Protein 6XKB (pdb70)

GO terms:
  GO:0005634 nucleus (C, IDA)
  GO:0003723 RNA binding (F, IDA)
  GO:2000805 negative regulation of termination of RNA polymerase II transcription, poly(A)-coupled (P, IDA)
  GO:1990269 RNA polymerase II C-terminal domain phosphoserine binding (F, IDA)
  GO:0005654 nucleoplasm (C, IDA)
  GO:0003723 RNA binding (F, HDA)

InterPro domains:
  IPR000504 RNA recognition motif domain [PF00076] (510-573)
  IPR000504 RNA recognition motif domain [PS50102] (508-582)
  IPR000504 RNA recognition motif domain [SM00360] (509-578)
  IPR006569 CID domain [PF04818] (6-131)
  IPR006569 CID domain [PS51391] (1-139)
  IPR006569 CID domain [SM00582] (6-136)
  IPR008942 ENTH/VHS [G3DSA:1.25.40.90] (1-141)
  IPR008942 ENTH/VHS [SSF48464] (1-136)
  IPR012677 Nucleotide-binding alpha-beta plait domain superfamily [G3DSA:3.30.70.330] (406-591)
  IPR034369 SCAF4, RNA recognition motif [cd12461] (504-584)
  IPR035979 RNA-binding domain superfamily [SSF54928] (454-580)
  IPR051485 SR-related and CTD-associated factor [PTHR23140] (9-1147)

B-factor: mean 26.49, std 9.12, range [11.71, 69.54]

Solvent-accessible surface area: 35844 Å² total

Sequence (740 aa):
GMDAVNAFNQELFSLMDMKPPISRAKMMILITKAAIKAIKLYKHVVQIVEKKFIKKCKKPEEYKVPGLYVIDSIVRQSRHQFGTDKDV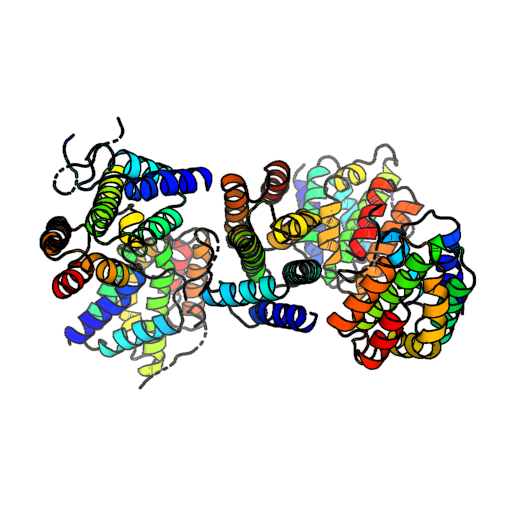FGPRFSSKNITATFQYLYLCPSEDKSKIVRVLNLWQKNGVFKIEIIQPLLDMAGMDAVNAFNQELFSLMDMKPPISRAKMILITKAAIKAIKLYKHVVQIVEKFIKKCKPEYKVPGLYVIDSIVRQSRHQFGTDKDVFGPRFSKKNITATFQYLYLCPSEDKSKIVRVLNLWQKNGVFKIEIIQPLLDMAAGGMDAVNAFNQELFSLMDMKPPISRAKMILITKAAIKAIKLYKHVVQIVEKFIKKCKPEYKVPGLYVIDSIVRQSRHQFGTDKDVFGPRFSKNITATFQYLYLCPSEDKSKIVRVLNLWQKNGVFKIEIIQPLLDMAAGTMDAVNAFNQELFSLMDMKPPISRAKMILITKAAIIKAIKLYKHVVQIVEKFIKKCKPEYKVPGLYVIDSIVRQSRHQQFGTDKDVFGPRFSKNITATFQYLYLCPSEDKKSKIVRVLNLWQKNGVFKIEIIQPLLDMAGMDAVNAFNQELFSLMDMKPPISRAKMILITKAAIKAIKLYKHVVQIVEKFIKKCKPEYKVPGLYVIDSIVRQSRHQFGTDKDVFGPRFSKNITATFQYLYLCPSEDKSKIVRVLNLWQKNGVFKIEIIQPLLDMAASPSYPTPSYPTSPSYPTPSYPTSPSYPTPSYPTSPSYPTPSYPTSPSYPTPSSYPT

Secondary structure (DSSP, 8-state):
-HHHHHHHHHHHHGGGGSPSSPBHHHHHHHHHHHHHTGGGHHHHHHHHHHHHHHS-GGGHHHHHHHHHHHHHHHHHHH-TTT-SHHHHHHTTHHHHHHHHTTS-GGGHHHHHHHHHHHHHHTSS-HHHHHHHHHH-/-HHHHHHHHHHHHGGGGSPSSPBHHHHHHHHHHHHHTGGGHHHHHHHHHHHHHHS-GGGHHHHHHHHHHHHHHHHHHH-TTT-SHHHHHHTTHHHHHHHHTTS-GGGHHHHHHHHHHHHHHTSS-HHHHHHHHHTTT-/-HHHHHHHHHHHHGGGGSPSSPBHHHHHHHHHHHHHTGGGHHHHHHHHHHHHHHS-GGGHHHHHHHHHHHHHHHHHHH-TTT-SHHHHHHTTHHHHHHHHTTS-GGGHHHHHHHHHHHHHTTSS-HHHHHHHHHTTTT-/-HHHHHHHHHHHGGGGSPSSPBHHHHHHHHHHHHHTGGGHHHHHHHHHHHHHHS-GGGHHHHHHHHHHHHHHHHHHH-TTT-SHHHHHHTTHHHHHHHHTTS-GGGHHHHHHHHHHHHHTTSS-HHHHHHHHHH-/-HHHHHHHHHHHHGGGGSPSSPBHHHHHHHHHHHHHTGGGHHHHHHHHHHHHHHS-GGGHHHHHHHHHHHHHHHHHHH-TTT-SHHHHHHTTHHHHHHHHTTS-GGGHHHHHHHHHHHHHTTSS-HHHHHHHHHHH-/--B--------/--B--------/--B--------/--B--------/--B--------

Structure (mmCIF, N/CA/C/O backbone):
data_6XKB
#
_entry.id   6XKB
#
_cell.length_a   70.718
_cell.length_b   46.923
_cell.length_c   139.250
_cell.angle_alpha   90.000
_cell.angle_beta   92.300
_cell.angle_gamma   90.000
#
_symmetry.space_group_name_H-M   'P 1 21 1'
#
loop_
_entity.id
_entity.type
_entity.pdbx_description
1 polymer 'SR-related and CTD-associated factor 4'
2 polymer 'S2,S5p-CTD peptide'
3 non-polymer 'UNKNOWN ATOM OR ION'
4 water water
#
loop_
_atom_site.group_PDB
_atom_site.id
_atom_site.type_symbol
_atom_site.label_atom_id
_atom_site.label_alt_id
_atom_site.label_comp_id
_atom_site.label_asym_id
_atom_site.label_entity_id
_atom_site.label_seq_id
_atom_site.pdbx_PDB_ins_code
_atom_site.Cartn_x
_atom_site.Cartn_y
_atom_site.Cartn_z
_atom_site.occupancy
_atom_site.B_iso_or_equiv
_atom_site.auth_seq_id
_atom_site.auth_comp_id
_atom_site.auth_asym_id
_atom_site.auth_atom_id
_atom_site.pdbx_PDB_model_num
ATOM 1 N N . GLY A 1 1 ? 20.109 29.826 81.223 1.00 30.23 0 GLY A N 1
ATOM 2 C CA . GLY A 1 1 ? 21.050 30.213 82.315 1.00 28.67 0 GLY A CA 1
ATOM 3 C C . GLY A 1 1 ? 22.206 31.034 81.778 1.00 27.64 0 GLY A C 1
ATOM 4 O O . GLY A 1 1 ? 22.117 31.625 80.647 1.00 21.57 0 GLY A O 1
ATOM 5 N N . MET A 1 2 ? 23.294 31.076 82.535 1.00 26.28 1 MET A N 1
ATOM 6 C CA . MET A 1 2 ? 24.423 31.942 82.146 1.00 25.10 1 MET A CA 1
ATOM 7 C C . MET A 1 2 ? 25.190 31.281 80.993 1.00 21.47 1 MET A C 1
ATOM 8 O O . MET A 1 2 ? 25.793 32.027 80.221 1.00 19.63 1 MET A O 1
ATOM 13 N N . ASP A 1 3 ? 25.053 29.980 80.751 1.00 20.96 2 ASP A N 1
ATOM 14 C CA . ASP A 1 3 ? 25.615 29.381 79.507 1.00 22.94 2 ASP A CA 1
ATOM 15 C C . ASP A 1 3 ? 24.962 30.041 78.279 1.00 18.68 2 ASP A C 1
ATOM 16 O O . ASP A 1 3 ? 25.724 30.383 77.311 1.00 17.53 2 ASP A O 1
ATOM 21 N N . ALA A 1 4 ? 23.639 30.239 78.269 1.00 17.15 3 ALA A N 1
ATOM 22 C CA . ALA A 1 4 ? 22.944 30.898 77.127 1.00 16.36 3 ALA A CA 1
ATOM 23 C C . ALA A 1 4 ? 23.422 32.359 77.002 1.00 15.68 3 ALA A C 1
ATOM 24 O O . ALA A 1 4 ? 23.562 32.872 75.852 1.00 15.02 3 ALA A O 1
ATOM 26 N N . VAL A 1 5 ? 23.666 33.037 78.123 1.00 15.01 4 VAL A N 1
ATOM 27 C CA . VAL A 1 5 ? 24.200 34.431 78.077 1.00 15.06 4 VAL A CA 1
ATOM 28 C C . VAL A 1 5 ? 25.598 34.404 77.454 1.00 14.81 4 VAL A C 1
ATOM 29 O O . VAL A 1 5 ? 25.910 35.249 76.581 1.00 13.74 4 VAL A O 1
ATOM 33 N N . ASN A 1 6 ? 26.449 33.483 77.886 1.00 14.97 5 ASN A N 1
ATOM 34 C CA . ASN A 1 6 ? 27.820 33.394 77.330 1.00 15.50 5 ASN A CA 1
ATOM 35 C C . ASN A 1 6 ? 27.738 33.135 75.829 1.00 13.80 5 ASN A C 1
ATOM 36 O O . ASN A 1 6 ? 28.566 33.695 75.070 1.00 14.48 5 ASN A O 1
ATOM 41 N N . ALA A 1 7 ? 26.831 32.261 75.398 1.00 13.32 6 ALA A N 1
ATOM 42 C CA . ALA A 1 7 ? 26.700 31.901 73.962 1.00 13.49 6 ALA A CA 1
ATOM 43 C C . ALA A 1 7 ? 26.252 33.137 73.169 1.00 13.42 6 ALA A C 1
ATOM 44 O O . ALA A 1 7 ? 26.733 33.364 72.040 1.00 14.69 6 ALA A O 1
ATOM 46 N N . PHE A 1 8 ? 25.389 33.953 73.741 1.00 13.81 7 PHE A N 1
ATOM 47 C CA . PHE A 1 8 ? 24.980 35.219 73.085 1.00 12.78 7 PHE A CA 1
ATOM 48 C C . PHE A 1 8 ? 26.197 36.142 72.966 1.00 12.83 7 PHE A C 1
ATOM 49 O O . PHE A 1 8 ? 26.416 36.739 71.887 1.00 13.36 7 PHE A O 1
ATOM 57 N N . ASN A 1 9 ? 26.955 36.299 74.040 1.00 13.42 8 ASN A N 1
ATOM 58 C CA . ASN A 1 9 ? 28.165 37.154 74.034 1.00 14.18 8 ASN A CA 1
ATOM 59 C C . ASN A 1 9 ? 29.065 36.705 72.874 1.00 14.29 8 ASN A C 1
ATOM 60 O O . ASN A 1 9 ? 29.577 37.564 72.107 1.00 14.44 8 ASN A O 1
ATOM 65 N N . GLN A 1 10 ? 29.293 35.402 72.782 1.00 14.30 9 GLN A N 1
ATOM 66 C CA . GLN A 1 10 ? 30.190 34.823 71.744 1.00 14.75 9 GLN A CA 1
ATOM 67 C C . GLN A 1 10 ? 29.641 35.134 70.360 1.00 14.50 9 GLN A C 1
ATOM 68 O O . GLN A 1 10 ? 30.432 35.596 69.471 1.00 14.75 9 GLN A O 1
ATOM 74 N N . GLU A 1 11 ? 28.336 34.978 70.159 1.00 13.76 10 GLU A N 1
ATOM 75 C CA . GLU A 1 11 ? 27.725 35.159 68.815 1.00 14.66 10 GLU A CA 1
ATOM 76 C C . GLU A 1 11 ? 27.852 36.634 68.404 1.00 13.92 10 GLU A C 1
ATOM 77 O O . GLU A 1 11 ? 28.240 36.948 67.256 1.00 15.46 10 GLU A O 1
ATOM 83 N N . LEU A 1 12 ? 27.557 37.542 69.317 1.00 13.15 11 LEU A N 1
ATOM 84 C CA . LEU A 1 12 ? 27.608 38.982 69.002 1.00 13.29 11 LEU A CA 1
ATOM 85 C C . LEU A 1 12 ? 29.049 39.449 68.824 1.00 12.56 11 LEU A C 1
ATOM 86 O O . LEU A 1 12 ? 29.338 40.125 67.802 1.00 13.61 11 LEU A O 1
ATOM 91 N N . PHE A 1 13 ? 29.959 39.158 69.758 1.00 12.81 12 PHE A N 1
ATOM 92 C CA . PHE A 1 13 ? 31.334 39.716 69.694 1.00 13.16 12 PHE A CA 1
ATOM 93 C C . PHE A 1 13 ? 32.127 39.128 68.512 1.00 13.63 12 PHE A C 1
ATOM 94 O O . PHE A 1 13 ? 33.125 39.747 68.092 1.00 14.98 12 PHE A O 1
ATOM 102 N N . SER A 1 14 ? 31.690 38.005 67.962 1.00 13.24 13 SER A N 1
ATOM 103 C CA . SER A 1 14 ? 32.316 37.403 66.759 1.00 14.36 13 SER A CA 1
ATOM 104 C C . SER A 1 14 ? 32.186 38.375 65.585 1.00 16.10 13 SER A C 1
ATOM 105 O O . SER A 1 14 ? 32.978 38.249 64.628 1.00 16.88 13 SER A O 1
ATOM 108 N N . LEU A 1 15 ? 31.222 39.299 65.624 1.00 14.61 14 LEU A N 1
ATOM 109 C CA . LEU A 1 15 ? 31.088 40.322 64.549 1.00 14.95 14 LEU A CA 1
ATOM 110 C C . LEU A 1 15 ? 32.359 41.151 64.406 1.00 16.78 14 LEU A C 1
ATOM 111 O O . LEU A 1 15 ? 32.593 41.647 63.281 1.00 17.50 14 LEU A O 1
ATOM 116 N N . MET A 1 16 ? 33.128 41.353 65.458 1.00 16.97 15 MET A N 1
ATOM 117 C CA . MET A 1 16 ? 34.276 42.290 65.416 1.00 18.81 15 MET A CA 1
ATOM 118 C C . MET A 1 16 ? 35.353 41.776 64.460 1.00 20.24 15 MET A C 1
ATOM 119 O O . MET A 1 16 ? 36.224 42.577 64.093 1.00 22.27 15 MET A O 1
ATOM 124 N N . ASP A 1 17 ? 35.284 40.510 64.054 1.00 19.78 16 ASP A N 1
ATOM 125 C CA . ASP A 1 17 ? 36.282 39.918 63.127 1.00 20.68 16 ASP A CA 1
ATOM 126 C C . ASP A 1 17 ? 35.657 39.699 61.755 1.00 21.53 16 ASP A C 1
ATOM 127 O O . ASP A 1 17 ? 36.275 38.991 60.915 1.00 22.60 16 ASP A O 1
ATOM 132 N N . MET A 1 18 ? 34.454 40.221 61.522 1.00 20.41 17 MET A N 1
ATOM 133 C CA . MET A 1 18 ? 33.741 40.088 60.246 1.00 21.70 17 MET A CA 1
ATOM 134 C C . MET A 1 18 ? 33.649 41.477 59.602 1.00 23.56 17 MET A C 1
ATOM 135 O O . MET A 1 18 ? 33.620 42.491 60.328 1.00 24.14 17 MET A O 1
ATOM 140 N N . LYS A 1 19 ? 33.726 41.533 58.278 1.00 22.40 18 LYS A N 1
ATOM 141 C CA . LYS A 1 19 ? 33.666 42.824 57.546 1.00 22.17 18 LYS A CA 1
ATOM 142 C C . LYS A 1 19 ? 32.205 43.208 57.379 1.00 22.09 18 LYS A C 1
ATOM 143 O O . LYS A 1 19 ? 31.418 42.437 56.854 1.00 23.05 18 LYS A O 1
ATOM 146 N N . PRO A 1 20 ? 31.776 44.416 57.807 1.00 20.78 19 PRO A N 1
ATOM 147 C CA . PRO A 1 20 ? 30.406 44.848 57.527 1.00 21.86 19 PRO A CA 1
ATOM 148 C C . PRO A 1 20 ? 30.251 45.083 56.026 1.00 23.48 19 PRO A C 1
ATOM 149 O O . PRO A 1 20 ? 31.244 45.302 55.344 1.00 24.11 19 PRO A O 1
ATOM 153 N N . PRO A 1 21 ? 29.030 45.119 55.456 1.00 23.27 20 PRO A N 1
ATOM 154 C CA . PRO A 1 21 ? 27.793 44.940 56.198 1.00 25.22 20 PRO A CA 1
ATOM 155 C C . PRO A 1 21 ? 27.604 43.480 56.620 1.00 24.55 20 PRO A C 1
ATOM 156 O O . PRO A 1 21 ? 28.058 42.568 55.919 1.00 26.79 20 PRO A O 1
ATOM 160 N N . ILE A 1 22 ? 26.920 43.311 57.732 1.00 23.62 21 ILE A N 1
ATOM 161 C CA . ILE A 1 22 ? 26.693 41.968 58.309 1.00 23.92 21 ILE A CA 1
ATOM 162 C C . ILE A 1 22 ? 25.467 41.322 57.657 1.00 20.41 21 ILE A C 1
ATOM 163 O O . ILE A 1 22 ? 24.483 42.014 57.332 1.00 20.44 21 ILE A O 1
ATOM 168 N N . SER A 1 23 ? 25.601 40.023 57.464 1.00 20.83 22 SER A N 1
ATOM 169 C CA . SER A 1 23 ? 24.655 39.213 56.672 1.00 19.72 22 SER A CA 1
ATOM 170 C C . SER A 1 23 ? 23.339 39.061 57.425 1.00 19.60 22 SER A C 1
ATOM 171 O O . SER A 1 23 ? 23.313 39.081 58.670 1.00 17.58 22 SER A O 1
ATOM 174 N N . ARG A 1 24 ? 22.262 38.867 56.683 1.00 18.58 23 ARG A N 1
ATOM 175 C CA . ARG A 1 24 ? 20.965 38.397 57.227 1.00 20.21 23 ARG A CA 1
ATOM 176 C C . ARG A 1 24 ? 21.199 37.115 58.045 1.00 17.93 23 ARG A C 1
ATOM 177 O O . ARG A 1 24 ? 20.656 36.977 59.165 1.00 18.38 23 ARG A O 1
ATOM 185 N N . ALA A 1 25 ? 21.966 36.165 57.521 1.00 17.69 24 ALA A N 1
ATOM 186 C CA . ALA A 1 25 ? 22.160 34.852 58.192 1.00 17.72 24 ALA A CA 1
ATOM 187 C C . ALA A 1 25 ? 22.838 35.030 59.548 1.00 17.16 24 ALA A C 1
ATOM 188 O O . ALA A 1 25 ? 22.422 34.355 60.534 1.00 17.15 24 ALA A O 1
ATOM 190 N N . LYS A 1 26 ? 23.852 35.884 59.610 1.00 15.93 25 LYS A N 1
ATOM 191 C CA . LYS A 1 26 ? 24.572 36.109 60.880 1.00 15.59 25 LYS A CA 1
ATOM 192 C C . LYS A 1 26 ? 23.608 36.769 61.868 1.00 14.88 25 LYS A C 1
ATOM 193 O O . LYS A 1 26 ? 23.600 36.393 63.062 1.00 14.16 25 LYS A O 1
ATOM 199 N N A MET A 1 27 ? 22.824 37.746 61.407 0.50 14.69 26 MET A N 1
ATOM 200 N N B MET A 1 27 ? 22.811 37.735 61.412 0.50 14.55 26 MET A N 1
ATOM 201 C CA A MET A 1 27 ? 21.869 38.464 62.292 0.50 15.20 26 MET A CA 1
ATOM 202 C CA B MET A 1 27 ? 21.889 38.472 62.317 0.50 14.98 26 MET A CA 1
ATOM 203 C C A MET A 1 27 ? 20.885 37.452 62.888 0.50 15.80 26 MET A C 1
ATOM 204 C C B MET A 1 27 ? 20.825 37.507 62.861 0.50 15.71 26 MET A C 1
ATOM 205 O O A MET A 1 27 ? 20.573 37.539 64.095 0.50 14.96 26 MET A O 1
ATOM 206 O O B MET A 1 27 ? 20.431 37.659 64.037 0.50 15.11 26 MET A O 1
ATOM 215 N N . ILE A 1 28 ? 20.436 36.496 62.077 1.00 16.59 27 ILE A N 1
ATOM 216 C CA . ILE A 1 28 ? 19.475 35.454 62.564 1.00 17.09 27 ILE A CA 1
ATOM 217 C C . ILE A 1 28 ? 20.153 34.641 63.670 1.00 16.38 27 ILE A C 1
ATOM 218 O O . ILE A 1 28 ? 19.521 34.358 64.684 1.00 16.23 27 ILE A O 1
ATOM 223 N N . LEU A 1 29 ? 21.406 34.260 63.494 1.00 15.51 28 LEU A N 1
ATOM 224 C CA . LEU A 1 29 ? 22.158 33.506 64.537 1.00 16.81 28 LEU A CA 1
ATOM 225 C C . LEU A 1 29 ? 22.182 34.336 65.829 1.00 15.45 28 LEU A C 1
ATOM 226 O O . LEU A 1 29 ? 21.928 33.804 66.920 1.00 15.20 28 LEU A O 1
ATOM 231 N N . ILE A 1 30 ? 22.549 35.615 65.748 1.00 14.54 29 ILE A N 1
ATOM 232 C CA . ILE A 1 30 ? 22.609 36.499 66.949 1.00 13.71 29 ILE A CA 1
ATOM 233 C C . ILE A 1 30 ? 21.228 36.605 67.603 1.00 13.04 29 ILE A C 1
ATOM 234 O O . ILE A 1 30 ? 21.136 36.540 68.840 1.00 13.79 29 ILE A O 1
ATOM 239 N N . THR A 1 31 ? 20.188 36.795 66.808 1.00 13.66 30 THR A N 1
ATOM 240 C CA . THR A 1 31 ? 18.804 36.980 67.295 1.00 14.10 30 THR A CA 1
ATOM 241 C C . THR A 1 31 ? 18.305 35.679 67.943 1.00 14.61 30 THR A C 1
ATOM 242 O O . THR A 1 31 ? 17.740 35.754 69.041 1.00 14.91 30 THR A O 1
ATOM 246 N N . LYS A 1 32 ? 18.575 34.528 67.325 1.00 15.05 31 LYS A N 1
ATOM 247 C CA . LYS A 1 32 ? 18.158 33.234 67.932 1.00 16.46 31 LYS A CA 1
ATOM 248 C C . LYS A 1 32 ? 18.847 33.084 69.296 1.00 15.14 31 LYS A C 1
ATOM 249 O O . LYS A 1 32 ? 18.203 32.623 70.253 1.00 16.98 31 LYS A O 1
ATOM 255 N N . ALA A 1 33 ? 20.106 33.464 69.397 1.00 14.50 32 ALA A N 1
ATOM 256 C CA . ALA A 1 33 ? 20.869 33.340 70.651 1.00 14.28 32 ALA A CA 1
ATOM 257 C C . ALA A 1 33 ? 20.287 34.297 71.704 1.00 14.35 32 ALA A C 1
ATOM 258 O O . ALA A 1 33 ? 20.241 33.935 72.903 1.00 14.95 32 ALA A O 1
ATOM 260 N N . ALA A 1 34 ? 19.864 35.495 71.312 1.00 13.83 33 ALA A N 1
ATOM 261 C CA . ALA A 1 34 ? 19.231 36.459 72.232 1.00 14.50 33 ALA A CA 1
ATOM 262 C C . ALA A 1 34 ? 17.962 35.811 72.798 1.00 14.12 33 ALA A C 1
ATOM 263 O O . ALA A 1 34 ? 17.712 35.880 74.007 1.00 15.00 33 ALA A O 1
ATOM 265 N N . ILE A 1 35 ? 17.120 35.266 71.920 1.00 14.68 34 ILE A N 1
ATOM 266 C CA . ILE A 1 35 ? 15.807 34.697 72.324 1.00 16.61 34 ILE A CA 1
ATOM 267 C C . ILE A 1 35 ? 16.040 33.454 73.186 1.00 16.09 34 ILE A C 1
ATOM 268 O O . ILE A 1 35 ? 15.305 33.301 74.193 1.00 16.58 34 ILE A O 1
ATOM 273 N N . LYS A 1 36 ? 17.040 32.627 72.884 1.00 16.39 35 LYS A N 1
ATOM 274 C CA . LYS A 1 36 ? 17.422 31.486 73.754 1.00 17.52 35 LYS A CA 1
ATOM 275 C C . LYS A 1 36 ? 17.735 31.974 75.186 1.00 18.53 35 LYS A C 1
ATOM 276 O O . LYS A 1 36 ? 17.467 31.231 76.160 1.00 20.51 35 LYS A O 1
ATOM 280 N N . ALA A 1 37 ? 18.305 33.162 75.349 1.00 15.62 36 ALA A N 1
ATOM 281 C CA . ALA A 1 37 ? 18.706 33.747 76.638 1.00 15.96 36 ALA A CA 1
ATOM 282 C C . ALA A 1 37 ? 17.625 34.689 77.196 1.00 15.53 36 ALA A C 1
ATOM 283 O O . ALA A 1 37 ? 17.943 35.460 78.095 1.00 15.82 36 ALA A O 1
ATOM 285 N N . ILE A 1 38 ? 16.386 34.612 76.736 1.00 16.93 37 ILE A N 1
ATOM 286 C CA . ILE A 1 38 ? 15.357 35.648 77.065 1.00 17.52 37 ILE A CA 1
ATOM 287 C C . ILE A 1 38 ? 15.032 35.675 78.574 1.00 17.17 37 ILE A C 1
ATOM 288 O O . ILE A 1 38 ? 14.627 36.752 79.063 1.00 18.25 37 ILE A O 1
ATOM 293 N N . LYS A 1 39 ? 15.200 34.581 79.312 1.00 18.99 38 LYS A N 1
ATOM 294 C CA . LYS A 1 39 ? 14.937 34.609 80.776 1.00 19.21 38 LYS A CA 1
ATOM 295 C C . LYS A 1 39 ? 16.034 35.414 81.460 1.00 18.34 38 LYS A C 1
ATOM 296 O O . LYS A 1 39 ? 15.843 35.771 82.618 1.00 19.53 38 LYS A O 1
ATOM 300 N N . LEU A 1 40 ? 17.114 35.726 80.736 1.00 16.55 39 LEU A N 1
ATOM 301 C CA . LEU A 1 40 ? 18.203 36.607 81.210 1.00 15.58 39 LEU A CA 1
ATOM 302 C C . LEU A 1 40 ? 18.314 37.785 80.239 1.00 14.35 39 LEU A C 1
ATOM 303 O O . LEU A 1 40 ? 19.446 38.275 79.994 1.00 14.96 39 LEU A O 1
ATOM 308 N N . TYR A 1 41 ? 17.175 38.323 79.813 1.00 13.76 40 TYR A N 1
ATOM 309 C CA . TYR A 1 41 ? 17.137 39.453 78.845 1.00 13.60 40 TYR A CA 1
ATOM 310 C C . TYR A 1 41 ? 17.958 40.642 79.350 1.00 13.94 40 TYR A C 1
ATOM 311 O O . TYR A 1 41 ? 18.492 41.416 78.508 1.00 13.31 40 TYR A O 1
ATOM 320 N N . LYS A 1 42 ? 18.020 40.900 80.661 1.00 13.25 41 LYS A N 1
ATOM 321 C CA . LYS A 1 42 ? 18.778 42.075 81.174 1.00 13.28 41 LYS A CA 1
ATOM 322 C C . LYS A 1 42 ? 20.258 41.921 80.803 1.00 13.64 41 LYS A C 1
ATOM 323 O O . LYS A 1 42 ? 20.927 42.914 80.472 1.00 14.18 41 LYS A O 1
ATOM 329 N N . HIS A 1 43 ? 20.755 40.699 80.867 1.00 13.59 42 HIS A N 1
ATOM 330 C CA . HIS A 1 43 ? 22.162 40.405 80.510 1.00 13.11 42 HIS A CA 1
ATOM 331 C C . HIS A 1 43 ? 22.340 40.611 79.008 1.00 13.00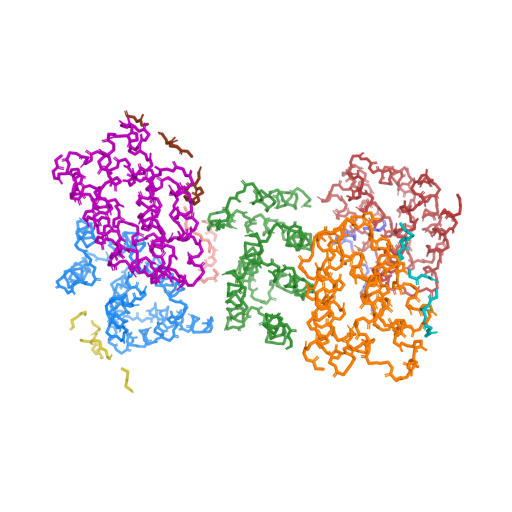 42 HIS A C 1
ATOM 332 O O . HIS A 1 43 ? 23.389 41.177 78.589 1.00 14.82 42 HIS A O 1
ATOM 339 N N . VAL A 1 44 ? 21.373 40.137 78.222 1.00 12.64 43 VAL A N 1
ATOM 340 C CA . VAL A 1 44 ? 21.442 40.315 76.737 1.00 13.02 43 VAL A CA 1
ATOM 341 C C . VAL A 1 44 ? 21.528 41.803 76.427 1.00 13.71 43 VAL A C 1
ATOM 342 O O . VAL A 1 44 ? 22.357 42.225 75.588 1.00 12.92 43 VAL A O 1
ATOM 346 N N . VAL A 1 45 ? 20.647 42.600 77.026 1.00 11.92 44 VAL A N 1
ATOM 347 C CA . VAL A 1 45 ? 20.642 44.058 76.727 1.00 12.22 44 VAL A CA 1
ATOM 348 C C . VAL A 1 45 ? 21.998 44.657 77.131 1.00 12.00 44 VAL A C 1
ATOM 349 O O . VAL A 1 45 ? 22.546 45.494 76.376 1.00 12.79 44 VAL A O 1
ATOM 353 N N . GLN A 1 46 ? 22.516 44.302 78.297 1.00 12.80 45 GLN A N 1
ATOM 354 C CA . GLN A 1 46 ? 23.807 44.840 78.784 1.00 14.45 45 GLN A CA 1
ATOM 355 C C . GLN A 1 46 ? 24.897 44.508 77.748 1.00 13.53 45 GLN A C 1
ATOM 356 O O . GLN A 1 46 ? 25.722 45.396 77.436 1.00 14.41 45 GLN A O 1
ATOM 362 N N . ILE A 1 47 ? 24.900 43.296 77.224 1.00 12.57 46 ILE A N 1
ATOM 363 C CA . ILE A 1 47 ? 25.947 42.839 76.268 1.00 13.28 46 ILE A CA 1
ATOM 364 C C . ILE A 1 47 ? 25.843 43.651 74.982 1.00 12.66 46 ILE A C 1
ATOM 365 O O . ILE A 1 47 ? 26.876 44.109 74.477 1.00 12.79 46 ILE A O 1
ATOM 370 N N . VAL A 1 48 ? 24.637 43.861 74.475 1.00 12.06 47 VAL A N 1
ATOM 371 C CA . VAL A 1 48 ? 24.472 44.654 73.237 1.00 11.71 47 VAL A CA 1
ATOM 372 C C . VAL A 1 48 ? 24.956 46.097 73.482 1.00 12.27 47 VAL A C 1
ATOM 373 O O . VAL A 1 48 ? 25.668 46.670 72.633 1.00 12.73 47 VAL A O 1
ATOM 377 N N . GLU A 1 49 ? 24.593 46.688 74.617 1.00 13.42 48 GLU A N 1
ATOM 378 C CA . GLU A 1 49 ? 25.023 48.067 74.945 1.00 13.72 48 GLU A CA 1
ATOM 379 C C . GLU A 1 49 ? 26.553 48.121 75.060 1.00 13.67 48 GLU A C 1
ATOM 380 O O . GLU A 1 49 ? 27.144 49.109 74.603 1.00 14.04 48 GLU A O 1
ATOM 386 N N A LYS A 1 50 ? 27.179 47.108 75.665 0.50 14.02 49 LYS A N 1
ATOM 387 N N B LYS A 1 50 ? 27.170 47.101 75.651 0.50 13.69 49 LYS A N 1
ATOM 388 C CA A LYS A 1 50 ? 28.664 47.024 75.789 0.50 14.25 49 LYS A CA 1
ATOM 389 C CA B LYS A 1 50 ? 28.648 47.021 75.789 0.50 13.72 49 LYS A CA 1
ATOM 390 C C A LYS A 1 50 ? 29.277 46.961 74.387 0.50 13.89 49 LYS A C 1
ATOM 391 C C B LYS A 1 50 ? 29.279 46.951 74.395 0.50 13.60 49 LYS A C 1
ATOM 392 O O A LYS A 1 50 ? 30.279 47.664 74.126 0.50 14.51 49 LYS A O 1
ATOM 393 O O B LYS A 1 50 ? 30.294 47.643 74.147 0.50 14.29 49 LYS A O 1
ATOM 400 N N . PHE A 1 51 ? 28.706 46.136 73.514 1.00 13.34 50 PHE A N 1
ATOM 401 C CA . PHE A 1 51 ? 29.169 46.016 72.114 1.00 12.80 50 PHE A CA 1
ATOM 402 C C . PHE A 1 51 ? 29.194 47.402 71.459 1.00 12.82 50 PHE A C 1
ATOM 403 O O . PHE A 1 51 ? 30.176 47.814 70.860 1.00 12.81 50 PHE A O 1
ATOM 411 N N . ILE A 1 52 ? 28.099 48.133 71.588 1.00 11.75 51 ILE A N 1
ATOM 412 C CA . ILE A 1 52 ? 27.931 49.454 70.932 1.00 12.90 51 ILE A CA 1
ATOM 413 C C . ILE A 1 52 ? 28.908 50.451 71.566 1.00 13.73 51 ILE A C 1
ATOM 414 O O . ILE A 1 52 ? 29.476 51.262 70.801 1.00 16.13 51 ILE A O 1
ATOM 419 N N . LYS A 1 53 ? 29.141 50.391 72.865 1.00 14.67 52 LYS A N 1
ATOM 420 C CA . LYS A 1 53 ? 30.106 51.301 73.525 1.00 17.29 52 LYS A CA 1
ATOM 421 C C . LYS A 1 53 ? 31.517 50.995 73.016 1.00 17.03 52 LYS A C 1
ATOM 422 O O . LYS A 1 53 ? 32.300 51.965 72.785 1.00 18.15 52 LYS A O 1
ATOM 428 N N . LYS A 1 54 ? 31.867 49.719 72.878 1.00 16.29 53 LYS A N 1
ATOM 429 C CA . LYS A 1 54 ? 33.287 49.298 72.720 1.00 18.58 53 LYS A CA 1
ATOM 430 C C . LYS A 1 54 ? 33.689 49.194 71.241 1.00 16.84 53 LYS A C 1
ATOM 431 O O . LYS A 1 54 ? 34.922 49.218 70.943 1.00 18.31 53 LYS A O 1
ATOM 436 N N . CYS A 1 55 ? 32.749 49.002 70.321 1.00 14.66 54 CYS A N 1
ATOM 437 C CA . CYS A 1 55 ? 33.093 48.560 68.956 1.00 15.01 54 CYS A CA 1
ATOM 438 C C . CYS A 1 55 ? 33.714 49.713 68.160 1.00 15.18 54 CYS A C 1
ATOM 439 O O . CYS A 1 55 ? 33.467 50.918 68.443 1.00 16.34 54 CYS A O 1
ATOM 442 N N A LYS A 1 56 ? 34.456 49.335 67.125 0.50 16.83 55 LYS A N 1
ATOM 443 N N B LYS A 1 56 ? 34.462 49.338 67.130 0.50 16.06 55 LYS A N 1
ATOM 444 C CA A LYS A 1 56 ? 34.973 50.286 66.109 0.50 17.33 55 LYS A CA 1
ATOM 445 C CA B LYS A 1 56 ? 34.964 50.305 66.125 0.50 16.03 55 LYS A CA 1
ATOM 446 C C A LYS A 1 56 ? 33.798 50.961 65.416 0.50 16.38 55 LYS A C 1
ATOM 447 C C B LYS A 1 56 ? 33.784 50.979 65.443 0.50 15.62 55 LYS A C 1
ATOM 448 O O A LYS A 1 56 ? 32.697 50.414 65.352 0.50 15.10 55 LYS A O 1
ATOM 449 O O B LYS A 1 56 ? 32.672 50.452 65.406 0.50 14.28 55 LYS A O 1
ATOM 460 N N . PRO A 1 57 ? 33.973 52.201 64.907 1.00 14.92 56 PRO A N 1
ATOM 461 C CA . PRO A 1 57 ? 32.855 52.950 64.356 1.00 15.26 56 PRO A CA 1
ATOM 462 C C . PRO A 1 57 ? 32.090 52.242 63.219 1.00 14.77 56 PRO A C 1
ATOM 463 O O . PRO A 1 57 ? 30.926 52.466 63.071 1.00 15.00 56 PRO A O 1
ATOM 467 N N A GLU A 1 58 ? 32.779 51.406 62.437 0.50 14.62 57 GLU A N 1
ATOM 468 N N B GLU A 1 58 ? 32.763 51.395 62.420 0.50 14.81 57 GLU A N 1
ATOM 469 C CA A GLU A 1 58 ? 32.168 50.659 61.318 0.50 14.37 57 GLU A CA 1
ATOM 470 C CA B GLU A 1 58 ? 32.122 50.662 61.298 0.50 14.79 57 GLU A CA 1
ATOM 471 C C A GLU A 1 58 ? 31.099 49.695 61.858 0.50 13.78 57 GLU A C 1
ATOM 472 C C B GLU A 1 58 ? 31.166 49.584 61.835 0.50 14.10 57 GLU A C 1
ATOM 473 O O A GLU A 1 58 ? 30.204 49.348 61.082 0.50 14.15 57 GLU A O 1
ATOM 474 O O B GLU A 1 58 ? 30.469 48.965 61.022 0.50 14.71 57 GLU A O 1
ATOM 485 N N . TYR A 1 59 ? 31.169 49.330 63.140 1.00 14.36 58 TYR A N 1
ATOM 486 C CA . TYR A 1 59 ? 30.243 48.322 63.737 1.00 13.86 58 TYR A CA 1
ATOM 487 C C . TYR A 1 59 ? 29.078 48.999 64.465 1.00 13.86 58 TYR A C 1
ATOM 488 O O . TYR A 1 59 ? 28.174 48.260 64.935 1.00 13.51 58 TYR A O 1
ATOM 497 N N . LYS A 1 60 ? 28.972 50.322 64.461 1.00 14.54 59 LYS A N 1
ATOM 498 C CA . LYS A 1 60 ? 27.833 50.982 65.160 1.00 14.83 59 LYS A CA 1
ATOM 499 C C . LYS A 1 60 ? 26.519 50.599 64.462 1.00 15.50 59 LYS A C 1
ATOM 500 O O . LYS A 1 60 ? 25.541 50.196 65.142 1.00 15.36 59 LYS A O 1
ATOM 506 N N . VAL A 1 61 ? 26.456 50.683 63.130 1.00 15.61 60 VAL A N 1
ATOM 507 C CA . VAL A 1 61 ? 25.196 50.346 62.399 1.00 16.93 60 VAL A CA 1
ATOM 508 C C . VAL A 1 61 ? 24.866 48.863 62.618 1.00 16.75 60 VAL A C 1
ATOM 509 O O . VAL A 1 61 ? 23.720 48.552 62.947 1.00 15.81 60 VAL A O 1
ATOM 513 N N . PRO A 1 62 ? 25.807 47.908 62.458 1.00 16.71 61 PRO A N 1
ATOM 514 C CA . PRO A 1 62 ? 25.544 46.519 62.822 1.00 15.15 61 PRO A CA 1
ATOM 515 C C . PRO A 1 62 ? 24.950 46.384 64.240 1.00 15.31 61 PRO A C 1
ATOM 516 O O . PRO A 1 62 ? 24.003 45.629 64.429 1.00 16.06 61 PRO A O 1
ATOM 520 N N . GLY A 1 63 ? 25.474 47.144 65.199 1.00 15.03 62 GLY A N 1
ATOM 521 C CA . GLY A 1 63 ? 24.961 47.126 66.587 1.00 14.13 62 GLY A CA 1
ATOM 522 C C . GLY A 1 63 ? 23.521 47.574 66.650 1.00 14.59 62 GLY A C 1
ATOM 523 O O . GLY A 1 63 ? 22.697 46.933 67.383 1.00 13.35 62 GLY A O 1
ATOM 524 N N . LEU A 1 64 ? 23.187 48.651 65.953 1.00 14.16 63 LEU A N 1
ATOM 525 C CA . LEU A 1 64 ? 21.787 49.125 65.910 1.00 14.64 63 LEU A CA 1
ATOM 526 C C . LEU A 1 64 ? 20.906 48.052 65.252 1.00 13.97 63 LEU A C 1
ATOM 527 O O . LEU A 1 64 ? 19.778 47.825 65.706 1.00 13.91 63 LEU A O 1
ATOM 532 N N . TYR A 1 65 ? 21.397 47.410 64.191 1.00 14.41 64 TYR A N 1
ATOM 533 C CA . TYR A 1 65 ? 20.620 46.355 63.505 1.00 14.37 64 TYR A CA 1
ATOM 534 C C . TYR A 1 65 ? 20.354 45.179 64.449 1.00 12.99 64 TYR A C 1
ATOM 535 O O . TYR A 1 65 ? 19.273 44.562 64.365 1.00 14.47 64 TYR A O 1
ATOM 544 N N . VAL A 1 66 ? 21.276 44.886 65.362 1.00 12.49 65 VAL A N 1
ATOM 545 C CA . VAL A 1 66 ? 21.068 43.829 66.394 1.00 12.73 65 VAL A CA 1
ATOM 546 C C . VAL A 1 66 ? 19.892 44.254 67.280 1.00 13.25 65 VAL A C 1
ATOM 547 O O . VAL A 1 66 ? 19.020 43.421 67.558 1.00 12.58 65 VAL A O 1
ATOM 551 N N . ILE A 1 67 ? 19.854 45.506 67.740 1.00 12.52 66 ILE A N 1
ATOM 552 C CA . ILE A 1 67 ? 18.711 45.969 68.563 1.00 13.28 66 ILE A CA 1
ATOM 553 C C . ILE A 1 67 ? 17.431 45.785 67.748 1.00 13.09 66 ILE A C 1
ATOM 554 O O . ILE A 1 67 ? 16.435 45.209 68.248 1.00 13.57 66 ILE A O 1
ATOM 559 N N . ASP A 1 68 ? 17.410 46.308 66.523 1.00 13.36 67 ASP A N 1
ATOM 560 C CA . ASP A 1 68 ? 16.215 46.232 65.651 1.00 13.40 67 ASP A CA 1
ATOM 561 C C . ASP A 1 68 ? 15.762 44.770 65.521 1.00 13.22 67 ASP A C 1
ATOM 562 O O . ASP A 1 68 ? 14.565 44.444 65.702 1.00 13.12 67 ASP A O 1
ATOM 567 N N . SER A 1 69 ? 16.684 43.893 65.185 1.00 12.99 68 SER A N 1
ATOM 568 C CA . SER A 1 69 ? 16.325 42.489 64.893 1.00 13.61 68 SER A CA 1
ATOM 569 C C . SER A 1 69 ? 15.750 41.853 66.166 1.00 13.83 68 SER A C 1
ATOM 570 O O . SER A 1 69 ? 14.707 41.158 66.096 1.00 14.93 68 SER A O 1
ATOM 573 N N . ILE A 1 70 ? 16.422 42.037 67.299 1.00 13.03 69 ILE A N 1
ATOM 574 C CA . ILE A 1 70 ? 15.991 41.382 68.569 1.00 12.51 69 ILE A CA 1
ATOM 575 C C . ILE A 1 70 ? 14.605 41.907 68.959 1.00 13.42 69 ILE A C 1
ATOM 576 O O . ILE A 1 70 ? 13.711 41.095 69.348 1.00 14.45 69 ILE A O 1
ATOM 581 N N . VAL A 1 71 ? 14.457 43.218 69.004 1.00 13.72 70 VAL A N 1
ATOM 582 C CA . VAL A 1 71 ? 13.193 43.832 69.481 1.00 13.75 70 VAL A CA 1
ATOM 583 C C . VAL A 1 71 ? 12.066 43.384 68.541 1.00 15.42 70 VAL A C 1
ATOM 584 O O . VAL A 1 71 ? 11.013 42.934 69.053 1.00 15.40 70 VAL A O 1
ATOM 588 N N . ARG A 1 72 ? 12.261 43.472 67.226 1.00 15.12 71 ARG A N 1
ATOM 589 C CA . ARG A 1 72 ? 11.174 43.053 66.296 1.00 14.92 71 ARG A CA 1
ATOM 590 C C . ARG A 1 72 ? 10.877 41.552 66.451 1.00 15.65 71 ARG A C 1
ATOM 591 O O . ARG A 1 72 ? 9.667 41.179 66.433 1.00 15.48 71 ARG A O 1
ATOM 599 N N . GLN A 1 73 ? 11.895 40.699 66.580 1.00 15.38 72 GLN A N 1
ATOM 600 C CA . GLN A 1 73 ? 11.693 39.235 66.651 1.00 16.57 72 GLN A CA 1
ATOM 601 C C . GLN A 1 73 ? 10.888 38.939 67.918 1.00 16.40 72 GLN A C 1
ATOM 602 O O . GLN A 1 73 ? 9.963 38.100 67.888 1.00 17.93 72 GLN A O 1
ATOM 608 N N . SER A 1 74 ? 11.257 39.581 69.020 1.00 16.03 73 SER A N 1
ATOM 609 C CA . SER A 1 74 ? 10.593 39.364 70.328 1.00 16.91 73 SER A CA 1
ATOM 610 C C . SER A 1 74 ? 9.141 39.835 70.266 1.00 18.51 73 SER A C 1
ATOM 611 O O . SER A 1 74 ? 8.232 39.090 70.711 1.00 18.61 73 SER A O 1
ATOM 614 N N . ARG A 1 75 ? 8.901 41.036 69.769 1.00 16.95 74 ARG A N 1
ATOM 615 C CA . ARG A 1 75 ? 7.517 41.535 69.549 1.00 19.11 74 ARG A CA 1
ATOM 616 C C . ARG A 1 75 ? 6.742 40.546 68.666 1.00 19.87 74 ARG A C 1
ATOM 617 O O . ARG A 1 75 ? 5.512 40.264 68.940 1.00 19.99 74 ARG A O 1
ATOM 625 N N . HIS A 1 76 ? 7.369 39.987 67.630 1.00 18.97 75 HIS A N 1
ATOM 626 C CA . HIS A 1 76 ? 6.689 39.045 66.709 1.00 20.99 75 HIS A CA 1
ATOM 627 C C . HIS A 1 76 ? 6.316 37.759 67.456 1.00 22.59 75 HIS A C 1
ATOM 628 O O . HIS A 1 76 ? 5.163 37.256 67.302 1.00 22.93 75 HIS A O 1
ATOM 635 N N . GLN A 1 77 ? 7.262 37.218 68.216 1.00 21.89 76 GLN A N 1
ATOM 636 C CA . GLN A 1 77 ? 7.172 35.866 68.800 1.00 23.71 76 GLN A CA 1
ATOM 637 C C . GLN A 1 77 ? 6.261 35.903 70.031 1.00 24.38 76 GLN A C 1
ATOM 638 O O . GLN A 1 77 ? 5.491 34.937 70.221 1.00 24.00 76 GLN A O 1
ATOM 644 N N . PHE A 1 78 ? 6.334 36.964 70.830 1.00 21.44 77 PHE A N 1
ATOM 645 C CA . PHE A 1 78 ? 5.714 37.016 72.179 1.00 22.28 77 PHE A CA 1
ATOM 646 C C . PHE A 1 78 ? 4.555 38.005 72.203 1.00 22.58 77 PHE A C 1
ATOM 647 O O . PHE A 1 78 ? 3.789 37.947 73.177 1.00 25.27 77 PHE A O 1
ATOM 655 N N . GLY A 1 79 ? 4.460 38.906 71.229 1.00 24.16 78 GLY A N 1
ATOM 656 C CA . GLY A 1 79 ? 3.465 39.987 71.219 1.00 24.83 78 GLY A CA 1
ATOM 657 C C . GLY A 1 79 ? 4.024 41.327 71.634 1.00 24.17 78 GLY A C 1
ATOM 658 O O . GLY A 1 79 ? 4.960 41.379 72.456 1.00 23.85 78 GLY A O 1
ATOM 659 N N . THR A 1 80 ? 3.423 42.408 71.147 1.00 25.78 79 THR A N 1
ATOM 660 C CA . THR A 1 80 ? 3.944 43.783 71.340 1.00 27.33 79 THR A CA 1
ATOM 661 C C . THR A 1 80 ? 3.865 44.153 72.813 1.00 31.07 79 THR A C 1
ATOM 662 O O . THR A 1 80 ? 4.806 44.812 73.273 1.00 35.03 79 THR A O 1
ATOM 666 N N . ASP A 1 81 ? 2.826 43.677 73.502 1.00 31.04 80 ASP A N 1
ATOM 667 C CA . ASP A 1 81 ? 2.528 43.957 74.931 1.00 35.96 80 ASP A CA 1
ATOM 668 C C . ASP A 1 81 ? 3.451 43.160 75.860 1.00 32.06 80 ASP A C 1
ATOM 669 O O . ASP A 1 81 ? 3.705 43.652 76.953 1.00 35.12 80 ASP A O 1
ATOM 674 N N . LYS A 1 82 ? 3.904 41.966 75.461 1.00 27.86 81 LYS A N 1
ATOM 675 C CA . LYS A 1 82 ? 4.649 41.042 76.361 1.00 26.27 81 LYS A CA 1
ATOM 676 C C . LYS A 1 82 ? 6.159 41.140 76.115 1.00 22.46 81 LYS A C 1
ATOM 677 O O . LYS A 1 82 ? 6.930 40.679 76.980 1.00 23.34 81 LYS A O 1
ATOM 681 N N . ASP A 1 83 ? 6.585 41.745 75.008 1.00 20.51 82 ASP A N 1
ATOM 682 C CA . ASP A 1 83 ? 8.047 41.894 74.700 1.00 18.84 82 ASP A CA 1
ATOM 683 C C . ASP A 1 83 ? 8.786 42.546 75.879 1.00 17.71 82 ASP A C 1
ATOM 684 O O . ASP A 1 83 ? 8.384 43.656 76.317 1.00 21.17 82 ASP A O 1
ATOM 689 N N . VAL A 1 84 ? 9.855 41.906 76.341 1.00 16.58 83 VAL A N 1
ATOM 690 C CA . VAL A 1 84 ? 10.755 42.407 77.423 1.00 16.02 83 VAL A CA 1
ATOM 691 C C . VAL A 1 84 ? 11.901 43.259 76.849 1.00 15.60 83 VAL A C 1
ATOM 692 O O . VAL A 1 84 ? 12.456 44.079 77.598 1.00 16.24 83 VAL A O 1
ATOM 696 N N . PHE A 1 85 ? 12.233 43.100 75.568 1.00 15.25 84 PHE A N 1
ATOM 697 C CA . PHE A 1 85 ? 13.480 43.701 75.035 1.00 15.12 84 PHE A CA 1
ATOM 698 C C . PHE A 1 85 ? 13.321 45.199 74.753 1.00 14.44 84 PHE A C 1
ATOM 699 O O . PHE A 1 85 ? 14.171 46.003 75.172 1.00 14.63 84 PHE A O 1
ATOM 707 N N . GLY A 1 86 ? 12.278 45.601 74.029 1.00 14.99 85 GLY A N 1
ATOM 708 C CA . GLY A 1 86 ? 12.066 47.033 73.752 1.00 15.61 85 GLY A CA 1
ATOM 709 C C . GLY A 1 86 ? 12.088 47.880 75.024 1.00 15.50 85 GLY A C 1
ATOM 710 O O . GLY A 1 86 ? 12.829 48.852 75.132 1.00 15.59 85 GLY A O 1
ATOM 711 N N . PRO A 1 87 ? 11.251 47.534 76.035 1.00 15.13 86 PRO A N 1
ATOM 712 C CA . PRO A 1 87 ? 11.224 48.311 77.267 1.00 15.86 86 PRO A CA 1
ATOM 713 C C . PRO A 1 87 ? 12.594 48.358 77.942 1.00 14.90 86 PRO A C 1
ATOM 714 O O . PRO A 1 87 ? 12.950 49.394 78.465 1.00 16.05 86 PRO A O 1
ATOM 718 N N . ARG A 1 88 ? 13.349 47.259 77.891 1.00 13.63 87 ARG A N 1
ATOM 719 C CA . ARG A 1 88 ? 14.650 47.202 78.580 1.00 14.16 87 ARG A CA 1
ATOM 720 C C . ARG A 1 88 ? 15.670 48.058 77.814 1.00 13.17 87 ARG A C 1
ATOM 721 O O . ARG A 1 88 ? 16.379 48.833 78.433 1.00 14.84 87 ARG A O 1
ATOM 729 N N . PHE A 1 89 ? 15.716 47.948 76.496 1.00 13.00 88 PHE A N 1
ATOM 730 C CA . PHE A 1 89 ? 16.623 48.780 75.675 1.00 13.79 88 PHE A CA 1
ATOM 731 C C . PHE A 1 89 ? 16.274 50.264 75.826 1.00 16.16 88 PHE A C 1
ATOM 732 O O . PHE A 1 89 ? 17.159 51.106 75.720 1.00 15.88 88 PHE A O 1
ATOM 740 N N A SER A 1 90 ? 15.011 50.587 76.120 0.50 16.60 89 SER A N 1
ATOM 741 N N B SER A 1 90 ? 15.007 50.588 76.117 0.50 16.85 89 SER A N 1
ATOM 742 C CA A SER A 1 90 ? 14.561 52.000 76.223 0.50 17.03 89 SER A CA 1
ATOM 743 C CA B SER A 1 90 ? 14.547 51.998 76.252 0.50 17.46 89 SER A CA 1
ATOM 744 C C A SER A 1 90 ? 15.216 52.711 77.418 0.50 17.43 89 SER A C 1
ATOM 745 C C B SER A 1 90 ? 15.256 52.710 77.408 0.50 17.75 89 SER A C 1
ATOM 746 O O A SER A 1 90 ? 15.354 53.950 77.360 0.50 18.17 89 SER A O 1
ATOM 747 O O B SER A 1 90 ? 15.452 53.942 77.315 0.50 18.74 89 SER A O 1
ATOM 752 N N . LYS A 1 91 ? 15.618 51.982 78.468 1.00 17.76 90 LYS A N 1
ATOM 753 C CA . LYS A 1 91 ? 16.157 52.606 79.704 1.00 18.04 90 LYS A CA 1
ATOM 754 C C . LYS A 1 91 ? 17.406 53.423 79.391 1.00 17.78 90 LYS A C 1
ATOM 755 O O . LYS A 1 91 ? 17.507 54.551 79.885 1.00 19.62 90 LYS A O 1
ATOM 761 N N . ASN A 1 92 ? 18.350 52.882 78.617 1.00 17.26 91 ASN A N 1
ATOM 762 C CA . ASN A 1 92 ? 19.636 53.580 78.368 1.00 17.17 91 ASN A CA 1
ATOM 763 C C . ASN A 1 92 ? 19.713 54.081 76.922 1.00 16.45 91 ASN A C 1
ATOM 764 O O . ASN A 1 92 ? 20.838 54.355 76.446 1.00 15.25 91 ASN A O 1
ATOM 769 N N . ILE A 1 93 ? 18.570 54.233 76.254 1.00 15.24 92 ILE A N 1
ATOM 770 C CA . ILE A 1 93 ? 18.544 54.466 74.788 1.00 15.81 92 ILE A CA 1
ATOM 771 C C . ILE A 1 93 ? 19.257 55.786 74.431 1.00 15.62 92 ILE A C 1
ATOM 772 O O . ILE A 1 93 ? 19.880 55.848 73.329 1.00 16.38 92 ILE A O 1
ATOM 777 N N . THR A 1 94 ? 19.164 56.841 75.246 1.00 16.65 93 THR A N 1
ATOM 778 C CA . THR A 1 94 ? 19.882 58.112 74.927 1.00 17.63 93 THR A CA 1
ATOM 779 C C . THR A 1 94 ? 21.380 57.824 74.823 1.00 16.67 93 THR A C 1
ATOM 780 O O . THR A 1 94 ? 22.043 58.217 73.827 1.00 17.33 93 THR A O 1
ATOM 784 N N . ALA A 1 95 ? 21.943 57.184 75.835 1.00 16.39 94 ALA A N 1
ATOM 785 C CA . ALA A 1 95 ? 23.387 56.883 75.865 1.00 15.86 94 ALA A CA 1
ATOM 786 C C . ALA A 1 95 ? 23.738 55.980 74.673 1.00 15.62 94 ALA A C 1
ATOM 787 O O . ALA A 1 95 ? 24.770 56.208 74.011 1.00 15.58 94 ALA A O 1
ATOM 789 N N . THR A 1 96 ? 22.894 54.997 74.387 1.00 14.05 95 THR A N 1
ATOM 790 C CA . THR A 1 96 ? 23.138 54.079 73.253 1.00 13.29 95 THR A CA 1
ATOM 791 C C . THR A 1 96 ? 23.293 54.883 71.964 1.00 13.46 95 THR A C 1
ATOM 792 O O . THR A 1 96 ? 24.272 54.658 71.215 1.00 13.72 95 THR A O 1
ATOM 796 N N . PHE A 1 97 ? 22.357 55.776 71.682 1.00 14.35 96 PHE A N 1
ATOM 797 C CA . PHE A 1 97 ? 22.353 56.552 70.411 1.00 14.54 96 PHE A CA 1
ATOM 798 C C . PHE A 1 97 ? 23.497 57.570 70.391 1.00 14.50 96 PHE A C 1
ATOM 799 O O . PHE A 1 97 ? 24.015 57.826 69.312 1.00 15.96 96 PHE A O 1
ATOM 807 N N . GLN A 1 98 ? 23.901 58.107 71.534 1.00 14.87 97 GLN A N 1
ATOM 808 C CA . GLN A 1 98 ? 25.087 59.012 71.556 1.00 15.88 97 GLN A CA 1
ATOM 809 C C . GLN A 1 98 ? 26.301 58.236 71.006 1.00 16.64 97 GLN A C 1
ATOM 810 O O . GLN A 1 98 ? 27.093 58.829 70.239 1.00 17.58 97 GLN A O 1
ATOM 816 N N . TYR A 1 99 ? 26.422 56.947 71.340 1.00 15.57 98 TYR A N 1
ATOM 817 C CA . TYR A 1 99 ? 27.505 56.075 70.823 1.00 14.90 98 TYR A CA 1
ATOM 818 C C . TYR A 1 99 ? 27.271 55.779 69.334 1.00 14.57 98 TYR A C 1
ATOM 819 O O . TYR A 1 99 ? 28.252 55.851 68.536 1.00 13.77 98 TYR A O 1
ATOM 828 N N . LEU A 1 100 ? 26.035 55.461 68.940 1.00 13.41 99 LEU A N 1
ATOM 829 C CA . LEU A 1 100 ? 25.744 55.067 67.535 1.00 13.82 99 LEU A CA 1
ATOM 830 C C . LEU A 1 100 ? 26.113 56.213 66.588 1.00 14.09 99 LEU A C 1
ATOM 831 O O . LEU A 1 100 ? 26.664 55.938 65.527 1.00 14.85 99 LEU A O 1
ATOM 836 N N . TYR A 1 101 ? 25.879 57.454 66.991 1.00 15.39 100 TYR A N 1
ATOM 837 C CA . TYR A 1 101 ? 26.123 58.610 66.097 1.00 16.23 100 TYR A CA 1
ATOM 838 C C . TYR A 1 101 ? 27.615 58.936 66.056 1.00 16.80 100 TYR A C 1
ATOM 839 O O . TYR A 1 101 ? 27.963 59.907 65.359 1.00 19.57 100 TYR A O 1
ATOM 848 N N . LEU A 1 102 ? 28.492 58.152 66.682 1.00 15.33 101 LEU A N 1
ATOM 849 C CA . LEU A 1 102 ? 29.963 58.256 66.447 1.00 16.05 101 LEU A CA 1
ATOM 850 C C . LEU A 1 102 ? 30.387 57.484 65.181 1.00 16.49 101 LEU A C 1
ATOM 851 O O . LEU A 1 102 ? 31.589 57.468 64.872 1.00 19.05 101 LEU A O 1
ATOM 856 N N . CYS A 1 103 ? 29.434 56.860 64.496 1.00 17.20 102 CYS A N 1
ATOM 857 C CA . CYS A 1 103 ? 29.642 56.115 63.240 1.00 17.37 102 CYS A CA 1
ATOM 858 C C . CYS A 1 103 ? 30.217 57.052 62.183 1.00 19.09 102 CYS A C 1
ATOM 859 O O . CYS A 1 103 ? 30.123 58.272 62.300 1.00 20.86 102 CYS A O 1
ATOM 862 N N . PRO A 1 104 ? 30.799 56.503 61.112 1.00 18.86 103 PRO A N 1
ATOM 863 C CA . PRO A 1 104 ? 31.263 57.344 60.010 1.00 20.02 103 PRO A CA 1
ATOM 864 C C . PRO A 1 104 ? 30.078 58.064 59.361 1.00 22.85 103 PRO A C 1
ATOM 865 O O . PRO A 1 104 ? 28.968 57.555 59.378 1.00 19.89 103 PRO A O 1
ATOM 869 N N . SER A 1 105 ? 30.336 59.239 58.774 1.00 23.14 104 SER A N 1
ATOM 870 C CA . SER A 1 105 ? 29.310 60.130 58.165 1.00 25.52 104 SER A CA 1
ATOM 871 C C . SER A 1 105 ? 28.340 59.360 57.275 1.00 21.93 104 SER A C 1
ATOM 872 O O . SER A 1 105 ? 27.139 59.633 57.367 1.00 24.84 104 SER A O 1
ATOM 875 N N . GLU A 1 106 ? 28.824 58.447 56.439 1.00 21.87 105 GLU A N 1
ATOM 876 C CA . GLU A 1 106 ? 27.980 57.753 55.434 1.00 23.88 105 GLU A CA 1
ATOM 877 C C . GLU A 1 106 ? 27.022 56.770 56.113 1.00 21.26 105 GLU A C 1
ATOM 878 O O . GLU A 1 106 ? 26.096 56.281 55.434 1.00 21.80 105 GLU A O 1
ATOM 884 N N . ASP A 1 107 ? 27.244 56.476 57.389 1.00 18.70 106 ASP A N 1
ATOM 885 C CA . ASP A 1 107 ? 26.351 55.548 58.136 1.00 19.40 106 ASP A CA 1
ATOM 886 C C . ASP A 1 107 ? 25.246 56.302 58.890 1.00 19.09 106 ASP A C 1
ATOM 887 O O . ASP A 1 107 ? 24.275 55.614 59.337 1.00 17.34 106 ASP A O 1
ATOM 892 N N . LYS A 1 108 ? 25.326 57.619 59.075 1.00 19.93 107 LYS A N 1
ATOM 893 C CA . LYS A 1 108 ? 24.288 58.345 59.860 1.00 21.18 107 LYS A CA 1
ATOM 894 C C . LYS A 1 108 ? 22.898 58.128 59.249 1.00 19.78 107 LYS A C 1
ATOM 895 O O . LYS A 1 108 ? 21.939 58.000 60.017 1.00 18.41 107 LYS A O 1
ATOM 901 N N . SER A 1 109 ? 22.769 58.148 57.919 1.00 18.40 108 SER A N 1
ATOM 902 C CA . SER A 1 109 ? 21.477 58.008 57.219 1.00 19.57 108 SER A CA 1
ATOM 903 C C . SER A 1 109 ? 20.863 56.653 57.582 1.00 18.07 108 SER A C 1
ATOM 904 O O . SER A 1 109 ? 19.643 56.578 57.596 1.00 19.26 108 SER A O 1
ATOM 907 N N . LYS A 1 110 ? 21.699 55.641 57.866 1.00 17.68 109 LYS A N 1
ATOM 908 C CA . LYS A 1 110 ? 21.221 54.263 58.128 1.00 18.13 109 LYS A CA 1
ATOM 909 C C . LYS A 1 110 ? 20.590 54.257 59.522 1.00 18.41 109 LYS A C 1
ATOM 910 O O . LYS A 1 110 ? 19.572 53.546 59.724 1.00 18.85 109 LYS A O 1
ATOM 916 N N . ILE A 1 111 ? 21.130 55.042 60.439 1.00 18.06 110 ILE A N 1
ATOM 917 C CA . ILE A 1 111 ? 20.573 55.164 61.815 1.00 18.61 110 ILE A CA 1
ATOM 918 C C . ILE A 1 111 ? 19.206 55.857 61.716 1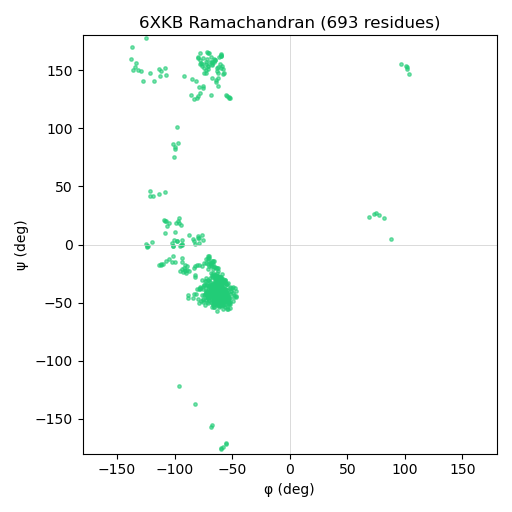.00 19.33 110 ILE A C 1
ATOM 919 O O . ILE A 1 111 ? 18.212 55.352 62.269 1.00 19.52 110 ILE A O 1
ATOM 924 N N . VAL A 1 112 ? 19.137 56.992 61.024 1.00 18.91 111 VAL A N 1
ATOM 925 C CA . VAL A 1 112 ? 17.885 57.772 60.845 1.00 19.86 111 VAL A CA 1
ATOM 926 C C . VAL A 1 112 ? 16.829 56.900 60.163 1.00 18.04 111 VAL A C 1
ATOM 927 O O . VAL A 1 112 ? 15.646 56.988 60.563 1.00 20.22 111 VAL A O 1
ATOM 931 N N . ARG A 1 113 ? 17.224 56.032 59.215 1.00 18.64 112 ARG A N 1
ATOM 932 C CA . ARG A 1 113 ? 16.259 55.174 58.503 1.00 19.48 112 ARG A CA 1
ATOM 933 C C . ARG A 1 113 ? 15.613 54.209 59.512 1.00 19.69 112 ARG A C 1
ATOM 934 O O . ARG A 1 113 ? 14.394 54.018 59.465 1.00 20.67 112 ARG A O 1
ATOM 942 N N . VAL A 1 114 ? 16.415 53.623 60.398 1.00 18.43 113 VAL A N 1
ATOM 943 C CA . VAL A 1 114 ? 15.872 52.675 61.405 1.00 18.14 113 VAL A CA 1
ATOM 944 C C . VAL A 1 114 ? 14.928 53.431 62.361 1.00 18.14 113 VAL A C 1
ATOM 945 O O . VAL A 1 114 ? 13.855 52.889 62.684 1.00 18.32 113 VAL A O 1
ATOM 949 N N . LEU A 1 115 ? 15.298 54.622 62.840 1.00 18.88 114 LEU A N 1
ATOM 950 C CA . LEU A 1 115 ? 14.444 55.412 63.760 1.00 18.38 114 LEU A CA 1
ATOM 951 C C . LEU A 1 115 ? 13.099 55.689 63.070 1.00 20.55 114 LEU A C 1
ATOM 952 O O . LEU A 1 115 ? 12.074 55.612 63.747 1.00 20.61 114 LEU A O 1
ATOM 957 N N . ASN A 1 116 ? 13.123 56.034 61.784 1.00 22.48 115 ASN A N 1
ATOM 958 C CA . ASN A 1 116 ? 11.872 56.365 61.045 1.00 23.44 115 ASN A CA 1
ATOM 959 C C . ASN A 1 116 ? 11.002 55.113 60.915 1.00 23.56 115 ASN A C 1
ATOM 960 O O . ASN A 1 116 ? 9.761 55.239 61.059 1.00 23.99 115 ASN A O 1
ATOM 965 N N . LEU A 1 117 ? 11.601 53.940 60.678 1.00 22.56 116 LEU A N 1
ATOM 966 C CA . LEU A 1 117 ? 10.853 52.652 60.659 1.00 20.88 116 LEU A CA 1
ATOM 967 C C . LEU A 1 117 ? 10.259 52.367 62.043 1.00 21.94 116 LEU A C 1
ATOM 968 O O . LEU A 1 117 ? 9.079 51.985 62.133 1.00 21.96 116 LEU A O 1
ATOM 973 N N . TRP A 1 118 ? 11.025 52.560 63.115 1.00 20.11 117 TRP A N 1
ATOM 974 C CA . TRP A 1 118 ? 10.527 52.353 64.496 1.00 20.91 117 TRP A CA 1
ATOM 975 C C . TRP A 1 118 ? 9.312 53.262 64.762 1.00 23.46 117 TRP A C 1
ATOM 976 O O . TRP A 1 118 ? 8.319 52.780 65.355 1.00 25.35 117 TRP A O 1
ATOM 987 N N . GLN A 1 119 ? 9.404 54.541 64.394 1.00 25.34 118 GLN A N 1
ATOM 988 C CA . GLN A 1 119 ? 8.291 55.517 64.570 1.00 26.24 118 GLN A CA 1
ATOM 989 C C . GLN A 1 119 ? 7.064 55.017 63.795 1.00 26.42 118 GLN A C 1
ATOM 990 O O . GLN A 1 119 ? 5.973 54.948 64.397 1.00 27.53 118 GLN A O 1
ATOM 996 N N . LYS A 1 120 ? 7.228 54.681 62.517 1.00 26.02 119 LYS A N 1
ATOM 997 C CA . LYS A 1 120 ? 6.099 54.365 61.604 1.00 30.19 119 LYS A CA 1
ATOM 998 C C . LYS A 1 120 ? 5.417 53.082 62.084 1.00 32.96 119 LYS A C 1
ATOM 999 O O . LYS A 1 120 ? 4.181 52.972 61.936 1.00 32.82 119 LYS A O 1
ATOM 1002 N N . ASN A 1 121 ? 6.180 52.143 62.644 1.00 31.01 120 ASN A N 1
ATOM 1003 C CA . ASN A 1 121 ? 5.653 50.818 63.068 1.00 30.24 120 ASN A CA 1
ATOM 1004 C C . ASN A 1 121 ? 5.333 50.780 64.565 1.00 26.48 120 ASN A C 1
ATOM 1005 O O . ASN A 1 121 ? 4.861 49.731 65.027 1.00 30.92 120 ASN A O 1
ATOM 1010 N N . GLY A 1 122 ? 5.490 51.877 65.297 1.00 28.93 121 GLY A N 1
ATOM 1011 C CA . GLY A 1 122 ? 5.139 51.958 66.728 1.00 29.06 121 GLY A CA 1
ATOM 1012 C C . GLY A 1 122 ? 6.054 51.110 67.609 1.00 30.43 121 GLY A C 1
ATOM 1013 O O . GLY A 1 122 ? 5.650 50.769 68.758 1.00 30.61 121 GLY A O 1
ATOM 1014 N N . VAL A 1 123 ? 7.274 50.816 67.153 1.00 28.37 122 VAL A N 1
ATOM 1015 C CA . VAL A 1 123 ? 8.211 49.970 67.953 1.00 26.93 122 VAL A CA 1
ATOM 1016 C C . VAL A 1 123 ? 8.528 50.702 69.261 1.00 28.44 122 VAL A C 1
ATOM 1017 O O . VAL A 1 123 ? 8.577 50.044 70.324 1.00 29.84 122 VAL A O 1
ATOM 1021 N N . PHE A 1 124 ? 8.694 52.025 69.205 1.00 24.82 123 PHE A N 1
ATOM 1022 C CA . PHE A 1 124 ? 8.778 52.943 70.358 1.00 26.86 123 PHE A CA 1
ATOM 1023 C C . PHE A 1 124 ? 7.869 54.140 70.092 1.00 28.74 123 PHE A C 1
ATOM 1024 O O . PHE A 1 124 ? 7.647 54.458 68.882 1.00 31.34 123 PHE A O 1
ATOM 1032 N N . LYS A 1 125 ? 7.429 54.797 71.166 1.00 30.25 124 LYS A N 1
ATOM 1033 C CA . LYS A 1 125 ? 6.590 56.025 71.117 1.00 31.41 124 LYS A CA 1
ATOM 1034 C C . LYS A 1 125 ? 7.417 57.179 70.542 1.00 32.89 124 LYS A C 1
ATOM 1035 O O . LYS A 1 125 ? 8.655 57.149 70.664 1.00 29.81 124 LYS A O 1
ATOM 1037 N N . ILE A 1 126 ? 6.750 58.184 69.964 1.00 31.43 125 ILE A N 1
ATOM 1038 C CA . ILE A 1 126 ? 7.399 59.401 69.396 1.00 32.14 125 ILE A CA 1
ATOM 1039 C C . ILE A 1 126 ? 8.167 60.162 70.488 1.00 30.74 125 ILE A C 1
ATOM 1040 O O . ILE A 1 126 ? 9.147 60.849 70.144 1.00 32.18 125 ILE A O 1
ATOM 1045 N N . GLU A 1 127 ? 7.744 60.070 71.752 1.00 31.28 126 GLU A N 1
ATOM 1046 C CA . GLU A 1 127 ? 8.417 60.717 72.912 1.00 32.55 126 GLU A CA 1
ATOM 1047 C C . GLU A 1 127 ? 9.859 60.192 73.039 1.00 28.68 126 GLU A C 1
ATOM 1048 O O . GLU A 1 127 ? 10.721 60.924 73.566 1.00 28.88 126 GLU A O 1
ATOM 1054 N N . ILE A 1 128 ? 10.071 58.938 72.646 1.00 28.12 127 ILE A N 1
ATOM 1055 C CA . ILE A 1 128 ? 11.398 58.255 72.683 1.00 25.60 127 ILE A CA 1
ATOM 1056 C C . ILE A 1 128 ? 12.139 58.539 71.367 1.00 24.56 127 ILE A C 1
ATOM 1057 O O . ILE A 1 128 ? 13.335 58.903 71.410 1.00 24.86 127 ILE A O 1
ATOM 1062 N N . ILE A 1 129 ? 11.459 58.408 70.236 1.00 23.73 128 ILE A N 1
ATOM 1063 C CA . ILE A 1 129 ? 12.105 58.475 68.891 1.00 24.14 128 ILE A CA 1
ATOM 1064 C C . ILE A 1 129 ? 12.524 59.913 68.583 1.00 24.72 128 ILE A C 1
ATOM 1065 O O . ILE A 1 129 ? 13.635 60.120 68.037 1.00 21.92 128 ILE A O 1
ATOM 1070 N N . GLN A 1 130 ? 11.671 60.905 68.859 1.00 26.16 129 GLN A N 1
ATOM 1071 C CA . GLN A 1 130 ? 11.940 62.275 68.342 1.00 27.96 129 GLN A CA 1
ATOM 1072 C C . GLN A 1 130 ? 13.288 62.787 68.840 1.00 27.50 129 GLN A C 1
ATOM 1073 O O . GLN A 1 130 ? 14.054 63.347 68.064 1.00 26.87 129 GLN A O 1
ATOM 1079 N N . PRO A 1 131 ? 13.623 62.692 70.145 1.00 26.99 130 PRO A N 1
ATOM 1080 C CA . PRO A 1 131 ? 14.904 63.201 70.623 1.00 27.27 130 PRO A CA 1
ATOM 1081 C C . PRO A 1 131 ? 16.092 62.473 69.974 1.00 25.69 130 PRO A C 1
ATOM 1082 O O . PRO A 1 131 ? 17.141 63.070 69.804 1.00 25.77 130 PRO A O 1
ATOM 1086 N N . LEU A 1 132 ? 15.900 61.210 69.599 1.00 24.17 131 LEU A N 1
ATOM 1087 C CA . LEU A 1 132 ? 16.979 60.425 68.930 1.00 22.74 131 LEU A CA 1
ATOM 1088 C C . LEU A 1 132 ? 17.150 60.936 67.497 1.00 23.50 131 LEU A C 1
ATOM 1089 O O . LEU A 1 132 ? 18.287 61.021 67.047 1.00 22.69 131 LEU A O 1
ATOM 1094 N N . LEU A 1 133 ? 16.050 61.274 66.809 1.00 22.89 132 LEU A N 1
ATOM 1095 C CA . LEU A 1 133 ? 16.127 61.937 65.478 1.00 24.32 132 LEU A CA 1
ATOM 1096 C C . LEU A 1 133 ? 16.771 63.327 65.615 1.00 25.40 132 LEU A C 1
ATOM 1097 O O . LEU A 1 133 ? 17.589 63.674 64.759 1.00 26.88 132 LEU A O 1
ATOM 1102 N N . ASP A 1 134 ? 16.399 64.101 66.632 1.00 28.42 133 ASP A N 1
ATOM 1103 C CA . ASP A 1 134 ? 16.945 65.459 66.899 1.00 31.97 133 ASP A CA 1
ATOM 1104 C C . ASP A 1 134 ? 18.466 65.376 67.077 1.00 33.70 133 ASP A C 1
ATOM 1105 O O . ASP A 1 134 ? 19.178 66.275 66.608 1.00 32.34 133 ASP A O 1
ATOM 1110 N N . MET A 1 135 ? 18.946 64.304 67.711 1.00 30.65 134 MET A N 1
ATOM 1111 C CA . MET A 1 135 ? 20.379 64.050 67.976 1.00 31.26 134 MET A CA 1
ATOM 1112 C C . MET A 1 135 ? 21.157 63.968 66.650 1.00 30.74 134 MET A C 1
ATOM 1113 O O . MET A 1 135 ? 22.328 64.366 66.633 1.00 31.17 134 MET A O 1
ATOM 1118 N N . ALA A 1 136 ? 20.548 63.508 65.552 1.00 30.16 135 ALA A N 1
ATOM 1119 C CA . ALA A 1 136 ? 21.215 63.417 64.230 1.00 34.60 135 ALA A CA 1
ATOM 1120 C C . ALA A 1 136 ? 21.470 64.834 63.687 1.00 35.95 135 ALA A C 1
ATOM 1121 O O . ALA A 1 136 ? 22.530 65.007 63.088 1.00 43.06 135 ALA A O 1
ATOM 1123 N N . GLY B 1 1 ? -8.597 9.694 115.918 1.00 49.85 0 GLY B N 1
ATOM 1124 C CA . GLY B 1 1 ? -8.801 10.432 114.634 1.00 46.22 0 GLY B CA 1
ATOM 1125 C C . GLY B 1 1 ? -8.432 11.900 114.774 1.00 46.18 0 GLY B C 1
ATOM 1126 O O . GLY B 1 1 ? -7.585 12.253 115.666 1.00 38.03 0 GLY B O 1
ATOM 1127 N N . MET B 1 2 ? -9.030 12.749 113.936 1.00 42.04 1 MET B N 1
ATOM 1128 C CA . MET B 1 2 ? -8.617 14.163 113.835 1.00 36.49 1 MET B CA 1
ATOM 1129 C C . MET B 1 2 ? -9.217 14.946 115.004 1.00 31.23 1 MET B C 1
ATOM 1130 O O . MET B 1 2 ? -8.594 15.935 115.362 1.00 26.67 1 MET B O 1
ATOM 1135 N N . ASP B 1 3 ? -10.246 14.437 115.694 1.00 27.50 2 ASP B N 1
ATOM 1136 C CA . ASP B 1 3 ? -10.727 15.076 116.952 1.00 28.36 2 ASP B CA 1
ATOM 1137 C C . ASP B 1 3 ? -9.586 15.109 117.985 1.00 25.65 2 ASP B C 1
ATOM 1138 O O . ASP B 1 3 ? -9.373 16.184 118.592 1.00 22.80 2 ASP B O 1
ATOM 1143 N N . ALA B 1 4 ? -8.872 13.998 118.174 1.00 23.58 3 ALA B N 1
ATOM 1144 C CA . ALA B 1 4 ? -7.751 13.917 119.142 1.00 23.61 3 ALA B CA 1
ATOM 1145 C C . ALA B 1 4 ? -6.619 14.859 118.710 1.00 21.02 3 ALA B C 1
ATOM 1146 O O . ALA B 1 4 ? -6.034 15.500 119.592 1.00 20.38 3 ALA B O 1
ATOM 1148 N N . VAL B 1 5 ? -6.306 14.951 117.417 1.00 20.86 4 VAL B N 1
ATOM 1149 C CA . VAL B 1 5 ? -5.283 15.912 116.902 1.00 19.45 4 VAL B CA 1
ATOM 1150 C C . VAL B 1 5 ? -5.752 17.345 117.211 1.00 20.40 4 VAL B C 1
ATOM 1151 O O . VAL B 1 5 ? -4.952 18.173 117.686 1.00 19.94 4 VAL B O 1
ATOM 1155 N N . ASN B 1 6 ? -7.018 17.665 116.932 1.00 19.45 5 ASN B N 1
ATOM 1156 C CA . ASN B 1 6 ? -7.554 19.028 117.154 1.00 19.79 5 ASN B CA 1
ATOM 1157 C C . ASN B 1 6 ? -7.478 19.370 118.651 1.00 19.07 5 ASN B C 1
ATOM 1158 O O . ASN B 1 6 ? -7.182 20.534 118.960 1.00 19.53 5 ASN B O 1
ATOM 1163 N N . ALA B 1 7 ? -7.745 18.406 119.538 1.00 19.57 6 ALA B N 1
ATOM 1164 C CA . ALA B 1 7 ? -7.699 18.601 121.011 1.00 18.65 6 ALA B CA 1
ATOM 1165 C C . ALA B 1 7 ? -6.247 18.892 121.417 1.00 18.54 6 ALA B C 1
ATOM 1166 O O . ALA B 1 7 ? -6.014 19.785 122.240 1.00 18.06 6 ALA B O 1
ATOM 1168 N N . PHE B 1 8 ? -5.293 18.184 120.822 1.00 19.02 7 PHE B N 1
ATOM 1169 C CA . PHE B 1 8 ? -3.868 18.473 121.102 1.00 17.41 7 PHE B CA 1
ATOM 1170 C C . PHE B 1 8 ? -3.536 19.897 120.650 1.00 18.79 7 PHE B C 1
ATOM 1171 O O . PHE B 1 8 ? -2.878 20.672 121.389 1.00 17.30 7 PHE B O 1
ATOM 1179 N N . ASN B 1 9 ? -3.942 20.249 119.427 1.00 19.14 8 ASN B N 1
ATOM 1180 C CA . ASN B 1 9 ? -3.683 21.592 118.859 1.00 20.82 8 ASN B CA 1
ATOM 1181 C C . ASN B 1 9 ? -4.213 22.656 119.832 1.00 19.88 8 ASN B C 1
ATOM 1182 O O . ASN B 1 9 ? -3.510 23.640 120.120 1.00 19.09 8 ASN B O 1
ATOM 1187 N N . GLN B 1 10 ? -5.425 22.467 120.337 1.00 18.38 9 GLN B N 1
ATOM 1188 C CA . GLN B 1 10 ? -6.070 23.428 121.257 1.00 18.81 9 GLN B CA 1
ATOM 1189 C C . GLN B 1 10 ? -5.248 23.520 122.544 1.00 19.25 9 GLN B C 1
ATOM 1190 O O . GLN B 1 10 ? -4.983 24.647 123.002 1.00 19.79 9 GLN B O 1
ATOM 1196 N N . GLU B 1 11 ? -4.874 22.387 123.113 1.00 18.32 10 GLU B N 1
ATOM 1197 C CA . GLU B 1 11 ? -4.174 22.390 124.420 1.00 19.07 10 GLU B CA 1
ATOM 1198 C C . GLU B 1 11 ? -2.823 23.108 124.279 1.00 20.09 10 GLU B C 1
ATOM 1199 O O . GLU B 1 11 ? -2.460 23.892 125.186 1.00 19.86 10 GLU B O 1
ATOM 1205 N N . LEU B 1 12 ? -2.080 22.848 123.203 1.00 18.23 11 LEU B N 1
ATOM 1206 C CA . LEU B 1 12 ? -0.737 23.458 123.034 1.00 18.94 11 LEU B CA 1
ATOM 1207 C C . LEU B 1 12 ? -0.871 24.942 122.717 1.00 18.29 11 LEU B C 1
ATOM 1208 O O . LEU B 1 12 ? -0.177 25.746 123.356 1.00 19.26 11 LEU B O 1
ATOM 1213 N N . PHE B 1 13 ? -1.708 25.323 121.744 1.00 18.38 12 PHE B N 1
ATOM 1214 C CA . PHE B 1 13 ? -1.727 26.720 121.250 1.00 19.34 12 PHE B CA 1
ATOM 1215 C C . PHE B 1 13 ? -2.420 27.641 122.262 1.00 19.06 12 PHE B C 1
ATOM 1216 O O . PHE B 1 13 ? -2.211 28.851 122.203 1.00 22.12 12 PHE B O 1
ATOM 1224 N N . SER B 1 14 ? -3.160 27.091 123.214 1.00 18.98 13 SER B N 1
ATOM 1225 C CA . SER B 1 14 ? -3.703 27.867 124.354 1.00 21.07 13 SER B CA 1
ATOM 1226 C C . SER B 1 14 ? -2.548 28.516 125.146 1.00 21.09 13 SER B C 1
ATOM 1227 O O . SER B 1 14 ? -2.792 29.544 125.774 1.00 23.09 13 SER B O 1
ATOM 1230 N N . LEU B 1 15 ? -1.340 27.959 125.107 1.00 21.49 14 LEU B N 1
ATOM 1231 C CA . LEU B 1 15 ? -0.148 28.566 125.775 1.00 22.68 14 LEU B CA 1
ATOM 1232 C C . LEU B 1 15 ? 0.096 30.002 125.292 1.00 25.43 14 LEU B C 1
ATOM 1233 O O . LEU B 1 15 ? 0.652 30.799 126.074 1.00 26.94 14 LEU B O 1
ATOM 1238 N N . MET B 1 16 ? -0.252 30.350 124.058 1.00 25.71 15 MET B N 1
ATOM 1239 C CA . MET B 1 16 ? 0.126 31.675 123.507 1.00 29.33 15 MET B CA 1
ATOM 1240 C C . MET B 1 16 ? -0.567 32.826 124.254 1.00 31.38 15 MET B C 1
ATOM 1241 O O . MET B 1 16 ? -0.027 33.941 124.203 1.00 33.92 15 MET B O 1
ATOM 1246 N N . ASP B 1 17 ? -1.658 32.567 124.977 1.00 31.71 16 ASP B N 1
ATOM 1247 C CA . ASP B 1 17 ? -2.393 33.610 125.744 1.00 32.03 16 ASP B CA 1
ATOM 1248 C C . ASP B 1 17 ? -2.111 33.423 127.238 1.00 33.22 16 ASP B C 1
ATOM 1249 O O . ASP B 1 17 ? -2.850 34.022 128.044 1.00 36.13 16 ASP B O 1
ATOM 1254 N N . MET B 1 18 ? -1.079 32.650 127.601 1.00 30.31 17 MET B N 1
ATOM 1255 C CA . MET B 1 18 ? -0.689 32.405 129.019 1.00 30.98 17 MET B CA 1
ATOM 1256 C C . MET B 1 18 ? 0.762 32.857 129.222 1.00 31.97 17 MET B C 1
ATOM 1257 O O . MET B 1 18 ? 1.554 32.769 128.260 1.00 34.65 17 MET B O 1
ATOM 1262 N N . LYS B 1 19 ? 1.101 33.342 130.418 1.00 32.87 18 LYS B N 1
ATOM 1263 C CA . LYS B 1 19 ? 2.485 33.786 130.748 1.00 33.49 18 LYS B CA 1
ATOM 1264 C C . LYS B 1 19 ? 3.340 32.550 131.010 1.00 31.89 18 LYS B C 1
ATOM 1265 O O . LYS B 1 19 ? 2.934 31.684 131.775 1.00 32.07 18 LYS B O 1
ATOM 1267 N N . PRO B 1 20 ? 4.541 32.413 130.401 1.00 32.88 19 PRO B N 1
ATOM 1268 C CA . PRO B 1 20 ? 5.442 31.317 130.756 1.00 34.23 19 PRO B CA 1
ATOM 1269 C C . PRO B 1 20 ? 6.028 31.580 132.141 1.00 36.09 19 PRO B C 1
ATOM 1270 O O . PRO B 1 20 ? 5.910 32.692 132.651 1.00 34.30 19 PRO B O 1
ATOM 1274 N N . PRO B 1 21 ? 6.650 30.590 132.821 1.00 35.26 20 PRO B N 1
ATOM 1275 C CA . PRO B 1 21 ? 6.845 29.237 132.289 1.00 35.74 20 PRO B CA 1
ATOM 1276 C C . PRO B 1 21 ? 5.595 28.341 132.353 1.00 33.04 20 PRO B C 1
ATOM 1277 O O . PRO B 1 21 ? 4.661 28.700 133.045 1.00 34.78 20 PRO B O 1
ATOM 1281 N N . ILE B 1 22 ? 5.603 27.223 131.615 1.00 31.12 21 ILE B N 1
ATOM 1282 C CA . ILE B 1 22 ? 4.501 26.214 131.605 1.00 30.43 21 ILE B CA 1
ATOM 1283 C C . ILE B 1 22 ? 4.486 25.536 132.980 1.00 27.96 21 ILE B C 1
ATOM 1284 O O . ILE B 1 22 ? 5.548 25.038 133.418 1.00 25.98 21 ILE B O 1
ATOM 1289 N N . SER B 1 23 ? 3.316 25.487 133.625 1.00 25.68 22 SER B N 1
ATOM 1290 C CA . SER B 1 23 ? 3.104 24.738 134.883 1.00 25.94 22 SER B CA 1
ATOM 1291 C C . SER B 1 23 ? 3.213 23.229 134.635 1.00 26.70 22 SER B C 1
ATOM 1292 O O . SER B 1 23 ? 2.922 22.761 133.494 1.00 22.77 22 SER B O 1
ATOM 1295 N N . ARG B 1 24 ? 3.569 22.472 135.679 1.00 23.25 23 ARG B N 1
ATOM 1296 C CA . ARG B 1 24 ? 3.510 20.992 135.672 1.00 25.71 23 ARG B CA 1
ATOM 1297 C C . ARG B 1 24 ? 2.101 20.541 135.275 1.00 23.45 23 ARG B C 1
ATOM 1298 O O . ARG B 1 24 ? 2.006 19.620 134.460 1.00 22.03 23 ARG B O 1
ATOM 1306 N N . ALA B 1 25 ? 1.063 21.149 135.861 1.00 24.05 24 ALA B N 1
ATOM 1307 C CA . ALA B 1 25 ? -0.359 20.803 135.621 1.00 23.74 24 ALA B CA 1
ATOM 1308 C C . ALA B 1 25 ? -0.695 20.969 134.130 1.00 21.48 24 ALA B C 1
ATOM 1309 O O . ALA B 1 25 ? -1.266 20.045 133.545 1.00 21.82 24 ALA B O 1
ATOM 1311 N N . LYS B 1 26 ? -0.332 22.103 133.555 1.00 21.33 25 LYS B N 1
ATOM 1312 C CA . LYS B 1 26 ? -0.626 22.405 132.126 1.00 20.40 25 LYS B CA 1
ATOM 1313 C C . LYS B 1 26 ? 0.155 21.437 131.240 1.00 20.09 25 LYS B C 1
ATOM 1314 O O . LYS B 1 26 ? -0.419 20.928 130.249 1.00 19.73 25 LYS B O 1
ATOM 1320 N N . MET B 1 27 ? 1.420 21.164 131.562 1.00 20.55 26 MET B N 1
ATOM 1321 C CA . MET B 1 27 ? 2.232 20.214 130.759 1.00 20.42 26 MET B CA 1
ATOM 1322 C C . MET B 1 27 ? 1.600 18.817 130.802 1.00 19.79 26 MET B C 1
ATOM 1323 O O . MET B 1 27 ? 1.579 18.122 129.759 1.00 18.66 26 MET B O 1
ATOM 1328 N N . ILE B 1 28 ? 1.055 18.379 131.939 1.00 20.59 27 ILE B N 1
ATOM 1329 C CA . ILE B 1 28 ? 0.363 17.056 131.997 1.00 21.36 27 ILE B CA 1
ATOM 1330 C C . ILE B 1 28 ? -0.833 17.038 131.031 1.00 19.94 27 ILE B C 1
ATOM 1331 O O . ILE B 1 28 ? -1.021 16.025 130.354 1.00 19.77 27 ILE B O 1
ATOM 1336 N N . LEU B 1 29 ? -1.627 18.099 130.987 1.00 19.60 28 LEU B N 1
ATOM 1337 C CA . LEU B 1 29 ? -2.776 18.206 130.047 1.00 19.69 28 LEU B CA 1
ATOM 1338 C C . LEU B 1 29 ? -2.274 18.086 128.600 1.00 18.83 28 LEU B C 1
ATOM 1339 O O . LEU B 1 29 ? -2.861 17.334 127.808 1.00 18.85 28 LEU B O 1
ATOM 1344 N N . ILE B 1 30 ? -1.196 18.803 128.271 1.00 19.30 29 ILE B N 1
ATOM 1345 C CA . ILE B 1 30 ? -0.650 18.825 126.888 1.00 17.93 29 ILE B CA 1
ATOM 1346 C C . ILE B 1 30 ? -0.166 17.414 126.560 1.00 17.93 29 ILE B C 1
ATOM 1347 O O . ILE B 1 30 ? -0.467 16.900 125.488 1.00 17.30 29 ILE B O 1
ATOM 1352 N N . THR B 1 31 ? 0.533 16.769 127.495 1.00 16.76 30 THR B N 1
ATOM 1353 C CA . THR B 1 31 ? 1.154 15.447 127.276 1.00 17.18 30 THR B CA 1
ATOM 1354 C C . THR B 1 31 ? 0.045 14.388 127.175 1.00 18.06 30 THR B C 1
ATOM 1355 O O . THR B 1 31 ? 0.120 13.556 126.288 1.00 17.48 30 THR B O 1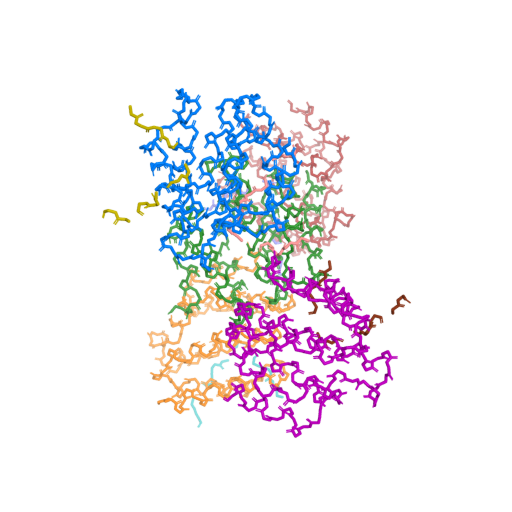
ATOM 1359 N N . LYS B 1 32 ? -0.957 14.432 128.050 1.00 19.79 31 LYS B N 1
ATOM 1360 C CA . LYS B 1 32 ? -2.090 13.481 127.964 1.00 21.51 31 LYS B CA 1
ATOM 1361 C C . LYS B 1 32 ? -2.789 13.613 126.607 1.00 19.68 31 LYS B C 1
ATOM 1362 O O . LYS B 1 32 ? -3.098 12.569 126.016 1.00 20.28 31 LYS B O 1
ATOM 1368 N N . ALA B 1 33 ? -2.934 14.828 126.091 1.00 19.11 32 ALA B N 1
ATOM 1369 C CA . ALA B 1 33 ? -3.559 15.056 124.772 1.00 17.86 32 ALA B CA 1
ATOM 1370 C C . ALA B 1 33 ? -2.676 14.476 123.664 1.00 17.93 32 ALA B C 1
ATOM 1371 O O . ALA B 1 33 ? -3.213 13.914 122.701 1.00 17.50 32 ALA B O 1
ATOM 1373 N N . ALA B 1 34 ? -1.349 14.597 123.763 1.00 17.28 33 ALA B N 1
ATOM 1374 C CA . ALA B 1 34 ? -0.438 14.008 122.756 1.00 16.91 33 ALA B CA 1
ATOM 1375 C C . ALA B 1 34 ? -0.605 12.493 122.710 1.00 17.85 33 ALA B C 1
ATOM 1376 O O . ALA B 1 34 ? -0.683 11.923 121.614 1.00 19.44 33 ALA B O 1
ATOM 1378 N N . ILE B 1 35 ? -0.654 11.842 123.873 1.00 18.61 34 ILE B N 1
ATOM 1379 C CA . ILE B 1 35 ? -0.714 10.363 123.976 1.00 20.61 34 ILE B CA 1
ATOM 1380 C C . ILE B 1 35 ? -2.091 9.900 123.479 1.00 19.36 34 ILE B C 1
ATOM 1381 O O . ILE B 1 35 ? -2.157 8.849 122.812 1.00 20.42 34 ILE B O 1
ATOM 1386 N N . LYS B 1 36 ? -3.143 10.669 123.747 1.00 20.89 35 LYS B N 1
ATOM 1387 C CA . LYS B 1 36 ? -4.503 10.356 123.235 1.00 22.76 35 LYS B CA 1
ATOM 1388 C C . LYS B 1 36 ? -4.479 10.354 121.706 1.00 22.77 35 LYS B C 1
ATOM 1389 O O . LYS B 1 36 ? -5.252 9.570 121.085 1.00 24.33 35 LYS B O 1
ATOM 1393 N N . ALA B 1 37 ? -3.661 11.211 121.094 1.00 19.44 36 ALA B N 1
ATOM 1394 C CA . ALA B 1 37 ? -3.572 11.329 119.620 1.00 19.69 36 ALA B CA 1
ATOM 1395 C C . ALA B 1 37 ? -2.414 10.489 119.055 1.00 19.36 36 ALA B C 1
ATOM 1396 O O . ALA B 1 37 ? -1.991 10.737 117.932 1.00 19.82 36 ALA B O 1
ATOM 1398 N N . ILE B 1 38 ? -1.946 9.454 119.755 1.00 19.89 37 ILE B N 1
ATOM 1399 C CA . ILE B 1 38 ? -0.693 8.717 119.414 1.00 21.10 37 ILE B CA 1
ATOM 1400 C C . ILE B 1 38 ? -0.831 7.937 118.099 1.00 21.73 37 ILE B C 1
ATOM 1401 O O . ILE B 1 38 ? 0.183 7.732 117.442 1.00 22.71 37 ILE B O 1
ATOM 1406 N N . LYS B 1 39 ? -2.036 7.536 117.683 1.00 23.43 38 LYS B N 1
ATOM 1407 C CA . LYS B 1 39 ? -2.215 6.884 116.355 1.00 24.51 38 LYS B CA 1
ATOM 1408 C C . LYS B 1 39 ? -1.993 7.907 115.232 1.00 24.36 38 LYS B C 1
ATOM 1409 O O . LYS B 1 39 ? -1.802 7.474 114.065 1.00 25.75 38 LYS B O 1
ATOM 1412 N N . LEU B 1 40 ? -2.013 9.204 115.549 1.00 20.43 39 LEU B N 1
ATOM 1413 C CA . LEU B 1 40 ? -1.663 10.279 114.598 1.00 19.69 39 LEU B CA 1
ATOM 1414 C C . LEU B 1 40 ? -0.449 11.040 115.132 1.00 18.65 39 LEU B C 1
ATOM 1415 O O . LEU B 1 40 ? -0.398 12.294 115.021 1.00 17.97 39 LEU B O 1
ATOM 1420 N N . TYR B 1 41 ? 0.533 10.305 115.674 1.00 18.70 40 TYR B N 1
ATOM 1421 C CA . TYR B 1 41 ? 1.762 10.915 116.252 1.00 17.77 40 TYR B CA 1
ATOM 1422 C C . TYR B 1 41 ? 2.437 11.837 115.225 1.00 16.43 40 TYR B C 1
ATOM 1423 O O . TYR B 1 41 ? 3.040 12.814 115.650 1.00 16.02 40 TYR B O 1
ATOM 1432 N N . LYS B 1 42 ? 2.372 11.548 113.924 1.00 17.58 41 LYS B N 1
ATOM 1433 C CA . LYS B 1 42 ? 3.056 12.425 112.946 1.00 17.28 41 LYS B CA 1
ATOM 1434 C C . LYS B 1 42 ? 2.392 13.806 112.961 1.00 16.45 41 LYS B C 1
ATOM 1435 O O . LYS B 1 42 ? 3.100 14.816 112.860 1.00 15.50 41 LYS B O 1
ATOM 1441 N N . HIS B 1 43 ? 1.082 13.867 113.156 1.00 17.08 42 HIS B N 1
ATOM 1442 C CA . HIS B 1 43 ? 0.351 15.153 113.255 1.00 17.31 42 HIS B CA 1
ATOM 1443 C C . HIS B 1 43 ? 0.749 15.880 114.538 1.00 16.93 42 HIS B C 1
ATOM 1444 O O . HIS B 1 43 ? 0.895 17.113 114.531 1.00 18.34 42 HIS B O 1
ATOM 1451 N N . VAL B 1 44 ? 0.887 15.153 115.636 1.00 16.30 43 VAL B N 1
ATOM 1452 C CA . VAL B 1 44 ? 1.289 15.773 116.923 1.00 16.60 43 VAL B CA 1
ATOM 1453 C C . VAL B 1 44 ? 2.674 16.411 116.785 1.00 15.96 43 VAL B C 1
ATOM 1454 O O . VAL B 1 44 ? 2.841 17.581 117.183 1.00 15.52 43 VAL B O 1
ATOM 1458 N N . VAL B 1 45 ? 3.615 15.668 116.220 1.00 15.59 44 VAL B N 1
ATOM 1459 C CA . VAL B 1 45 ? 4.996 16.173 116.008 1.00 15.31 44 VAL B CA 1
ATOM 1460 C C . VAL B 1 45 ? 4.943 17.414 115.114 1.00 16.11 44 VAL B C 1
ATOM 1461 O O . VAL B 1 45 ? 5.583 18.420 115.438 1.00 16.37 44 VAL B O 1
ATOM 1465 N N . GLN B 1 46 ? 4.171 17.381 114.039 1.00 16.84 45 GLN B N 1
ATOM 1466 C CA . GLN B 1 46 ? 4.101 18.561 113.146 1.00 16.79 45 GLN B CA 1
ATOM 1467 C C . GLN B 1 46 ? 3.553 19.775 113.913 1.00 15.86 45 GLN B C 1
ATOM 1468 O O . GLN B 1 46 ? 4.091 20.896 113.777 1.00 17.26 45 GLN B O 1
ATOM 1474 N N . ILE B 1 47 ? 2.568 19.575 114.773 1.00 15.66 46 ILE B N 1
ATOM 1475 C CA . ILE B 1 47 ? 1.975 20.705 115.547 1.00 16.14 46 ILE B CA 1
ATOM 1476 C C . ILE B 1 47 ? 3.016 21.267 116.529 1.00 16.44 46 ILE B C 1
ATOM 1477 O O . ILE B 1 47 ? 3.125 22.502 116.661 1.00 15.93 46 ILE B O 1
ATOM 1482 N N . VAL B 1 48 ? 3.745 20.403 117.231 1.00 15.63 47 VAL B N 1
ATOM 1483 C CA . VAL B 1 48 ? 4.799 20.877 118.161 1.00 15.45 47 VAL B CA 1
ATOM 1484 C C . VAL B 1 48 ? 5.846 21.674 117.375 1.00 16.17 47 VAL B C 1
ATOM 1485 O O . VAL B 1 48 ? 6.272 22.736 117.844 1.00 15.47 47 VAL B O 1
ATOM 1489 N N . GLU B 1 49 ? 6.288 21.160 116.232 1.00 15.02 48 GLU B N 1
ATOM 1490 C CA . GLU B 1 49 ? 7.321 21.867 115.428 1.00 16.71 48 GLU B CA 1
ATOM 1491 C C . GLU B 1 49 ? 6.771 23.219 114.961 1.00 17.25 48 GLU B C 1
ATOM 1492 O O . GLU B 1 49 ? 7.542 24.187 114.938 1.00 18.00 48 GLU B O 1
ATOM 1498 N N . LYS B 1 50 ? 5.502 23.277 114.565 1.00 18.36 49 LYS B N 1
ATOM 1499 C CA . LYS B 1 50 ? 4.833 24.530 114.119 1.00 19.27 49 LYS B CA 1
ATOM 1500 C C . LYS B 1 50 ? 4.814 25.517 115.287 1.00 18.86 49 LYS B C 1
ATOM 1501 O O . LYS B 1 50 ? 5.166 26.668 115.130 1.00 18.75 49 LYS B O 1
ATOM 1505 N N . PHE B 1 51 ? 4.416 25.069 116.468 1.00 18.05 50 PHE B N 1
ATOM 1506 C CA . PHE B 1 51 ? 4.453 25.933 117.668 1.00 17.87 50 PHE B CA 1
ATOM 1507 C C . PHE B 1 51 ? 5.852 26.538 117.851 1.00 17.35 50 PHE B C 1
ATOM 1508 O O . PHE B 1 51 ? 5.948 27.758 118.070 1.00 18.79 50 PHE B O 1
ATOM 1516 N N . ILE B 1 52 ? 6.903 25.718 117.793 1.00 15.98 51 ILE B N 1
ATOM 1517 C CA . ILE B 1 52 ? 8.293 26.154 118.082 1.00 17.73 51 ILE B CA 1
ATOM 1518 C C . ILE B 1 52 ? 8.726 27.161 117.009 1.00 18.78 51 ILE B C 1
ATOM 1519 O O . ILE B 1 52 ? 9.408 28.129 117.378 1.00 20.85 51 ILE B O 1
ATOM 1524 N N . LYS B 1 53 ? 8.291 26.983 115.769 1.00 19.39 52 LYS B N 1
ATOM 1525 C CA . LYS B 1 53 ? 8.660 27.959 114.698 1.00 21.29 52 LYS B CA 1
ATOM 1526 C C . LYS B 1 53 ? 7.924 29.300 114.889 1.00 22.83 52 LYS B C 1
ATOM 1527 O O . LYS B 1 53 ? 8.550 30.352 114.706 1.00 24.74 52 LYS B O 1
ATOM 1533 N N . LYS B 1 54 ? 6.655 29.268 115.269 1.00 22.25 53 LYS B N 1
ATOM 1534 C CA . LYS B 1 54 ? 5.736 30.436 115.235 1.00 23.81 53 LYS B CA 1
ATOM 1535 C C . LYS B 1 54 ? 5.768 31.212 116.557 1.00 25.76 53 LYS B C 1
ATOM 1536 O O . LYS B 1 54 ? 5.376 32.386 116.554 1.00 25.63 53 LYS B O 1
ATOM 1541 N N . CYS B 1 55 ? 6.179 30.612 117.670 1.00 23.60 54 CYS B N 1
ATOM 1542 C CA . CYS B 1 55 ? 5.966 31.246 118.995 1.00 24.06 54 CYS B CA 1
ATOM 1543 C C . CYS B 1 55 ? 6.989 32.364 119.241 1.00 25.83 54 CYS B C 1
ATOM 1544 O O . CYS B 1 55 ? 8.051 32.412 118.562 1.00 25.76 54 CYS B O 1
ATOM 1547 N N . LYS B 1 56 ? 6.653 33.268 120.157 1.00 27.05 55 LYS B N 1
ATOM 1548 C CA . LYS B 1 56 ? 7.551 34.360 120.613 1.00 29.19 55 LYS B CA 1
ATOM 1549 C C . LYS B 1 56 ? 8.738 33.745 121.348 1.00 28.25 55 LYS B C 1
ATOM 1550 O O . LYS B 1 56 ? 8.681 32.621 121.846 1.00 27.83 55 LYS B O 1
ATOM 1554 N N . PRO B 1 57 ? 9.880 34.457 121.432 1.00 28.37 56 PRO B N 1
ATOM 1555 C CA . PRO B 1 57 ? 11.078 33.917 122.066 1.00 26.68 56 PRO B CA 1
ATOM 1556 C C . PRO B 1 57 ? 10.880 33.316 123.464 1.00 25.65 56 PRO B C 1
ATOM 1557 O O . PRO B 1 57 ? 11.532 32.341 123.769 1.00 25.40 56 PRO B O 1
ATOM 1561 N N . GLU B 1 58 ? 10.026 33.927 124.284 1.00 26.08 57 GLU B N 1
ATOM 1562 C CA . GLU B 1 58 ? 9.752 33.445 125.663 1.00 28.59 57 GLU B CA 1
ATOM 1563 C C . GLU B 1 58 ? 9.140 32.033 125.626 1.00 25.34 57 GLU B C 1
ATOM 1564 O O . GLU B 1 58 ? 9.169 31.356 126.656 1.00 24.47 57 GLU B O 1
ATOM 1570 N N . TYR B 1 59 ? 8.564 31.593 124.509 1.00 24.78 58 TYR B N 1
ATOM 1571 C CA . TYR B 1 59 ? 7.939 30.246 124.455 1.00 23.79 58 TYR B CA 1
ATOM 1572 C C . TYR B 1 59 ? 8.863 29.187 123.844 1.00 23.62 58 TYR B C 1
ATOM 1573 O O . TYR B 1 59 ? 8.436 28.035 123.805 1.00 22.67 58 TYR B O 1
ATOM 1582 N N . LYS B 1 60 ? 10.106 29.506 123.478 1.00 20.30 59 LYS B N 1
ATOM 1583 C CA . LYS B 1 60 ? 11.032 28.488 122.929 1.00 22.17 59 LYS B CA 1
ATOM 1584 C C . LYS B 1 60 ? 11.336 27.394 123.966 1.00 21.67 59 LYS B C 1
ATOM 1585 O O . LYS B 1 60 ? 11.154 26.197 123.646 1.00 22.15 59 LYS B O 1
ATOM 1591 N N . VAL B 1 61 ? 11.850 27.748 125.147 1.00 23.79 60 VAL B N 1
ATOM 1592 C CA . VAL B 1 61 ? 12.217 26.743 126.179 1.00 24.77 60 VAL B CA 1
ATOM 1593 C C . VAL B 1 61 ? 10.961 25.960 126.580 1.00 25.12 60 VAL B C 1
ATOM 1594 O O . VAL B 1 61 ? 11.010 24.736 126.618 1.00 24.45 60 VAL B O 1
ATOM 1598 N N . PRO B 1 62 ? 9.799 26.588 126.858 1.00 24.43 61 PRO B N 1
ATOM 1599 C CA . PRO B 1 62 ? 8.569 25.823 127.046 1.00 24.69 61 PRO B CA 1
ATOM 1600 C C . PRO B 1 62 ? 8.254 24.829 125.915 1.00 23.21 61 PRO B C 1
ATOM 1601 O O . PRO B 1 62 ? 7.855 23.723 126.201 1.00 20.72 61 PRO B O 1
ATOM 1605 N N . GLY B 1 63 ? 8.442 25.227 124.653 1.00 20.26 62 GLY B N 1
ATOM 1606 C CA . GLY B 1 63 ? 8.272 24.296 123.516 1.00 19.14 62 GLY B CA 1
ATOM 1607 C C . GLY B 1 63 ? 9.217 23.103 123.599 1.00 17.65 62 GLY B C 1
ATOM 1608 O O . GLY B 1 63 ? 8.790 21.971 123.317 1.00 18.31 62 GLY B O 1
ATOM 1609 N N . LEU B 1 64 ? 10.474 23.318 123.959 1.00 17.40 63 LEU B N 1
ATOM 1610 C CA . LEU B 1 64 ? 11.443 22.219 124.138 1.00 17.55 63 LEU B CA 1
ATOM 1611 C C . LEU B 1 64 ? 10.917 21.325 125.273 1.00 17.19 63 LEU B C 1
ATOM 1612 O O . LEU B 1 64 ? 11.027 20.115 125.181 1.00 17.88 63 LEU B O 1
ATOM 1617 N N . TYR B 1 65 ? 10.410 21.935 126.328 1.00 17.21 64 TYR B N 1
ATOM 1618 C CA . TYR B 1 65 ? 9.897 21.155 127.484 1.00 18.63 64 TYR B CA 1
ATOM 1619 C C . TYR B 1 65 ? 8.712 20.274 127.034 1.00 17.81 64 TYR B C 1
ATOM 1620 O O . TYR B 1 65 ? 8.540 19.175 127.581 1.00 16.79 64 TYR B O 1
ATOM 1629 N N . VAL B 1 66 ? 7.874 20.740 126.114 1.00 16.06 65 VAL B N 1
ATOM 1630 C CA . VAL B 1 66 ? 6.770 19.919 125.537 1.00 16.92 65 VAL B CA 1
ATOM 1631 C C . VAL B 1 66 ? 7.375 18.687 124.866 1.00 16.42 65 VAL B C 1
ATOM 1632 O O . VAL B 1 66 ? 6.889 17.589 125.078 1.00 16.33 65 VAL B O 1
ATOM 1636 N N . ILE B 1 67 ? 8.416 18.857 124.044 1.00 16.17 66 ILE B N 1
ATOM 1637 C CA . ILE B 1 67 ? 9.071 17.676 123.428 1.00 16.28 66 ILE B CA 1
ATOM 1638 C C . ILE B 1 67 ? 9.574 16.748 124.540 1.00 15.09 66 ILE B C 1
ATOM 1639 O O . ILE B 1 67 ? 9.346 15.514 124.468 1.00 15.58 66 ILE B O 1
ATOM 1644 N N . ASP B 1 68 ? 10.291 17.305 125.498 1.00 17.30 67 ASP B N 1
ATOM 1645 C CA . ASP B 1 68 ? 10.877 16.500 126.590 1.00 17.09 67 ASP B CA 1
ATOM 1646 C C . ASP B 1 68 ? 9.756 15.718 127.284 1.00 16.57 67 ASP B C 1
ATOM 1647 O O . ASP B 1 68 ? 9.911 14.515 127.494 1.00 17.28 67 ASP B O 1
ATOM 1652 N N . SER B 1 69 ? 8.675 16.387 127.624 1.00 16.55 68 SER B N 1
ATOM 1653 C CA . SER B 1 69 ? 7.579 15.774 128.428 1.00 17.81 68 SER B CA 1
ATOM 1654 C C . SER B 1 69 ? 6.944 14.633 127.631 1.00 17.57 68 SER B C 1
ATOM 1655 O O . SER B 1 69 ? 6.764 13.524 128.161 1.00 18.58 68 SER B O 1
ATOM 1658 N N . ILE B 1 70 ? 6.598 14.884 126.361 1.00 16.11 69 ILE B N 1
ATOM 1659 C CA . ILE B 1 70 ? 5.962 13.851 125.498 1.00 16.72 69 ILE B CA 1
ATOM 1660 C C . ILE B 1 70 ? 6.910 12.666 125.315 1.00 16.93 69 ILE B C 1
ATOM 1661 O O . ILE B 1 70 ? 6.481 11.504 125.409 1.00 16.18 69 ILE B O 1
ATOM 1666 N N . VAL B 1 71 ? 8.153 12.913 124.926 1.00 16.21 70 VAL B N 1
ATOM 1667 C CA . VAL B 1 71 ? 9.067 11.795 124.586 1.00 16.90 70 VAL B CA 1
ATOM 1668 C C . VAL B 1 71 ? 9.323 10.957 125.857 1.00 17.25 70 VAL B C 1
ATOM 1669 O O . VAL B 1 71 ? 9.277 9.712 125.765 1.00 19.37 70 VAL B O 1
ATOM 1673 N N . ARG B 1 72 ? 9.581 11.615 126.989 1.00 17.51 71 ARG B N 1
ATOM 1674 C CA . ARG B 1 72 ? 9.848 10.885 128.265 1.00 19.56 71 ARG B CA 1
ATOM 1675 C C . ARG B 1 72 ? 8.580 10.149 128.694 1.00 19.29 71 ARG B C 1
ATOM 1676 O O . ARG B 1 72 ? 8.689 8.981 129.093 1.00 20.49 71 ARG B O 1
ATOM 1684 N N . GLN B 1 73 ? 7.417 10.776 128.595 1.00 19.80 72 GLN B N 1
ATOM 1685 C CA . GLN B 1 73 ? 6.134 10.114 128.966 1.00 19.61 72 GLN B CA 1
ATOM 1686 C C . GLN B 1 73 ? 5.890 8.871 128.097 1.00 20.74 72 GLN B C 1
ATOM 1687 O O . GLN B 1 73 ? 5.551 7.808 128.635 1.00 20.67 72 GLN B O 1
ATOM 1693 N N . SER B 1 74 ? 6.043 8.976 126.779 1.00 18.43 73 SER B N 1
ATOM 1694 C CA . SER B 1 74 ? 5.809 7.852 125.847 1.00 20.04 73 SER B CA 1
ATOM 1695 C C . SER B 1 74 ? 6.816 6.722 126.126 1.00 20.63 73 SER B C 1
ATOM 1696 O O . SER B 1 74 ? 6.390 5.569 126.194 1.00 24.48 73 SER B O 1
ATOM 1699 N N . ARG B 1 75 ? 8.090 7.046 126.343 1.00 19.80 74 ARG B N 1
ATOM 1700 C CA . ARG B 1 75 ? 9.138 6.046 126.698 1.00 21.51 74 ARG B CA 1
ATOM 1701 C C . ARG B 1 75 ? 8.741 5.327 127.992 1.00 23.82 74 ARG B C 1
ATOM 1702 O O . ARG B 1 75 ? 8.863 4.075 128.031 1.00 24.04 74 ARG B O 1
ATOM 1710 N N . HIS B 1 76 ? 8.230 6.086 128.954 1.00 23.19 75 HIS B N 1
ATOM 1711 C CA . HIS B 1 76 ? 7.837 5.585 130.293 1.00 24.65 75 HIS B CA 1
ATOM 1712 C C . HIS B 1 76 ? 6.653 4.628 130.157 1.00 26.73 75 HIS B C 1
ATOM 1713 O O . HIS B 1 76 ? 6.685 3.529 130.775 1.00 25.93 75 HIS B O 1
ATOM 1720 N N . GLN B 1 77 ? 5.659 5.020 129.361 1.00 24.02 76 GLN B N 1
ATOM 1721 C CA . GLN B 1 77 ? 4.338 4.353 129.253 1.00 25.93 76 GLN B CA 1
ATOM 1722 C C . GLN B 1 77 ? 4.425 3.127 128.332 1.00 26.56 76 GLN B C 1
ATOM 1723 O O . GLN B 1 77 ? 3.771 2.115 128.651 1.00 27.62 76 GLN B O 1
ATOM 1729 N N . PHE B 1 78 ? 5.187 3.201 127.234 1.00 26.47 77 PHE B N 1
ATOM 1730 C CA . PHE B 1 78 ? 5.205 2.192 126.149 1.00 24.83 77 PHE B CA 1
ATOM 1731 C C . PHE B 1 78 ? 6.537 1.435 126.096 1.00 26.12 77 PHE B C 1
ATOM 1732 O O . PHE B 1 78 ? 6.592 0.378 125.428 1.00 27.89 77 PHE B O 1
ATOM 1740 N N . GLY B 1 79 ? 7.588 1.959 126.728 1.00 27.14 78 GLY B N 1
ATOM 1741 C CA . GLY B 1 79 ? 8.945 1.386 126.650 1.00 28.88 78 GLY B CA 1
ATOM 1742 C C . GLY B 1 79 ? 9.831 2.169 125.703 1.00 30.72 78 GLY B C 1
ATOM 1743 O O . GLY B 1 79 ? 9.308 2.751 124.727 1.00 28.50 78 GLY B O 1
ATOM 1744 N N . THR B 1 80 ? 11.137 2.163 125.957 1.00 30.29 79 THR B N 1
ATOM 1745 C CA . THR B 1 80 ? 12.144 2.949 125.196 1.00 33.34 79 THR B CA 1
ATOM 1746 C C . THR B 1 80 ? 12.202 2.435 123.753 1.00 35.45 79 THR B C 1
ATOM 1747 O O . THR B 1 80 ? 12.461 3.260 122.842 1.00 38.07 79 THR B O 1
ATOM 1751 N N . ASP B 1 81 ? 11.908 1.147 123.552 1.00 34.22 80 ASP B N 1
ATOM 1752 C CA . ASP B 1 81 ? 12.038 0.438 122.255 1.00 35.13 80 ASP B CA 1
ATOM 1753 C C . ASP B 1 81 ? 10.812 0.717 121.390 1.00 33.40 80 ASP B C 1
ATOM 1754 O O . ASP B 1 81 ? 10.945 0.648 120.159 1.00 35.15 80 ASP B O 1
ATOM 1756 N N . LYS B 1 82 ? 9.659 0.984 122.001 1.00 30.23 81 LYS B N 1
ATOM 1757 C CA . LYS B 1 82 ? 8.372 1.100 121.264 1.00 29.86 81 LYS B CA 1
ATOM 1758 C C . LYS B 1 82 ? 7.967 2.570 121.067 1.00 28.15 81 LYS B C 1
ATOM 1759 O O . LYS B 1 82 ? 7.051 2.815 120.251 1.00 28.49 81 LYS B O 1
ATOM 1763 N N . ASP B 1 83 ? 8.570 3.507 121.794 1.00 25.39 82 ASP B N 1
ATOM 1764 C CA . ASP B 1 83 ? 8.204 4.944 121.690 1.00 22.63 82 ASP B CA 1
ATOM 1765 C C . ASP B 1 83 ? 8.255 5.382 120.213 1.00 21.48 82 ASP B C 1
ATOM 1766 O O . ASP B 1 83 ? 9.303 5.232 119.551 1.00 21.94 82 ASP B O 1
ATOM 1771 N N . VAL B 1 84 ? 7.166 5.948 119.715 1.00 22.66 83 VAL B N 1
ATOM 1772 C CA . VAL B 1 84 ? 7.116 6.477 118.321 1.00 21.31 83 VAL B CA 1
ATOM 1773 C C . VAL B 1 84 ? 7.507 7.956 118.311 1.00 20.41 83 VAL B C 1
ATOM 1774 O O . VAL B 1 84 ? 7.874 8.436 117.244 1.00 20.61 83 VAL B O 1
ATOM 1778 N N . PHE B 1 85 ? 7.431 8.668 119.434 1.00 19.50 84 PHE B N 1
ATOM 1779 C CA . PHE B 1 85 ? 7.620 10.141 119.429 1.00 18.36 84 PHE B CA 1
ATOM 1780 C C . PHE B 1 85 ? 9.092 10.543 119.276 1.00 17.92 84 PHE B C 1
ATOM 1781 O O . PHE B 1 85 ? 9.404 11.442 118.454 1.00 20.07 84 PHE B O 1
ATOM 1789 N N . GLY B 1 86 ? 10.009 9.967 120.059 1.00 18.99 85 GLY B N 1
ATOM 1790 C CA . GLY B 1 86 ? 11.432 10.320 119.942 1.00 19.14 85 GLY B CA 1
ATOM 1791 C C . GLY B 1 86 ? 11.936 10.165 118.513 1.00 19.21 85 GLY B C 1
ATOM 1792 O O . GLY B 1 86 ? 12.498 11.112 117.962 1.00 19.49 85 GLY B O 1
ATOM 1793 N N . PRO B 1 87 ? 11.787 8.970 117.897 1.00 21.08 86 PRO B N 1
ATOM 1794 C CA . PRO B 1 87 ? 12.252 8.759 116.523 1.00 20.14 86 PRO B CA 1
ATOM 1795 C C . PRO B 1 87 ? 11.616 9.768 115.563 1.00 19.35 86 PRO B C 1
ATOM 1796 O O . PRO B 1 87 ? 12.324 10.260 114.697 1.00 21.56 86 PRO B O 1
ATOM 1800 N N . ARG B 1 88 ? 10.338 10.104 115.745 1.00 17.75 87 ARG B N 1
ATOM 1801 C CA . ARG B 1 88 ? 9.672 11.043 114.796 1.00 17.89 87 ARG B CA 1
ATOM 1802 C C . ARG B 1 88 ? 10.211 12.457 115.038 1.00 17.17 87 ARG B C 1
ATOM 1803 O O . ARG B 1 88 ? 10.503 13.170 114.043 1.00 18.12 87 ARG B O 1
ATOM 1811 N N . PHE B 1 89 ? 10.374 12.888 116.287 1.00 17.58 88 PHE B N 1
ATOM 1812 C CA . PHE B 1 89 ? 10.946 14.230 116.585 1.00 17.40 88 PHE B CA 1
ATOM 1813 C C . PHE B 1 89 ? 12.371 14.312 116.012 1.00 18.00 88 PHE B C 1
ATOM 1814 O O . PHE B 1 89 ? 12.837 15.418 115.659 1.00 20.56 88 PHE B O 1
ATOM 1822 N N . SER B 1 90 ? 13.077 13.177 115.941 1.00 20.30 89 SER B N 1
ATOM 1823 C CA . SER B 1 90 ? 14.501 13.139 115.505 1.00 21.54 89 SER B CA 1
ATOM 1824 C C . SER B 1 90 ? 14.652 13.577 114.039 1.00 21.47 89 SER B C 1
ATOM 1825 O O . SER B 1 90 ? 15.708 14.116 113.703 1.00 21.91 89 SER B O 1
ATOM 1828 N N A LYS B 1 91 ? 13.615 13.422 113.212 0.50 21.55 90 LYS B N 1
ATOM 1829 N N B LYS B 1 91 ? 13.634 13.362 113.202 0.50 21.34 90 LYS B N 1
ATOM 1830 C CA A LYS B 1 91 ? 13.705 13.650 111.743 0.50 22.04 90 LYS B CA 1
ATOM 1831 C CA B LYS B 1 91 ? 13.698 13.675 111.749 0.50 21.70 90 LYS B CA 1
ATOM 1832 C C A LYS B 1 91 ? 13.988 15.128 111.427 0.50 22.03 90 LYS B C 1
ATOM 1833 C C B LYS B 1 91 ? 14.109 15.137 111.548 0.50 21.72 90 LYS B C 1
ATOM 1834 O O A LYS B 1 91 ? 14.770 15.384 110.489 0.50 21.74 90 LYS B O 1
ATOM 1835 O O B LYS B 1 91 ? 15.118 15.381 110.853 0.50 22.49 90 LYS B O 1
ATOM 1842 N N . ASN B 1 92 ? 13.360 16.076 112.135 1.00 20.76 91 ASN B N 1
ATOM 1843 C CA . ASN B 1 92 ? 13.539 17.535 111.882 1.00 19.74 91 ASN B CA 1
ATOM 1844 C C . ASN B 1 92 ? 14.244 18.194 113.062 1.00 19.63 91 ASN B C 1
ATOM 1845 O O . ASN B 1 92 ? 14.160 19.426 113.204 1.00 19.24 91 ASN B O 1
ATOM 1850 N N . ILE B 1 93 ? 14.945 17.421 113.897 1.00 19.59 92 ILE B N 1
ATOM 1851 C CA . ILE B 1 93 ? 15.440 17.951 115.195 1.00 19.95 92 ILE B CA 1
ATOM 1852 C C . ILE B 1 93 ? 16.455 19.089 114.996 1.00 20.34 92 ILE B C 1
ATOM 1853 O O . ILE B 1 93 ? 16.418 20.020 115.785 1.00 19.42 92 ILE B O 1
ATOM 1858 N N . THR B 1 94 ? 17.274 19.065 113.939 1.00 20.64 93 THR B N 1
ATOM 1859 C CA . THR B 1 94 ? 18.242 20.155 113.664 1.00 21.63 93 THR B CA 1
ATOM 1860 C C . THR B 1 94 ? 17.477 21.457 113.426 1.00 20.75 93 THR B C 1
ATOM 1861 O O . THR B 1 94 ? 17.813 22.439 114.093 1.00 21.12 93 THR B O 1
ATOM 1865 N N . ALA B 1 95 ? 16.461 21.451 112.560 1.00 19.84 94 ALA B N 1
ATOM 1866 C CA . ALA B 1 95 ? 15.599 22.635 112.310 1.00 20.61 94 ALA B CA 1
ATOM 1867 C C . ALA B 1 95 ? 14.936 23.092 113.613 1.00 20.02 94 ALA B C 1
ATOM 1868 O O . ALA B 1 95 ? 14.953 24.288 113.947 1.00 20.53 94 ALA B O 1
ATOM 1870 N N . THR B 1 96 ? 14.371 22.150 114.362 1.00 20.18 95 THR B N 1
ATOM 1871 C CA . THR B 1 96 ? 13.679 22.494 115.620 1.00 20.13 95 THR B CA 1
ATOM 1872 C C . THR B 1 96 ? 14.620 23.291 116.514 1.00 19.20 95 THR B C 1
ATOM 1873 O O . THR B 1 96 ? 14.207 24.353 117.016 1.00 19.16 95 THR B O 1
ATOM 1877 N N . PHE B 1 97 ? 15.854 22.810 116.683 1.00 20.15 96 PHE B N 1
ATOM 1878 C CA . PHE B 1 97 ? 16.842 23.458 117.578 1.00 19.64 96 PHE B CA 1
ATOM 1879 C C . PHE B 1 97 ? 17.287 24.800 116.975 1.00 20.71 96 PHE B C 1
ATOM 1880 O O . PHE B 1 97 ? 17.431 25.748 117.751 1.00 20.27 96 PHE B O 1
ATOM 1888 N N . GLN B 1 98 ? 17.396 24.941 115.657 1.00 23.24 97 GLN B N 1
ATOM 1889 C CA . GLN B 1 98 ? 17.711 26.289 115.090 1.00 24.40 97 GLN B CA 1
ATOM 1890 C C . GLN B 1 98 ? 16.688 27.319 115.598 1.00 23.01 97 GLN B C 1
ATOM 1891 O O . GLN B 1 98 ? 17.074 28.458 115.908 1.00 23.96 97 GLN B O 1
ATOM 1897 N N . TYR B 1 99 ? 15.403 26.962 115.701 1.00 19.02 98 TYR B N 1
ATOM 1898 C CA . TYR B 1 99 ? 14.366 27.903 116.175 1.00 19.44 98 TYR B CA 1
ATOM 1899 C C . TYR B 1 99 ? 14.426 28.026 117.703 1.00 19.34 98 TYR B C 1
ATOM 1900 O O . TYR B 1 99 ? 14.206 29.147 118.210 1.00 18.83 98 TYR B O 1
ATOM 1909 N N . LEU B 1 100 ? 14.724 26.937 118.406 1.00 19.57 99 LEU B N 1
ATOM 1910 C CA . LEU B 1 100 ? 14.806 26.998 119.885 1.00 19.68 99 LEU B CA 1
ATOM 1911 C C . LEU B 1 100 ? 15.893 28.007 120.300 1.00 22.81 99 LEU B C 1
ATOM 1912 O O . LEU B 1 100 ? 15.691 28.712 121.298 1.00 23.39 99 LEU B O 1
ATOM 1917 N N . TYR B 1 101 ? 16.975 28.116 119.517 1.00 23.56 100 TYR B N 1
ATOM 1918 C CA . TYR B 1 101 ? 18.104 29.030 119.836 1.00 25.56 100 TYR B CA 1
ATOM 1919 C C . TYR B 1 101 ? 17.777 30.483 119.452 1.00 24.91 100 TYR B C 1
ATOM 1920 O O . TYR B 1 101 ? 18.684 31.322 119.572 1.00 26.83 100 TYR B O 1
ATOM 1929 N N . LEU B 1 102 ? 16.547 30.816 119.047 1.00 24.73 101 LEU B N 1
ATOM 1930 C CA . LEU B 1 102 ? 16.049 32.217 119.008 1.00 24.02 101 LEU B CA 1
ATOM 1931 C C . LEU B 1 102 ? 15.527 32.618 120.401 1.00 25.11 101 LEU B C 1
ATOM 1932 O O . LEU B 1 102 ? 15.014 33.722 120.532 1.00 26.12 101 LEU B O 1
ATOM 1937 N N . CYS B 1 103 ? 15.664 31.764 121.419 1.00 27.73 102 CYS B N 1
ATOM 1938 C CA . CYS B 1 103 ? 15.272 32.095 122.817 1.00 27.58 102 CYS B CA 1
ATOM 1939 C C . CYS B 1 103 ? 16.081 33.279 123.344 1.00 30.27 102 CYS B C 1
ATOM 1940 O O . CYS B 1 103 ? 17.173 33.555 122.855 1.00 29.35 102 CYS B O 1
ATOM 1943 N N . PRO B 1 104 ? 15.614 33.954 124.419 1.00 29.43 103 PRO B N 1
ATOM 1944 C CA . PRO B 1 104 ? 16.424 34.973 125.086 1.00 32.68 103 PRO B CA 1
ATOM 1945 C C . PRO B 1 104 ? 17.754 34.388 125.584 1.00 34.23 103 PRO B C 1
ATOM 1946 O O . PRO B 1 104 ? 17.816 33.219 125.966 1.00 32.93 103 PRO B O 1
ATOM 1950 N N . SER B 1 105 ? 18.801 35.222 125.556 1.00 36.74 104 SER B N 1
ATOM 1951 C CA . SER B 1 105 ? 20.197 34.873 125.929 1.00 37.45 104 SER B CA 1
ATOM 1952 C C . SER B 1 105 ? 20.196 34.103 127.253 1.00 34.83 104 SER B C 1
ATOM 1953 O O . SER B 1 105 ? 20.933 33.103 127.362 1.00 39.38 104 SER B O 1
ATOM 1955 N N . GLU B 1 106 ? 19.352 34.526 128.192 1.00 38.58 105 GLU B N 1
ATOM 1956 C CA . GLU B 1 106 ? 19.255 33.979 129.575 1.00 41.29 105 GLU B CA 1
ATOM 1957 C C . GLU B 1 106 ? 18.601 32.582 129.599 1.00 42.61 105 GLU B C 1
ATOM 1958 O O . GLU B 1 106 ? 18.662 31.937 130.659 1.00 45.55 105 GLU B O 1
ATOM 1962 N N . ASP B 1 107 ? 17.983 32.131 128.498 1.00 37.35 106 ASP B N 1
ATOM 1963 C CA . ASP B 1 107 ? 17.258 30.830 128.412 1.00 36.92 106 ASP B CA 1
ATOM 1964 C C . ASP B 1 107 ? 18.132 29.794 127.694 1.00 35.10 106 ASP B C 1
ATOM 1965 O O . ASP B 1 107 ? 17.776 28.593 127.703 1.00 31.63 106 ASP B O 1
ATOM 1970 N N . LYS B 1 108 ? 19.246 30.229 127.102 1.00 32.72 107 LYS B N 1
ATOM 1971 C CA . LYS B 1 108 ? 20.127 29.359 126.277 1.00 32.41 107 LYS B CA 1
ATOM 1972 C C . LYS B 1 108 ? 20.623 28.170 127.112 1.00 30.35 107 LYS B C 1
ATOM 1973 O O . LYS B 1 108 ? 20.671 27.037 126.589 1.00 26.82 107 LYS B O 1
ATOM 1979 N N . SER B 1 109 ? 21.009 28.399 128.367 1.00 29.09 108 SER B N 1
ATOM 1980 C CA . SER B 1 109 ? 21.601 27.358 129.240 1.00 29.71 108 SER B CA 1
ATOM 1981 C C . SER B 1 109 ? 20.563 26.264 129.532 1.00 28.88 108 SER B C 1
ATOM 1982 O O . SER B 1 109 ? 20.971 25.117 129.740 1.00 30.56 108 SER B O 1
ATOM 1985 N N . LYS B 1 110 ? 19.275 26.619 129.523 1.00 29.09 109 LYS B N 1
ATOM 1986 C CA . LYS B 1 110 ? 18.140 25.678 129.729 1.00 28.71 109 LYS B CA 1
ATOM 1987 C C . LYS B 1 110 ? 18.044 24.693 128.551 1.00 28.46 109 LYS B C 1
ATOM 1988 O O . LYS B 1 110 ? 17.684 23.513 128.778 1.00 26.37 109 LYS B O 1
ATOM 1994 N N . ILE B 1 111 ? 18.369 25.125 127.332 1.00 26.44 110 ILE B N 1
ATOM 1995 C CA . ILE B 1 111 ? 18.357 24.221 126.148 1.00 26.82 110 ILE B CA 1
ATOM 1996 C C . ILE B 1 111 ? 19.497 23.221 126.320 1.00 27.90 110 ILE B C 1
ATOM 1997 O O . ILE B 1 111 ? 19.296 22.004 126.148 1.00 27.22 110 ILE B O 1
ATOM 2002 N N . VAL B 1 112 ? 20.698 23.723 126.635 1.00 28.70 111 VAL B N 1
ATOM 2003 C CA . VAL B 1 112 ? 21.896 22.856 126.767 1.00 27.48 111 VAL B CA 1
ATOM 2004 C C . VAL B 1 112 ? 21.650 21.870 127.912 1.00 25.81 111 VAL B C 1
ATOM 2005 O O . VAL B 1 112 ? 22.074 20.723 127.795 1.00 26.46 111 VAL B O 1
ATOM 2009 N N . ARG B 1 113 ? 20.962 22.296 128.968 1.00 26.83 112 ARG B N 1
ATOM 2010 C CA . ARG B 1 113 ? 20.684 21.432 130.141 1.00 27.32 112 ARG B CA 1
ATOM 2011 C C . ARG B 1 113 ? 19.825 20.235 129.708 1.00 25.96 112 ARG B C 1
ATOM 2012 O O . ARG B 1 113 ? 20.168 19.104 130.067 1.00 25.13 112 ARG B O 1
ATOM 2020 N N . VAL B 1 114 ? 18.765 20.459 128.918 1.00 24.43 113 VAL B N 1
ATOM 2021 C CA . VAL B 1 114 ? 17.903 19.346 128.416 1.00 24.60 113 VAL B CA 1
ATOM 2022 C C . VAL B 1 114 ? 18.741 18.425 127.526 1.00 23.07 113 VAL B C 1
ATOM 2023 O O . VAL B 1 114 ? 18.577 17.217 127.618 1.00 23.35 113 VAL B O 1
ATOM 2027 N N . LEU B 1 115 ? 19.583 18.980 126.651 1.00 23.32 114 LEU B N 1
ATOM 2028 C CA . LEU B 1 115 ? 20.391 18.152 125.733 1.00 24.36 114 LEU B CA 1
ATOM 2029 C C . LEU B 1 115 ? 21.276 17.227 126.580 1.00 24.23 114 LEU B C 1
ATOM 2030 O O . LEU B 1 115 ? 21.384 16.029 126.252 1.00 26.78 114 LEU B O 1
ATOM 2035 N N . ASN B 1 116 ? 21.925 17.766 127.610 1.00 28.35 115 ASN B N 1
ATOM 2036 C CA . ASN B 1 116 ? 22.829 16.985 128.500 1.00 29.37 115 ASN B CA 1
ATOM 2037 C C . ASN B 1 116 ? 22.025 15.905 129.241 1.00 28.80 115 ASN B C 1
ATOM 2038 O O . ASN B 1 116 ? 22.519 14.774 129.347 1.00 28.69 115 ASN B O 1
ATOM 2043 N N . LEU B 1 117 ? 20.806 16.210 129.689 1.00 28.00 116 LEU B N 1
ATOM 2044 C CA . LEU B 1 117 ? 19.899 15.206 130.313 1.00 27.47 116 LEU B CA 1
ATOM 2045 C C . LEU B 1 117 ? 19.544 14.108 129.304 1.00 27.56 116 LEU B C 1
ATOM 2046 O O . LEU B 1 117 ? 19.555 12.929 129.681 1.00 27.38 116 LEU B O 1
ATOM 2051 N N . TRP B 1 118 ? 19.205 14.472 128.063 1.00 24.65 117 TRP B N 1
ATOM 2052 C CA . TRP B 1 118 ? 18.873 13.480 127.012 1.00 25.53 117 TRP B CA 1
ATOM 2053 C C . TRP B 1 118 ? 20.076 12.556 126.767 1.00 28.55 117 TRP B C 1
ATOM 2054 O O . TRP B 1 118 ? 19.865 11.338 126.601 1.00 27.45 117 TRP B O 1
ATOM 2065 N N . GLN B 1 119 ? 21.285 13.126 126.702 1.00 30.51 118 GLN B N 1
ATOM 2066 C CA . GLN B 1 119 ? 22.547 12.379 126.461 1.00 34.92 118 GLN B CA 1
ATOM 2067 C C . GLN B 1 119 ? 22.750 11.403 127.626 1.00 33.60 118 GLN B C 1
ATOM 2068 O O . GLN B 1 119 ? 22.908 10.197 127.358 1.00 34.68 118 GLN B O 1
ATOM 2074 N N . LYS B 1 120 ? 22.679 11.911 128.855 1.00 32.14 119 LYS B N 1
ATOM 2075 C CA . LYS B 1 120 ? 22.933 11.137 130.101 1.00 35.25 119 LYS B CA 1
ATOM 2076 C C . LYS B 1 120 ? 21.950 9.960 130.195 1.00 36.95 119 LYS B C 1
ATOM 2077 O O . LYS B 1 120 ? 22.390 8.817 130.475 1.00 38.29 119 LYS B O 1
ATOM 2081 N N . ASN B 1 121 ? 20.660 10.205 129.953 1.00 36.69 120 ASN B N 1
ATOM 2082 C CA . ASN B 1 121 ? 19.571 9.220 130.187 1.00 35.95 120 ASN B CA 1
ATOM 2083 C C . ASN B 1 121 ? 19.251 8.420 128.914 1.00 35.52 120 ASN B C 1
ATOM 2084 O O . ASN B 1 121 ? 18.316 7.611 128.955 1.00 37.97 120 ASN B O 1
ATOM 2089 N N . GLY B 1 122 ? 19.987 8.609 127.818 1.00 34.54 121 GLY B N 1
ATOM 2090 C CA . GLY B 1 122 ? 19.844 7.782 126.604 1.00 33.86 121 GLY B CA 1
ATOM 2091 C C . GLY B 1 122 ? 18.577 8.086 125.813 1.00 32.61 121 GLY B C 1
ATOM 2092 O O . GLY B 1 122 ? 18.123 7.192 125.062 1.00 31.85 121 GLY B O 1
ATOM 2093 N N . VAL B 1 123 ? 18.042 9.304 125.910 1.00 32.88 122 VAL B N 1
ATOM 2094 C CA . VAL B 1 123 ? 16.778 9.679 125.201 1.00 31.52 122 VAL B CA 1
ATOM 2095 C C . VAL B 1 123 ? 17.059 9.668 123.690 1.00 32.33 122 VAL B C 1
ATOM 2096 O O . VAL B 1 123 ? 16.212 9.160 122.922 1.00 31.59 122 VAL B O 1
ATOM 2100 N N . PHE B 1 124 ? 18.195 10.230 123.275 1.00 32.55 123 PHE B N 1
ATOM 2101 C CA . PHE B 1 124 ? 18.728 10.168 121.886 1.00 32.37 123 PHE B CA 1
ATOM 2102 C C . PHE B 1 124 ? 20.226 9.841 121.945 1.00 34.21 123 PHE B C 1
ATOM 2103 O O . PHE B 1 124 ? 20.896 10.200 122.944 1.00 37.88 123 PHE B O 1
ATOM 2111 N N . LYS B 1 125 ? 20.742 9.209 120.892 1.00 37.73 124 LYS B N 1
ATOM 2112 C CA . LYS B 1 125 ? 22.174 8.822 120.767 1.00 39.94 124 LYS B CA 1
ATOM 2113 C C . LYS B 1 125 ? 23.029 10.090 120.645 1.00 40.74 124 LYS B C 1
ATOM 2114 O O . LYS B 1 125 ? 22.485 11.148 120.268 1.00 35.50 124 LYS B O 1
ATOM 2118 N N . ILE B 1 126 ? 24.319 9.988 120.989 1.00 38.13 125 ILE B N 1
ATOM 2119 C CA . ILE B 1 126 ? 25.302 11.112 120.950 1.00 39.84 125 ILE B CA 1
ATOM 2120 C C . ILE B 1 126 ? 25.421 11.667 119.521 1.00 36.92 125 ILE B C 1
ATOM 2121 O O . ILE B 1 126 ? 25.677 12.879 119.405 1.00 40.99 125 ILE B O 1
ATOM 2126 N N . GLU B 1 127 ? 25.257 10.849 118.470 1.00 37.85 126 GLU B N 1
ATOM 2127 C CA . GLU B 1 127 ? 25.356 11.317 117.049 1.00 36.79 126 GLU B CA 1
ATOM 2128 C C . GLU B 1 127 ? 24.280 12.381 116.778 1.00 36.21 126 GLU B C 1
ATOM 2129 O O . GLU B 1 127 ? 24.519 13.268 115.950 1.00 36.60 126 GLU B O 1
ATOM 2131 N N . ILE B 1 128 ? 23.154 12.326 117.497 1.00 36.38 127 ILE B N 1
ATOM 2132 C CA . ILE B 1 128 ? 22.039 13.311 117.380 1.00 34.44 127 ILE B CA 1
ATOM 2133 C C . ILE B 1 128 ? 22.291 14.487 118.332 1.00 30.60 127 ILE B C 1
ATOM 2134 O O . ILE B 1 128 ? 22.101 15.631 117.905 1.00 31.72 127 ILE B O 1
ATOM 2139 N N . ILE B 1 129 ? 22.711 14.226 119.572 1.00 33.19 128 ILE B N 1
ATOM 2140 C CA . ILE B 1 129 ? 22.844 15.270 120.627 1.00 32.09 128 ILE B CA 1
ATOM 2141 C C . ILE B 1 129 ? 24.058 16.158 120.331 1.00 33.12 128 ILE B C 1
ATOM 2142 O O . ILE B 1 129 ? 23.899 17.392 120.381 1.00 30.81 128 ILE B O 1
ATOM 2147 N N . GLN B 1 130 ? 25.232 15.588 120.028 1.00 36.89 129 GLN B N 1
ATOM 2148 C CA . GLN B 1 130 ? 26.484 16.396 119.969 1.00 37.40 129 GLN B CA 1
ATOM 2149 C C . GLN B 1 130 ? 26.283 17.584 119.034 1.00 33.65 129 GLN B C 1
ATOM 2150 O O . GLN B 1 130 ? 26.623 18.703 119.404 1.00 34.71 129 GLN B O 1
ATOM 2156 N N . PRO B 1 131 ? 25.750 17.411 117.801 1.00 32.08 130 PRO B N 1
ATOM 2157 C CA . PRO B 1 131 ? 25.590 18.546 116.892 1.00 33.39 130 PRO B CA 1
ATOM 2158 C C . PRO B 1 131 ? 24.616 19.630 117.386 1.00 33.49 130 PRO B C 1
ATOM 2159 O O . PRO B 1 131 ? 24.792 20.769 117.030 1.00 33.76 130 PRO B O 1
ATOM 2163 N N . LEU B 1 132 ? 23.612 19.267 118.190 1.00 31.97 131 LEU B N 1
ATOM 2164 C CA . LEU B 1 132 ? 22.655 20.247 118.777 1.00 29.33 131 LEU B CA 1
ATOM 2165 C C . LEU B 1 132 ? 23.358 21.081 119.865 1.00 29.32 131 LEU B C 1
ATOM 2166 O O . LEU B 1 132 ? 23.041 22.280 120.010 1.00 31.07 131 LEU B O 1
ATOM 2171 N N . LEU B 1 133 ? 24.283 20.477 120.604 1.00 30.08 132 LEU B N 1
ATOM 2172 C CA . LEU B 1 133 ? 25.140 21.182 121.595 1.00 34.57 132 LEU B CA 1
ATOM 2173 C C . LEU B 1 133 ? 26.058 22.168 120.853 1.00 36.51 132 LEU B C 1
ATOM 2174 O O . LEU B 1 133 ? 26.104 23.343 121.250 1.00 34.64 132 LEU B O 1
ATOM 2179 N N . ASP B 1 134 ? 26.694 21.715 119.768 1.00 38.54 133 ASP B N 1
ATOM 2180 C CA . ASP B 1 134 ? 27.627 22.530 118.935 1.00 39.75 133 ASP B CA 1
ATOM 2181 C C . ASP B 1 134 ? 26.878 23.743 118.367 1.00 38.46 133 ASP B C 1
ATOM 2182 O O . ASP B 1 134 ? 27.514 24.801 118.232 1.00 38.68 133 ASP B O 1
ATOM 2187 N N . MET B 1 135 ? 25.582 23.603 118.053 1.00 34.61 134 MET B N 1
ATOM 2188 C CA . MET B 1 135 ? 24.720 24.671 117.472 1.00 34.51 134 MET B CA 1
ATOM 2189 C C . MET B 1 135 ? 24.651 25.896 118.402 1.00 35.44 134 MET B C 1
ATOM 2190 O O . MET B 1 135 ? 24.444 27.008 117.882 1.00 36.70 134 MET B O 1
ATOM 2195 N N . ALA B 1 136 ? 24.816 25.704 119.719 1.00 36.43 135 ALA B N 1
ATOM 2196 C CA . ALA B 1 136 ? 24.764 26.757 120.761 1.00 37.83 135 ALA B CA 1
ATOM 2197 C C . ALA B 1 136 ? 25.866 27.796 120.503 1.00 40.66 135 ALA B C 1
ATOM 2198 O O . ALA B 1 136 ? 25.591 29.002 120.635 1.00 40.90 135 ALA B O 1
ATOM 2200 N N . ALA B 1 137 ? 27.072 27.335 120.160 1.00 42.26 136 ALA B N 1
ATOM 2201 C CA . ALA B 1 137 ? 28.257 28.190 119.888 1.00 43.51 136 ALA B CA 1
ATOM 2202 C C . ALA B 1 137 ? 28.199 28.719 118.443 1.00 45.26 136 ALA B C 1
ATOM 2203 O O . ALA B 1 137 ? 28.789 29.783 118.174 1.00 40.70 136 ALA B O 1
ATOM 2205 N N . GLY B 1 138 ? 27.516 27.992 117.545 1.00 49.69 137 GLY B N 1
ATOM 2206 C CA . GLY B 1 138 ? 27.405 28.310 116.108 1.00 52.30 137 GLY B CA 1
ATOM 2207 C C . GLY B 1 138 ? 28.636 27.861 115.336 1.00 51.08 137 GLY B C 1
ATOM 2208 O O . GLY B 1 138 ? 28.836 28.325 114.212 1.00 51.86 137 GLY B O 1
ATOM 2209 N N . GLY C 1 1 ? 42.382 44.367 108.765 1.00 50.43 0 GLY C N 1
ATOM 2210 C CA . GLY C 1 1 ? 41.312 45.130 108.084 1.00 50.31 0 GLY C CA 1
ATOM 2211 C C . GLY C 1 1 ? 40.001 45.089 108.854 1.00 50.11 0 GLY C C 1
ATOM 2212 O O . GLY C 1 1 ? 38.952 44.843 108.217 1.00 38.13 0 GLY C O 1
ATOM 2213 N N . MET C 1 2 ? 40.035 45.330 110.173 1.00 50.03 1 MET C N 1
ATOM 2214 C CA . MET C 1 2 ? 38.811 45.295 111.014 1.00 51.28 1 MET C CA 1
ATOM 2215 C C . MET C 1 2 ? 38.057 46.619 110.861 1.00 48.25 1 MET C C 1
ATOM 2216 O O . MET C 1 2 ? 36.851 46.622 111.144 1.00 47.75 1 MET C O 1
ATOM 2221 N N . ASP C 1 3 ? 38.715 47.665 110.353 1.00 43.20 2 ASP C N 1
ATOM 2222 C CA . ASP C 1 3 ? 38.059 48.904 109.853 1.00 41.71 2 ASP C CA 1
ATOM 2223 C C . ASP C 1 3 ? 37.106 48.558 108.695 1.00 37.01 2 ASP C C 1
ATOM 2224 O O . ASP C 1 3 ? 35.942 48.994 108.738 1.00 35.92 2 ASP C O 1
ATOM 2226 N N . ALA C 1 4 ? 37.584 47.841 107.674 1.00 33.88 3 ALA C N 1
ATOM 2227 C CA . ALA C 1 4 ? 36.751 47.385 106.530 1.00 30.10 3 ALA C CA 1
ATOM 2228 C C . ALA C 1 4 ? 35.599 46.505 107.035 1.00 28.37 3 ALA C C 1
ATOM 2229 O O . ALA C 1 4 ? 34.479 46.669 106.539 1.00 25.30 3 ALA C O 1
ATOM 2231 N N . VAL C 1 5 ? 35.851 45.589 107.965 1.00 27.09 4 VAL C N 1
ATOM 2232 C CA . VAL C 1 5 ? 34.806 44.668 108.488 1.00 25.81 4 VAL C CA 1
ATOM 2233 C C . VAL C 1 5 ? 33.775 45.505 109.251 1.00 25.76 4 VAL C C 1
ATOM 2234 O O . VAL C 1 5 ? 32.581 45.296 109.038 1.00 25.50 4 VAL C O 1
ATOM 2238 N N . ASN C 1 6 ? 34.212 46.413 110.132 1.00 26.86 5 ASN C N 1
ATOM 2239 C CA . ASN C 1 6 ? 33.282 47.296 110.891 1.00 28.10 5 ASN C CA 1
ATOM 2240 C C . ASN C 1 6 ? 32.468 48.183 109.936 1.00 25.40 5 ASN C C 1
ATOM 2241 O O . ASN C 1 6 ? 31.265 48.393 110.207 1.00 26.74 5 ASN C O 1
ATOM 2246 N N . ALA C 1 7 ? 33.094 48.724 108.900 1.00 24.62 6 ALA C N 1
ATOM 2247 C CA . ALA C 1 7 ? 32.415 49.554 107.881 1.00 25.57 6 ALA C CA 1
ATOM 2248 C C . ALA C 1 7 ? 31.335 48.706 107.206 1.00 24.61 6 ALA C C 1
ATOM 2249 O O . ALA C 1 7 ? 30.248 49.222 106.948 1.00 25.74 6 ALA C O 1
ATOM 2251 N N . PHE C 1 8 ? 31.647 47.441 106.915 1.00 24.01 7 PHE C N 1
ATOM 2252 C CA . PHE C 1 8 ? 30.656 46.507 106.323 1.00 23.64 7 PHE C CA 1
ATOM 2253 C C . PHE C 1 8 ? 29.493 46.279 107.293 1.00 23.56 7 PHE C C 1
ATOM 2254 O O . PHE C 1 8 ? 28.318 46.405 106.889 1.00 22.91 7 PHE C O 1
ATOM 2262 N N . ASN C 1 9 ? 29.793 46.000 108.563 1.00 23.24 8 ASN C N 1
ATOM 2263 C CA . ASN C 1 9 ? 28.773 45.777 109.618 1.00 23.81 8 ASN C CA 1
ATOM 2264 C C . ASN C 1 9 ? 27.829 46.989 109.692 1.00 23.64 8 ASN C C 1
ATOM 2265 O O . ASN C 1 9 ? 26.608 46.783 109.753 1.00 22.59 8 ASN C O 1
ATOM 2270 N N . GLN C 1 10 ? 28.380 48.206 109.679 1.00 25.80 9 GLN C N 1
ATOM 2271 C CA . GLN C 1 10 ? 27.596 49.470 109.781 1.00 26.62 9 GLN C CA 1
ATOM 2272 C C . GLN C 1 10 ? 26.677 49.594 108.554 1.00 24.64 9 GLN C C 1
ATOM 2273 O O . GLN C 1 10 ? 25.483 49.850 108.752 1.00 23.76 9 GLN C O 1
ATOM 2276 N N . GLU C 1 11 ? 27.212 49.386 107.343 1.00 24.16 10 GLU C N 1
ATOM 2277 C CA . GLU C 1 11 ? 26.461 49.515 106.066 1.00 24.64 10 GLU C CA 1
ATOM 2278 C C . GLU C 1 11 ? 25.297 48.513 106.075 1.00 22.95 10 GLU C C 1
ATOM 2279 O O . GLU C 1 11 ? 24.154 48.914 105.765 1.00 23.11 10 GLU C O 1
ATOM 2285 N N . LEU C 1 12 ? 25.525 47.278 106.530 1.00 21.21 11 LEU C N 1
ATOM 2286 C CA . LEU C 1 12 ? 24.478 46.217 106.482 1.00 21.83 11 LEU C CA 1
ATOM 2287 C C . LEU C 1 12 ? 23.420 46.490 107.557 1.00 22.08 11 LEU C C 1
ATOM 2288 O O . LEU C 1 12 ? 22.244 46.435 107.237 1.00 22.02 11 LEU C O 1
ATOM 2293 N N . PHE C 1 13 ? 23.826 46.693 108.811 1.00 22.19 12 PHE C N 1
ATOM 2294 C CA . PHE C 1 13 ? 22.887 46.834 109.954 1.00 23.87 12 PHE C CA 1
ATOM 2295 C C . PHE C 1 13 ? 22.113 48.156 109.819 1.00 23.61 12 PHE C C 1
ATOM 2296 O O . PHE C 1 13 ? 21.008 48.247 110.400 1.00 25.04 12 PHE C O 1
ATOM 2304 N N . SER C 1 14 ? 22.585 49.101 108.999 1.00 24.78 13 SER C N 1
ATOM 2305 C CA . SER C 1 14 ? 21.840 50.363 108.727 1.00 26.25 13 SER C CA 1
ATOM 2306 C C . SER C 1 14 ? 20.520 50.050 108.000 1.00 29.13 13 SER C C 1
ATOM 2307 O O . SER C 1 14 ? 19.592 50.895 108.063 1.00 27.97 13 SER C O 1
ATOM 2310 N N . LEU C 1 15 ? 20.396 48.869 107.383 1.00 25.66 14 LEU C N 1
ATOM 2311 C CA . LEU C 1 15 ? 19.120 48.429 106.758 1.00 26.20 14 LEU C CA 1
ATOM 2312 C C . LEU C 1 15 ? 17.981 48.432 107.777 1.00 29.46 14 LEU C C 1
ATOM 2313 O O . LEU C 1 15 ? 16.821 48.601 107.361 1.00 29.29 14 LEU C O 1
ATOM 2318 N N . MET C 1 16 ? 18.276 48.175 109.051 1.00 29.49 15 MET C N 1
ATOM 2319 C CA . MET C 1 16 ? 17.237 48.027 110.095 1.00 31.94 15 MET C CA 1
ATOM 2320 C C . MET C 1 16 ? 16.546 49.368 110.367 1.00 33.63 15 MET C C 1
ATOM 2321 O O . MET C 1 16 ? 15.476 49.320 110.973 1.00 34.83 15 MET C O 1
ATOM 2326 N N . ASP C 1 17 ? 17.118 50.498 109.934 1.00 34.72 16 ASP C N 1
ATOM 2327 C CA . ASP C 1 17 ? 16.488 51.848 110.055 1.00 39.53 16 ASP C CA 1
ATOM 2328 C C . ASP C 1 17 ? 15.836 52.246 108.724 1.00 40.41 16 ASP C C 1
ATOM 2329 O O . ASP C 1 17 ? 15.478 53.424 108.578 1.00 44.37 16 ASP C O 1
ATOM 2334 N N . MET C 1 18 ? 15.716 51.316 107.775 1.00 39.34 17 MET C N 1
ATOM 2335 C CA . MET C 1 18 ? 15.248 51.603 106.395 1.00 39.73 17 MET C CA 1
ATOM 2336 C C . MET C 1 18 ? 14.102 50.648 106.067 1.00 37.18 17 MET C C 1
ATOM 2337 O O . MET C 1 18 ? 14.123 49.480 106.507 1.00 37.68 17 MET C O 1
ATOM 2342 N N . LYS C 1 19 ? 13.086 51.151 105.376 1.00 30.60 18 LYS C N 1
ATOM 2343 C CA . LYS C 1 19 ? 11.909 50.342 105.013 1.00 29.48 18 LYS C CA 1
ATOM 2344 C C . LYS C 1 19 ? 12.268 49.485 103.804 1.00 28.10 18 LYS C C 1
ATOM 2345 O O . LYS C 1 19 ? 12.693 50.021 102.789 1.00 31.34 18 LYS C O 1
ATOM 2351 N N . PRO C 1 20 ? 12.059 48.154 103.846 1.00 27.11 19 PRO C N 1
ATOM 2352 C CA . PRO C 1 20 ? 12.222 47.320 102.654 1.00 26.01 19 PRO C CA 1
ATOM 2353 C C . PRO C 1 20 ? 11.143 47.657 101.631 1.00 26.79 19 PRO C C 1
ATOM 2354 O O . PRO C 1 20 ? 10.061 48.107 101.996 1.00 28.29 19 PRO C O 1
ATOM 2358 N N . PRO C 1 21 ? 11.353 47.383 100.333 1.00 25.97 20 PRO C N 1
ATOM 2359 C CA . PRO C 1 21 ? 12.506 46.607 99.866 1.00 27.54 20 PRO C CA 1
ATOM 2360 C C . PRO C 1 21 ? 13.790 47.435 99.790 1.00 26.36 20 PRO C C 1
ATOM 2361 O O . PRO C 1 21 ? 13.710 48.649 99.751 1.00 30.63 20 PRO C O 1
ATOM 2365 N N . ILE C 1 22 ? 14.943 46.770 99.766 1.00 22.38 21 ILE C N 1
ATOM 2366 C CA . ILE C 1 22 ? 16.272 47.426 99.667 1.00 22.89 21 ILE C CA 1
ATOM 2367 C C . ILE C 1 22 ? 16.467 47.904 98.225 1.00 20.23 21 ILE C C 1
ATOM 2368 O O . ILE C 1 22 ? 16.206 47.104 97.305 1.00 19.92 21 ILE C O 1
ATOM 2372 N N . SER C 1 23 ? 16.972 49.114 98.040 1.00 21.82 22 SER C N 1
ATOM 2373 C CA . SER C 1 23 ? 17.227 49.680 96.694 1.00 22.17 22 SER C CA 1
ATOM 2374 C C . SER C 1 23 ? 18.484 49.050 96.088 1.00 21.84 22 SER C C 1
ATOM 2375 O O . SER C 1 23 ? 19.390 48.630 96.837 1.00 20.75 22 SER C O 1
ATOM 2378 N N . ARG C 1 24 ? 18.559 49.050 94.765 1.00 21.53 23 ARG C N 1
ATOM 2379 C CA . ARG C 1 24 ? 19.774 48.683 94.013 1.00 22.89 23 ARG C CA 1
ATOM 2380 C C . ARG C 1 24 ? 20.960 49.524 94.514 1.00 22.27 23 ARG C C 1
ATOM 2381 O O . ARG C 1 24 ? 22.063 48.956 94.692 1.00 21.30 23 ARG C O 1
ATOM 2389 N N . ALA C 1 25 ? 20.785 50.839 94.720 1.00 22.33 24 ALA C N 1
ATOM 2390 C CA . ALA C 1 25 ? 21.884 51.745 95.121 1.00 22.06 24 ALA C CA 1
ATOM 2391 C C . ALA C 1 25 ? 22.409 51.341 96.504 1.00 22.34 24 ALA C C 1
ATOM 2392 O O . ALA C 1 25 ? 23.644 51.301 96.692 1.00 22.01 24 ALA C O 1
ATOM 2394 N N . LYS C 1 26 ? 21.517 51.023 97.441 1.00 20.61 25 LYS C N 1
ATOM 2395 C CA . LYS C 1 26 ? 21.935 50.620 98.806 1.00 21.89 25 LYS C CA 1
ATOM 2396 C C . LYS C 1 26 ? 22.665 49.277 98.718 1.00 20.82 25 LYS C C 1
ATOM 2397 O O . LYS C 1 26 ? 23.697 49.105 99.386 1.00 19.82 25 LYS C O 1
ATOM 2403 N N . MET C 1 27 ? 22.145 48.359 97.915 1.00 20.39 26 MET C N 1
ATOM 2404 C CA . MET C 1 27 ? 22.785 47.033 97.767 1.00 20.27 26 MET C CA 1
ATOM 2405 C C . MET C 1 27 ? 24.206 47.180 97.196 1.00 20.49 26 MET C C 1
ATOM 2406 O O . MET C 1 27 ? 25.135 46.450 97.647 1.00 19.10 26 MET C O 1
ATOM 2411 N N . ILE C 1 28 ? 24.419 48.091 96.247 1.00 20.72 27 ILE C N 1
ATOM 2412 C CA . ILE C 1 28 ? 25.777 48.355 95.700 1.00 21.71 27 ILE C CA 1
ATOM 2413 C C . ILE C 1 28 ? 26.699 48.811 96.836 1.00 20.78 27 ILE C C 1
ATOM 2414 O O . ILE C 1 28 ? 27.815 48.295 96.920 1.00 22.06 27 ILE C O 1
ATOM 2419 N N . LEU C 1 29 ? 26.273 49.734 97.704 1.00 22.30 28 LEU C N 1
ATOM 2420 C CA . LEU C 1 29 ? 27.116 50.182 98.845 1.00 22.91 28 LEU C CA 1
ATOM 2421 C C . LEU C 1 29 ? 27.468 48.997 99.753 1.00 21.34 28 LEU C C 1
ATOM 2422 O O . LEU C 1 29 ? 28.633 48.882 100.167 1.00 20.74 28 LEU C O 1
ATOM 2427 N N . ILE C 1 30 ? 26.475 48.170 100.080 1.00 21.63 29 ILE C N 1
ATOM 2428 C CA . ILE C 1 30 ? 26.692 46.982 100.959 1.00 18.86 29 ILE C CA 1
ATOM 2429 C C . ILE C 1 30 ? 27.696 46.055 100.268 1.00 18.13 29 ILE C C 1
ATOM 2430 O O . ILE C 1 30 ? 28.643 45.580 100.913 1.00 17.43 29 ILE C O 1
ATOM 2435 N N . THR C 1 31 ? 27.506 45.828 98.978 1.00 17.54 30 THR C N 1
ATOM 2436 C CA . THR C 1 31 ? 28.316 44.840 98.233 1.00 17.53 30 THR C CA 1
ATOM 2437 C C . THR C 1 31 ? 29.746 45.379 98.107 1.00 18.93 30 THR C C 1
ATOM 2438 O O . THR C 1 31 ? 30.680 44.605 98.299 1.00 18.10 30 THR C O 1
ATOM 2442 N N . LYS C 1 32 ? 29.900 46.657 97.779 1.00 20.14 31 LYS C N 1
ATOM 2443 C CA . LYS C 1 32 ? 31.253 47.257 97.652 1.00 22.15 31 LYS C CA 1
ATOM 2444 C C . LYS C 1 32 ? 31.984 47.150 98.992 1.00 20.88 31 LYS C C 1
ATOM 2445 O O . LYS C 1 32 ? 33.177 46.800 98.982 1.00 21.69 31 LYS C O 1
ATOM 2451 N N . ALA C 1 33 ? 31.293 47.367 100.103 1.00 20.84 32 ALA C N 1
ATOM 2452 C CA . ALA C 1 33 ? 31.880 47.256 101.457 1.00 20.25 32 ALA C CA 1
ATOM 2453 C C . ALA C 1 33 ? 32.300 45.795 101.733 1.00 21.62 32 ALA C C 1
ATOM 2454 O O . ALA C 1 33 ? 33.361 45.574 102.318 1.00 21.51 32 ALA C O 1
ATOM 2456 N N . ALA C 1 34 ? 31.535 44.807 101.274 1.00 19.84 33 ALA C N 1
ATOM 2457 C CA . ALA C 1 34 ? 31.883 43.376 101.461 1.00 20.58 33 ALA C CA 1
ATOM 2458 C C . ALA C 1 34 ? 33.181 43.057 100.714 1.00 20.83 33 ALA C C 1
ATOM 2459 O O . ALA C 1 34 ? 34.072 42.362 101.276 1.00 20.77 33 ALA C O 1
ATOM 2461 N N . ILE C 1 35 ? 33.284 43.505 99.469 1.00 21.34 34 ILE C N 1
ATOM 2462 C CA . ILE C 1 35 ? 34.453 43.194 98.592 1.00 23.62 34 ILE C CA 1
ATOM 2463 C C . ILE C 1 35 ? 35.667 43.918 99.195 1.00 23.19 34 ILE C C 1
ATOM 2464 O O . ILE C 1 35 ? 36.780 43.355 99.184 1.00 23.42 34 ILE C O 1
ATOM 2469 N N . LYS C 1 36 ? 35.466 45.113 99.750 1.00 25.22 35 LYS C N 1
ATOM 2470 C CA . LYS C 1 36 ? 36.594 45.861 100.362 1.00 27.01 35 LYS C CA 1
ATOM 2471 C C . LYS C 1 36 ? 37.155 45.037 101.527 1.00 27.15 35 LYS C C 1
ATOM 2472 O O . LYS C 1 36 ? 38.387 45.099 101.756 1.00 29.32 35 LYS C O 1
ATOM 2478 N N . ALA C 1 37 ? 36.315 44.249 102.207 1.00 23.16 36 ALA C N 1
ATOM 2479 C CA . ALA C 1 37 ? 36.688 43.435 103.383 1.00 24.64 36 ALA C CA 1
ATOM 2480 C C . ALA C 1 37 ? 36.998 41.983 102.984 1.00 21.95 36 ALA C C 1
ATOM 2481 O O . ALA C 1 37 ? 36.969 41.115 103.872 1.00 21.97 36 ALA C O 1
ATOM 2483 N N . ILE C 1 38 ? 37.303 41.720 101.719 1.00 23.84 37 ILE C N 1
ATOM 2484 C CA . ILE C 1 38 ? 37.375 40.325 101.199 1.00 24.42 37 ILE C CA 1
ATOM 2485 C C . ILE C 1 38 ? 38.528 39.542 101.857 1.00 24.41 37 ILE C C 1
ATOM 2486 O O . ILE C 1 38 ? 38.410 38.332 101.973 1.00 22.80 37 ILE C O 1
ATOM 2491 N N . LYS C 1 39 ? 39.592 40.201 102.326 1.00 26.88 38 LYS C N 1
ATOM 2492 C CA . LYS C 1 39 ? 40.682 39.489 103.061 1.00 26.17 38 LYS C CA 1
ATOM 2493 C C . LYS C 1 39 ? 40.171 38.975 104.412 1.00 26.08 38 LYS C C 1
ATOM 2494 O O . LYS C 1 39 ? 40.837 38.085 104.998 1.00 27.01 38 LYS C O 1
ATOM 2497 N N . LEU C 1 40 ? 39.022 39.473 104.888 1.00 21.77 39 LEU C N 1
ATOM 2498 C CA . LEU C 1 40 ? 38.325 38.949 106.078 1.00 24.25 39 LEU C CA 1
ATOM 2499 C C . LEU C 1 40 ? 36.920 38.507 105.645 1.00 21.25 39 LEU C C 1
ATOM 2500 O O . LEU C 1 40 ? 35.957 38.740 106.403 1.00 21.52 39 LEU C O 1
ATOM 2505 N N . TYR C 1 41 ? 36.842 37.775 104.533 1.00 21.13 40 TYR C N 1
ATOM 2506 C CA . TYR C 1 41 ? 35.550 37.250 104.005 1.00 18.98 40 TYR C CA 1
ATOM 2507 C C . TYR C 1 41 ? 34.842 36.411 105.063 1.00 20.36 40 TYR C C 1
ATOM 2508 O O . TYR C 1 41 ? 33.604 36.360 105.064 1.00 18.55 40 TYR C O 1
ATOM 2517 N N . LYS C 1 42 ? 35.570 35.713 105.943 1.00 19.41 41 LYS C N 1
ATOM 2518 C CA . LYS C 1 42 ? 34.894 34.873 106.958 1.00 19.17 41 LYS C CA 1
ATOM 2519 C C . LYS C 1 42 ? 34.082 35.763 107.915 1.00 16.72 41 LYS C C 1
ATOM 2520 O O . LYS C 1 42 ? 33.006 35.341 108.374 1.00 19.50 41 LYS C O 1
ATOM 2526 N N . HIS C 1 43 ? 34.599 36.939 108.243 1.00 19.62 42 HIS C N 1
ATOM 2527 C CA . HIS C 1 43 ? 33.915 37.892 109.148 1.00 20.99 42 HIS C CA 1
ATOM 2528 C C . HIS C 1 43 ? 32.690 38.467 108.431 1.00 19.85 42 HIS C C 1
ATOM 2529 O O . HIS C 1 43 ? 31.645 38.616 109.088 1.00 20.07 42 HIS C O 1
ATOM 2536 N N . VAL C 1 44 ? 32.840 38.786 107.152 1.00 19.82 43 VAL C N 1
ATOM 2537 C CA . VAL C 1 44 ? 31.744 39.340 106.299 1.00 20.00 43 VAL C CA 1
ATOM 2538 C C . VAL C 1 44 ? 30.603 38.321 106.289 1.00 18.63 43 VAL C C 1
ATOM 2539 O O . VAL C 1 44 ? 29.443 38.705 106.556 1.00 17.44 43 VAL C O 1
ATOM 2543 N N . VAL C 1 45 ? 30.916 37.051 106.060 1.00 17.17 44 VAL C N 1
ATOM 2544 C CA . VAL C 1 45 ? 29.882 35.985 106.045 1.00 17.33 44 VAL C CA 1
ATOM 2545 C C . VAL C 1 45 ? 29.215 35.887 107.420 1.00 17.24 44 VAL C C 1
ATOM 2546 O O . VAL C 1 45 ? 27.986 35.767 107.487 1.00 17.84 44 VAL C O 1
ATOM 2550 N N . GLN C 1 46 ? 29.994 35.864 108.500 1.00 17.69 45 GLN C N 1
ATOM 2551 C CA . GLN C 1 46 ? 29.432 35.750 109.857 1.00 19.42 45 GLN C CA 1
ATOM 2552 C C . GLN C 1 46 ? 28.443 36.903 110.110 1.00 18.56 45 GLN C C 1
ATOM 2553 O O . GLN C 1 46 ? 27.378 36.663 110.692 1.00 20.59 45 GLN C O 1
ATOM 2559 N N . ILE C 1 47 ? 28.792 38.110 109.678 1.00 18.62 46 ILE C N 1
ATOM 2560 C CA . ILE C 1 47 ? 27.968 39.340 109.875 1.00 18.15 46 ILE C CA 1
ATOM 2561 C C . ILE C 1 47 ? 26.654 39.206 109.102 1.00 16.98 46 ILE C C 1
ATOM 2562 O O . ILE C 1 47 ? 25.606 39.489 109.659 1.00 17.66 46 ILE C O 1
ATOM 2567 N N . VAL C 1 48 ? 26.701 38.716 107.868 1.00 16.86 47 VAL C N 1
ATOM 2568 C CA . VAL C 1 48 ? 25.457 38.537 107.072 1.00 16.05 47 VAL C CA 1
ATOM 2569 C C . VAL C 1 48 ? 24.573 37.462 107.717 1.00 16.71 47 VAL C C 1
ATOM 2570 O O . VAL C 1 48 ? 23.340 37.668 107.829 1.00 18.66 47 VAL C O 1
ATOM 2574 N N . GLU C 1 49 ? 25.163 36.354 108.169 1.00 16.39 48 GLU C N 1
ATOM 2575 C CA . GLU C 1 49 ? 24.398 35.278 108.843 1.00 17.65 48 GLU C CA 1
ATOM 2576 C C . GLU C 1 49 ? 23.773 35.817 110.144 1.00 17.54 48 GLU C C 1
ATOM 2577 O O . GLU C 1 49 ? 22.616 35.423 110.427 1.00 18.02 48 GLU C O 1
ATOM 2583 N N . LYS C 1 50 ? 24.510 36.634 110.897 1.00 20.43 49 LYS C N 1
ATOM 2584 C CA . LYS C 1 50 ? 24.021 37.286 112.143 1.00 21.44 49 LYS C CA 1
ATOM 2585 C C . LYS C 1 50 ? 22.811 38.173 111.822 1.00 20.83 49 LYS C C 1
ATOM 2586 O O . LYS C 1 50 ? 21.776 38.100 112.501 1.00 21.62 49 LYS C O 1
ATOM 2591 N N . PHE C 1 51 ? 22.932 39.001 110.794 1.00 19.76 50 PHE C N 1
ATOM 2592 C CA . PHE C 1 51 ? 21.824 39.864 110.336 1.00 18.03 50 PHE C CA 1
ATOM 2593 C C . PHE C 1 51 ? 20.595 38.988 110.072 1.00 17.92 50 PHE C C 1
ATOM 2594 O O . PHE C 1 51 ? 19.509 39.333 110.507 1.00 18.03 50 PHE C O 1
ATOM 2602 N N . ILE C 1 52 ? 20.745 37.879 109.354 1.00 17.19 51 ILE C N 1
ATOM 2603 C CA . ILE C 1 52 ? 19.608 37.017 108.935 1.00 18.12 51 ILE C CA 1
ATOM 2604 C C . ILE C 1 52 ? 18.957 36.335 110.160 1.00 19.51 51 ILE C C 1
ATOM 2605 O O . ILE C 1 52 ? 17.735 36.219 110.185 1.00 21.98 51 ILE C O 1
ATOM 2610 N N . LYS C 1 53 ? 19.741 35.948 111.155 1.00 21.30 52 LYS C N 1
ATOM 2611 C CA . LYS C 1 53 ? 19.175 35.331 112.380 1.00 24.01 52 LYS C CA 1
ATOM 2612 C C . LYS C 1 53 ? 18.440 36.412 113.193 1.00 24.41 52 LYS C C 1
ATOM 2613 O O . LYS C 1 53 ? 17.383 36.099 113.770 1.00 25.38 52 LYS C O 1
ATOM 2617 N N . LYS C 1 54 ? 18.974 37.629 113.243 1.00 23.77 53 LYS C N 1
ATOM 2618 C CA . LYS C 1 54 ? 18.521 38.667 114.220 1.00 25.00 53 LYS C CA 1
ATOM 2619 C C . LYS C 1 54 ? 17.392 39.543 113.677 1.00 27.29 53 LYS C C 1
ATOM 2620 O O . LYS C 1 54 ? 16.683 40.139 114.505 1.00 27.48 53 LYS C O 1
ATOM 2623 N N . CYS C 1 55 ? 17.243 39.689 112.362 1.00 24.05 54 CYS C N 1
ATOM 2624 C CA . CYS C 1 55 ? 16.367 40.737 111.773 1.00 23.32 54 CYS C CA 1
ATOM 2625 C C . CYS C 1 55 ? 14.888 40.333 111.853 1.00 23.51 54 CYS C C 1
ATOM 2626 O O . CYS C 1 55 ? 14.578 39.119 111.954 1.00 24.57 54 CYS C O 1
ATOM 2629 N N . LYS C 1 56 ? 14.000 41.339 111.844 1.00 24.34 55 LYS C N 1
ATOM 2630 C CA . LYS C 1 56 ? 12.529 41.163 111.743 1.00 25.34 55 LYS C CA 1
ATOM 2631 C C . LYS C 1 56 ? 12.182 40.431 110.448 1.00 25.02 55 LYS C C 1
ATOM 2632 O O . LYS C 1 56 ? 12.948 40.467 109.479 1.00 24.36 55 LYS C O 1
ATOM 2635 N N . PRO C 1 57 ? 11.039 39.715 110.394 1.00 25.61 56 PRO C N 1
ATOM 2636 C CA . PRO C 1 57 ? 10.655 38.931 109.220 1.00 25.17 56 PRO C CA 1
ATOM 2637 C C . PRO C 1 57 ? 10.750 39.688 107.888 1.00 24.52 56 PRO C C 1
ATOM 2638 O O . PRO C 1 57 ? 11.098 39.056 106.899 1.00 25.16 56 PRO C O 1
ATOM 2642 N N . GLU C 1 58 ? 10.420 40.979 107.872 1.00 24.22 57 GLU C N 1
ATOM 2643 C CA . GLU C 1 58 ? 10.373 41.748 106.598 1.00 25.63 57 GLU C CA 1
ATOM 2644 C C . GLU C 1 58 ? 11.792 41.961 106.066 1.00 24.29 57 GLU C C 1
ATOM 2645 O O . GLU C 1 58 ? 11.893 42.386 104.912 1.00 22.85 57 GLU C O 1
ATOM 2651 N N . TYR C 1 59 ? 12.839 41.654 106.837 1.00 21.34 58 TYR C N 1
ATOM 2652 C CA . TYR C 1 59 ? 14.250 41.841 106.395 1.00 20.75 58 TYR C CA 1
ATOM 2653 C C . TYR C 1 59 ? 14.873 40.508 105.957 1.00 18.58 58 TYR C C 1
ATOM 2654 O O . TYR C 1 59 ? 16.012 40.562 105.481 1.00 18.43 58 TYR C O 1
ATOM 2663 N N . LYS C 1 60 ? 14.148 39.389 106.027 1.00 17.99 59 LYS C N 1
ATOM 2664 C CA . LYS C 1 60 ? 14.696 38.085 105.569 1.00 19.00 59 LYS C CA 1
ATOM 2665 C C . LYS C 1 60 ? 15.016 38.169 104.077 1.00 18.01 59 LYS C C 1
ATOM 2666 O O . LYS C 1 60 ? 16.177 37.848 103.715 1.00 17.60 59 LYS C O 1
ATOM 2672 N N . VAL C 1 61 ? 14.052 38.566 103.246 1.00 18.26 60 VAL C N 1
ATOM 2673 C CA . VAL C 1 61 ? 14.297 38.651 101.772 1.00 17.53 60 VAL C CA 1
ATOM 2674 C C . VAL C 1 61 ? 15.444 39.618 101.481 1.00 18.13 60 VAL C C 1
ATOM 2675 O O . VAL C 1 61 ? 16.398 39.235 100.786 1.00 18.05 60 VAL C O 1
ATOM 2679 N N . PRO C 1 62 ? 15.484 40.848 102.024 1.00 17.40 61 PRO C N 1
ATOM 2680 C CA . PRO C 1 62 ? 16.672 41.698 101.914 1.00 17.37 61 PRO C CA 1
ATOM 2681 C C . PRO C 1 62 ? 18.004 41.010 102.281 1.00 17.33 61 PRO C C 1
ATOM 2682 O O . PRO C 1 62 ? 18.994 41.112 101.539 1.00 16.36 61 PRO C O 1
ATOM 2686 N N . GLY C 1 63 ? 18.018 40.260 103.390 1.00 16.11 62 GLY C N 1
ATOM 2687 C CA . GLY C 1 63 ? 19.182 39.473 103.803 1.00 15.70 62 GLY C CA 1
ATOM 2688 C C . GLY C 1 63 ? 19.606 38.499 102.717 1.00 14.30 62 GLY C C 1
ATOM 2689 O O . GLY C 1 63 ? 20.817 38.367 102.472 1.00 15.82 62 GLY C O 1
ATOM 2690 N N . LEU C 1 64 ? 18.662 37.746 102.182 1.00 15.25 63 LEU C N 1
ATOM 2691 C CA . LEU C 1 64 ? 18.978 36.776 101.119 1.00 14.60 63 LEU C CA 1
ATOM 2692 C C . LEU C 1 64 ? 19.523 37.545 99.910 1.00 14.76 63 LEU C C 1
ATOM 2693 O O . LEU C 1 64 ? 20.520 37.099 99.300 1.00 14.45 63 LEU C O 1
ATOM 2698 N N . TYR C 1 65 ? 18.936 38.689 99.599 1.00 14.42 64 TYR C N 1
ATOM 2699 C CA . TYR C 1 65 ? 19.410 39.494 98.442 1.00 14.86 64 TYR C CA 1
ATOM 2700 C C . TYR C 1 65 ? 20.851 39.984 98.670 1.00 15.73 64 TYR C C 1
ATOM 2701 O O . TYR C 1 65 ? 21.625 40.055 97.705 1.00 15.62 64 TYR C O 1
ATOM 2710 N N . VAL C 1 66 ? 21.249 40.281 99.900 1.00 15.94 65 VAL C N 1
ATOM 2711 C CA . VAL C 1 66 ? 22.663 40.630 100.235 1.00 15.39 65 VAL C CA 1
ATOM 2712 C C . VAL C 1 66 ? 23.582 39.429 99.907 1.00 14.74 65 VAL C C 1
ATOM 2713 O O . VAL C 1 66 ? 24.653 39.646 99.309 1.00 15.22 65 VAL C O 1
ATOM 2717 N N . ILE C 1 67 ? 23.211 38.212 100.292 1.00 13.82 66 ILE C N 1
ATOM 2718 C CA . ILE C 1 67 ? 24.012 37.004 99.916 1.00 13.84 66 ILE C CA 1
ATOM 2719 C C . ILE C 1 67 ? 24.093 36.948 98.386 1.00 13.71 66 ILE C C 1
ATOM 2720 O O . ILE C 1 67 ? 25.202 36.817 97.832 1.00 15.74 66 ILE C O 1
ATOM 2725 N N . ASP C 1 68 ? 22.951 37.019 97.712 1.00 13.66 67 ASP C N 1
ATOM 2726 C CA . ASP C 1 68 ? 22.863 36.931 96.235 1.00 13.31 67 ASP C CA 1
ATOM 2727 C C . ASP C 1 68 ? 23.824 37.964 95.629 1.00 13.98 67 ASP C C 1
ATOM 2728 O O . ASP C 1 68 ? 24.612 37.614 94.735 1.00 13.94 67 ASP C O 1
ATOM 2733 N N . SER C 1 69 ? 23.730 39.199 96.075 1.00 13.08 68 SER C N 1
ATOM 2734 C CA . SER C 1 69 ? 24.510 40.317 95.479 1.00 14.20 68 SER C CA 1
ATOM 2735 C C . SER C 1 69 ? 26.015 40.088 95.687 1.00 14.89 68 SER C C 1
ATOM 2736 O O . SER C 1 69 ? 26.801 40.230 94.719 1.00 15.00 68 SER C O 1
ATOM 2739 N N . ILE C 1 70 ? 26.433 39.768 96.917 1.00 14.90 69 ILE C N 1
ATOM 2740 C CA . ILE C 1 70 ? 27.873 39.564 97.259 1.00 14.62 69 ILE C CA 1
ATOM 2741 C C . ILE C 1 70 ? 28.402 38.379 96.449 1.00 16.66 69 ILE C C 1
ATOM 2742 O O . ILE C 1 70 ? 29.444 38.514 95.777 1.00 16.07 69 ILE C O 1
ATOM 2747 N N . VAL C 1 71 ? 27.691 37.258 96.480 1.00 15.04 70 VAL C N 1
ATOM 2748 C CA . VAL C 1 71 ? 28.186 36.041 95.784 1.00 15.23 70 VAL C CA 1
ATOM 2749 C C . VAL C 1 71 ? 28.306 36.317 94.276 1.00 15.85 70 VAL C C 1
ATOM 2750 O O . VAL C 1 71 ? 29.354 35.973 93.692 1.00 16.35 70 VAL C O 1
ATOM 2754 N N . ARG C 1 72 ? 27.267 36.864 93.647 1.00 14.99 71 ARG C N 1
ATOM 2755 C CA . ARG C 1 72 ? 27.293 37.123 92.180 1.00 14.49 71 ARG C CA 1
ATOM 2756 C C . ARG C 1 72 ? 28.398 38.155 91.887 1.00 16.18 71 ARG C C 1
ATOM 2757 O O . ARG C 1 72 ? 29.117 37.974 90.891 1.00 16.11 71 ARG C O 1
ATOM 2765 N N . GLN C 1 73 ? 28.514 39.215 92.681 1.00 15.79 72 GLN C N 1
ATOM 2766 C CA . GLN C 1 73 ? 29.521 40.272 92.403 1.00 17.65 72 GLN C CA 1
ATOM 2767 C C . GLN C 1 73 ? 30.916 39.646 92.478 1.00 17.70 72 GLN C C 1
ATOM 2768 O O . GLN C 1 73 ? 31.737 39.922 91.574 1.00 19.31 72 GLN C O 1
ATOM 2774 N N . SER C 1 74 ? 31.210 38.893 93.537 1.00 17.06 73 SER C N 1
ATOM 2775 C CA . SER C 1 74 ? 32.523 38.223 93.707 1.00 17.91 73 SER C CA 1
ATOM 2776 C C . SER C 1 74 ? 32.788 37.263 92.532 1.00 18.24 73 SER C C 1
ATOM 2777 O O . SER C 1 74 ? 33.916 37.308 91.962 1.00 19.26 73 SER C O 1
ATOM 2780 N N . ARG C 1 75 ? 31.817 36.445 92.109 1.00 17.45 74 ARG C N 1
ATOM 2781 C CA . ARG C 1 75 ? 31.995 35.520 90.948 1.00 17.07 74 ARG C CA 1
ATOM 2782 C C . ARG C 1 75 ? 32.261 36.360 89.690 1.00 19.28 74 ARG C C 1
ATOM 2783 O O . ARG C 1 75 ? 33.121 35.963 88.869 1.00 19.32 74 ARG C O 1
ATOM 2791 N N . HIS C 1 76 ? 31.567 37.484 89.541 1.00 17.94 75 HIS C N 1
ATOM 2792 C CA . HIS C 1 76 ? 31.746 38.395 88.379 1.00 18.76 75 HIS C CA 1
ATOM 2793 C C . HIS C 1 76 ? 33.158 38.998 88.375 1.00 19.86 75 HIS C C 1
ATOM 2794 O O . HIS C 1 76 ? 33.820 38.994 87.285 1.00 21.16 75 HIS C O 1
ATOM 2801 N N . GLN C 1 77 ? 33.580 39.535 89.507 1.00 20.08 76 GLN C N 1
ATOM 2802 C CA . GLN C 1 77 ? 34.840 40.321 89.635 1.00 22.21 76 GLN C CA 1
ATOM 2803 C C . GLN C 1 77 ? 36.048 39.374 89.619 1.00 24.66 76 GLN C C 1
ATOM 2804 O O . GLN C 1 77 ? 37.063 39.779 89.024 1.00 25.93 76 GLN C O 1
ATOM 2810 N N . PHE C 1 78 ? 35.967 38.185 90.239 1.00 22.16 77 PHE C N 1
ATOM 2811 C CA . PHE C 1 78 ? 37.146 37.312 90.500 1.00 22.22 77 PHE C CA 1
ATOM 2812 C C . PHE C 1 78 ? 37.103 36.002 89.713 1.00 23.62 77 PHE C C 1
ATOM 2813 O O . PHE C 1 78 ? 38.181 35.346 89.597 1.00 25.73 77 PHE C O 1
ATOM 2821 N N . GLY C 1 79 ? 35.941 35.628 89.202 1.00 22.04 78 GLY C N 1
ATOM 2822 C CA . GLY C 1 79 ? 35.680 34.372 88.484 1.00 22.04 78 GLY C CA 1
ATOM 2823 C C . GLY C 1 79 ? 35.005 33.347 89.365 1.00 21.32 78 GLY C C 1
ATOM 2824 O O . GLY C 1 79 ? 35.218 33.369 90.589 1.00 22.75 78 GLY C O 1
ATOM 2825 N N . THR C 1 80 ? 34.253 32.443 88.757 1.00 23.44 79 THR C N 1
ATOM 2826 C CA . THR C 1 80 ? 33.510 31.376 89.483 1.00 23.77 79 THR C CA 1
ATOM 2827 C C . THR C 1 80 ? 34.510 30.436 90.156 1.00 27.27 79 THR C C 1
ATOM 2828 O O . THR C 1 80 ? 34.203 29.911 91.252 1.00 30.80 79 THR C O 1
ATOM 2832 N N . ASP C 1 81 ? 35.696 30.311 89.565 1.00 25.91 80 ASP C N 1
ATOM 2833 C CA . ASP C 1 81 ? 36.784 29.437 90.062 1.00 29.34 80 ASP C CA 1
ATOM 2834 C C . ASP C 1 81 ? 37.444 30.040 91.310 1.00 29.73 80 ASP C C 1
ATOM 2835 O O . ASP C 1 81 ? 37.876 29.247 92.164 1.00 36.89 80 ASP C O 1
ATOM 2840 N N . LYS C 1 82 ? 37.508 31.367 91.462 1.00 27.47 81 LYS C N 1
ATOM 2841 C CA . LYS C 1 82 ? 38.327 32.017 92.528 1.00 25.88 81 LYS C CA 1
ATOM 2842 C C . LYS C 1 82 ? 37.437 32.597 93.643 1.00 23.23 81 LYS C C 1
ATOM 2843 O O . LYS C 1 82 ? 37.966 32.910 94.711 1.00 25.27 81 LYS C O 1
ATOM 2847 N N . ASP C 1 83 ? 36.124 32.728 93.428 1.00 21.73 82 ASP C N 1
ATOM 2848 C CA . ASP C 1 83 ? 35.201 33.333 94.429 1.00 20.31 82 ASP C CA 1
ATOM 2849 C C . ASP C 1 83 ? 35.318 32.620 95.786 1.00 20.93 82 ASP C C 1
ATOM 2850 O O . ASP C 1 83 ? 35.171 31.380 95.821 1.00 22.80 82 ASP C O 1
ATOM 2855 N N . VAL C 1 84 ? 35.540 33.366 96.871 1.00 18.94 83 VAL C N 1
ATOM 2856 C CA . VAL C 1 84 ? 35.625 32.817 98.253 1.00 20.16 83 VAL C CA 1
ATOM 2857 C C . VAL C 1 84 ? 34.263 32.893 98.946 1.00 19.57 83 VAL C C 1
ATOM 2858 O O . VAL C 1 84 ? 34.080 32.160 99.929 1.00 18.80 83 VAL C O 1
ATOM 2862 N N . PHE C 1 85 ? 33.356 33.761 98.483 1.00 18.00 84 PHE C N 1
ATOM 2863 C CA . PHE C 1 85 ? 32.098 34.027 99.220 1.00 17.27 84 PHE C CA 1
ATOM 2864 C C . PHE C 1 85 ? 31.116 32.868 99.060 1.00 16.19 84 PHE C C 1
ATOM 2865 O O . PHE C 1 85 ? 30.566 32.416 100.062 1.00 17.21 84 PHE C O 1
ATOM 2873 N N . GLY C 1 86 ? 30.892 32.375 97.849 1.00 16.28 85 GLY C N 1
ATOM 2874 C CA . GLY C 1 86 ? 29.912 31.297 97.658 1.00 16.30 85 GLY C CA 1
ATOM 2875 C C . GLY C 1 86 ? 30.268 30.082 98.511 1.00 17.00 85 GLY C C 1
ATOM 2876 O O . GLY C 1 86 ? 29.452 29.582 99.285 1.00 15.86 85 GLY C O 1
ATOM 2877 N N . PRO C 1 87 ? 31.493 29.531 98.375 1.00 18.28 86 PRO C N 1
ATOM 2878 C CA . PRO C 1 87 ? 31.897 28.387 99.199 1.00 18.26 86 PRO C CA 1
ATOM 2879 C C . PRO C 1 87 ? 31.754 28.636 100.709 1.00 17.83 86 PRO C C 1
ATOM 2880 O O . PRO C 1 87 ? 31.318 27.745 101.424 1.00 17.94 86 PRO C O 1
ATOM 2884 N N . ARG C 1 88 ? 32.077 29.849 101.171 1.00 16.35 87 ARG C N 1
ATOM 2885 C CA . ARG C 1 88 ? 32.001 30.172 102.622 1.00 17.56 87 ARG C CA 1
ATOM 288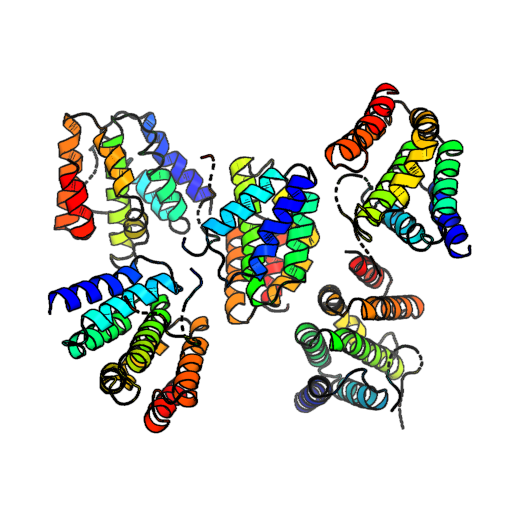6 C C . ARG C 1 88 ? 30.538 30.255 103.054 1.00 17.45 87 ARG C C 1
ATOM 2887 O O . ARG C 1 88 ? 30.215 29.674 104.093 1.00 16.56 87 ARG C O 1
ATOM 2895 N N . PHE C 1 89 ? 29.668 30.924 102.305 1.00 16.75 88 PHE C N 1
ATOM 2896 C CA . PHE C 1 89 ? 28.217 30.956 102.645 1.00 17.04 88 PHE C CA 1
ATOM 2897 C C . PHE C 1 89 ? 27.639 29.534 102.646 1.00 17.29 88 PHE C C 1
ATOM 2898 O O . PHE C 1 89 ? 26.648 29.275 103.357 1.00 19.03 88 PHE C O 1
ATOM 2906 N N . SER C 1 90 ? 28.181 28.627 101.831 1.00 17.83 89 SER C N 1
ATOM 2907 C CA . SER C 1 90 ? 27.629 27.259 101.685 1.00 18.82 89 SER C CA 1
ATOM 2908 C C . SER C 1 90 ? 27.766 26.496 103.009 1.00 19.45 89 SER C C 1
ATOM 2909 O O . SER C 1 90 ? 26.941 25.625 103.287 1.00 20.23 89 SER C O 1
ATOM 2912 N N . LYS C 1 91 ? 28.733 26.840 103.842 1.00 18.91 90 LYS C N 1
ATOM 2913 C CA . LYS C 1 91 ? 29.016 26.057 105.075 1.00 21.30 90 LYS C CA 1
ATOM 2914 C C . LYS C 1 91 ? 27.783 26.004 105.985 1.00 21.68 90 LYS C C 1
ATOM 2915 O O . LYS C 1 91 ? 27.415 24.881 106.403 1.00 22.06 90 LYS C O 1
ATOM 2921 N N . ASN C 1 92 ? 27.143 27.145 106.252 1.00 20.08 91 ASN C N 1
ATOM 2922 C CA . ASN C 1 92 ? 25.991 27.264 107.189 1.00 19.98 91 ASN C CA 1
ATOM 2923 C C . ASN C 1 92 ? 24.676 27.500 106.440 1.00 19.01 91 ASN C C 1
ATOM 2924 O O . ASN C 1 92 ? 23.728 27.965 107.055 1.00 17.82 91 ASN C O 1
ATOM 2929 N N . ILE C 1 93 ? 24.602 27.167 105.161 1.00 17.41 92 ILE C N 1
ATOM 2930 C CA . ILE C 1 93 ? 23.475 27.626 104.297 1.00 17.55 92 ILE C CA 1
ATOM 2931 C C . ILE C 1 93 ? 22.160 27.009 104.790 1.00 17.57 92 ILE C C 1
ATOM 2932 O O . ILE C 1 93 ? 21.135 27.672 104.679 1.00 17.92 92 ILE C O 1
ATOM 2937 N N . THR C 1 94 ? 22.186 25.800 105.355 1.00 18.13 93 THR C N 1
ATOM 2938 C CA . THR C 1 94 ? 20.935 25.150 105.815 1.00 18.86 93 THR C CA 1
ATOM 2939 C C . THR C 1 94 ? 20.354 26.009 106.942 1.00 16.66 93 THR C C 1
ATOM 2940 O O . THR C 1 94 ? 19.154 26.344 106.904 1.00 18.90 93 THR C O 1
ATOM 2944 N N . ALA C 1 95 ? 21.173 26.345 107.930 1.00 18.40 94 ALA C N 1
ATOM 2945 C CA . ALA C 1 95 ? 20.733 27.157 109.080 1.00 18.20 94 ALA C CA 1
ATOM 2946 C C . ALA C 1 95 ? 20.258 28.538 108.570 1.00 18.52 94 ALA C C 1
ATOM 2947 O O . ALA C 1 95 ? 19.220 29.064 109.001 1.00 18.58 94 ALA C O 1
ATOM 2949 N N . THR C 1 96 ? 20.994 29.140 107.639 1.00 18.60 95 THR C N 1
ATOM 2950 C CA . THR C 1 96 ? 20.625 30.456 107.076 1.00 17.91 95 THR C CA 1
ATOM 2951 C C . THR C 1 96 ? 19.185 30.402 106.553 1.00 16.19 95 THR C C 1
ATOM 2952 O O . THR C 1 96 ? 18.381 31.296 106.867 1.00 17.24 95 THR C O 1
ATOM 2956 N N . PHE C 1 97 ? 18.873 29.389 105.753 1.00 16.83 96 PHE C N 1
ATOM 2957 C CA . PHE C 1 97 ? 17.563 29.248 105.095 1.00 17.02 96 PHE C CA 1
ATOM 2958 C C . PHE C 1 97 ? 16.494 28.897 106.134 1.00 18.15 96 PHE C C 1
ATOM 2959 O O . PHE C 1 97 ? 15.390 29.382 105.980 1.00 18.28 96 PHE C O 1
ATOM 2967 N N . GLN C 1 98 ? 16.828 28.189 107.212 1.00 20.19 97 GLN C N 1
ATOM 2968 C CA . GLN C 1 98 ? 15.807 28.001 108.278 1.00 20.34 97 GLN C CA 1
ATOM 2969 C C . GLN C 1 98 ? 15.355 29.370 108.776 1.00 20.22 97 GLN C C 1
ATOM 2970 O O . GLN C 1 98 ? 14.124 29.575 108.966 1.00 22.20 97 GLN C O 1
ATOM 2976 N N . TYR C 1 99 ? 16.277 30.315 108.964 1.00 18.17 98 TYR C N 1
ATOM 2977 C CA . TYR C 1 99 ? 15.887 31.666 109.430 1.00 19.28 98 TYR C CA 1
ATOM 2978 C C . TYR C 1 99 ? 15.188 32.436 108.310 1.00 18.65 98 TYR C C 1
ATOM 2979 O O . TYR C 1 99 ? 14.233 33.157 108.587 1.00 18.98 98 TYR C O 1
ATOM 2988 N N . LEU C 1 100 ? 15.656 32.342 107.056 1.00 16.59 99 LEU C N 1
ATOM 2989 C CA . LEU C 1 100 ? 14.977 33.073 105.956 1.00 16.93 99 LEU C CA 1
ATOM 2990 C C . LEU C 1 100 ? 13.506 32.661 105.838 1.00 18.21 99 LEU C C 1
ATOM 2991 O O . LEU C 1 100 ? 12.698 33.518 105.521 1.00 19.06 99 LEU C O 1
ATOM 2996 N N . TYR C 1 101 ? 13.143 31.403 106.125 1.00 18.37 100 TYR C N 1
ATOM 2997 C CA . TYR C 1 101 ? 11.749 30.908 105.966 1.00 19.34 100 TYR C CA 1
ATOM 2998 C C . TYR C 1 101 ? 10.851 31.331 107.150 1.00 21.13 100 TYR C C 1
ATOM 2999 O O . TYR C 1 101 ? 9.662 30.940 107.152 1.00 23.14 100 TYR C O 1
ATOM 3008 N N . LEU C 1 102 ? 11.369 32.144 108.068 1.00 19.63 101 LEU C N 1
ATOM 3009 C CA . LEU C 1 102 ? 10.552 32.959 109.015 1.00 21.51 101 LEU C CA 1
ATOM 3010 C C . LEU C 1 102 ? 10.003 34.219 108.346 1.00 22.99 101 LEU C C 1
ATOM 3011 O O . LEU C 1 102 ? 9.348 35.022 109.039 1.00 24.87 101 LEU C O 1
ATOM 3016 N N . CYS C 1 103 ? 10.259 34.439 107.058 1.00 22.62 102 CYS C N 1
ATOM 3017 C CA . CYS C 1 103 ? 9.705 35.598 106.327 1.00 22.64 102 CYS C CA 1
ATOM 3018 C C . CYS C 1 103 ? 8.180 35.529 106.374 1.00 25.48 102 CYS C C 1
ATOM 3019 O O . CYS C 1 103 ? 7.627 34.459 106.607 1.00 26.06 102 CYS C O 1
ATOM 3022 N N . PRO C 1 104 ? 7.464 36.640 106.107 1.00 27.63 103 PRO C N 1
ATOM 3023 C CA . PRO C 1 104 ? 6.008 36.601 105.946 1.00 29.74 103 PRO C CA 1
ATOM 3024 C C . PRO C 1 104 ? 5.602 35.687 104.783 1.00 33.19 103 PRO C C 1
ATOM 3025 O O . PRO C 1 104 ? 6.393 35.481 103.863 1.00 29.89 103 PRO C O 1
ATOM 3029 N N . SER C 1 105 ? 4.378 35.156 104.832 1.00 33.84 104 SER C N 1
ATOM 3030 C CA . SER C 1 105 ? 3.841 34.187 103.841 1.00 35.01 104 SER C CA 1
ATOM 3031 C C . SER C 1 105 ? 4.051 34.725 102.421 1.00 32.98 104 SER C C 1
ATOM 3032 O O . SER C 1 105 ? 4.416 33.928 101.553 1.00 33.18 104 SER C O 1
ATOM 3034 N N . GLU C 1 106 ? 3.857 36.032 102.217 1.00 34.39 105 GLU C N 1
ATOM 3035 C CA . GLU C 1 106 ? 3.886 36.711 100.890 1.00 37.68 105 GLU C CA 1
ATOM 3036 C C . GLU C 1 106 ? 5.313 36.774 100.319 1.00 37.28 105 GLU C C 1
ATOM 3037 O O . GLU C 1 106 ? 5.447 37.004 99.095 1.00 40.07 105 GLU C O 1
ATOM 3040 N N . ASP C 1 107 ? 6.340 36.648 101.165 1.00 31.35 106 ASP C N 1
ATOM 3041 C CA . ASP C 1 107 ? 7.766 36.728 100.735 1.00 29.52 106 ASP C CA 1
ATOM 3042 C C . ASP C 1 107 ? 8.302 35.325 100.436 1.00 27.11 106 ASP C C 1
ATOM 3043 O O . ASP C 1 107 ? 9.405 35.209 99.891 1.00 24.67 106 ASP C O 1
ATOM 3048 N N . LYS C 1 108 ? 7.586 34.266 100.799 1.00 24.38 107 LYS C N 1
ATOM 3049 C CA . LYS C 1 108 ? 8.131 32.898 100.681 1.00 24.42 107 LYS C CA 1
ATOM 3050 C C . LYS C 1 108 ? 8.504 32.599 99.218 1.00 23.02 107 LYS C C 1
ATOM 3051 O O . LYS C 1 108 ? 9.570 31.986 98.961 1.00 23.41 107 LYS C O 1
ATOM 3057 N N . SER C 1 109 ? 7.679 33.009 98.258 1.00 21.50 108 SER C N 1
ATOM 3058 C CA . SER C 1 109 ? 7.934 32.736 96.826 1.00 21.66 108 SER C CA 1
ATOM 3059 C C . SER C 1 109 ? 9.232 33.435 96.384 1.00 20.04 108 SER C C 1
ATOM 3060 O O . SER C 1 109 ? 9.855 32.939 95.439 1.00 19.87 108 SER C O 1
ATOM 3063 N N . LYS C 1 110 ? 9.605 34.537 97.019 1.00 20.48 109 LYS C N 1
ATOM 3064 C CA . LYS C 1 110 ? 10.826 35.308 96.646 1.00 20.59 109 LYS C CA 1
ATOM 3065 C C . LYS C 1 110 ? 12.061 34.510 97.075 1.00 19.70 109 LYS C C 1
ATOM 3066 O O . LYS C 1 110 ? 13.071 34.560 96.371 1.00 21.64 109 LYS C O 1
ATOM 3072 N N . ILE C 1 111 ? 11.988 33.783 98.194 1.00 19.31 110 ILE C N 1
ATOM 3073 C CA . ILE C 1 111 ? 13.116 32.912 98.634 1.00 20.30 110 ILE C CA 1
ATOM 3074 C C . ILE C 1 111 ? 13.269 31.797 97.597 1.00 19.06 110 ILE C C 1
ATOM 3075 O O . ILE C 1 111 ? 14.384 31.532 97.133 1.00 18.66 110 ILE C O 1
ATOM 3080 N N . VAL C 1 112 ? 12.171 31.130 97.245 1.00 19.40 111 VAL C N 1
ATOM 3081 C CA . VAL C 1 112 ? 12.190 30.023 96.265 1.00 20.19 111 VAL C CA 1
ATOM 3082 C C . VAL C 1 112 ? 12.715 30.540 94.924 1.00 19.87 111 VAL C C 1
ATOM 3083 O O . VAL C 1 112 ? 13.487 29.798 94.262 1.00 20.13 111 VAL C O 1
ATOM 3087 N N . ARG C 1 113 ? 12.358 31.767 94.546 1.00 19.52 112 ARG C N 1
ATOM 3088 C CA . ARG C 1 113 ? 12.779 32.323 93.230 1.00 18.93 112 ARG C CA 1
ATOM 3089 C C . ARG C 1 113 ? 14.308 32.428 93.209 1.00 18.09 112 ARG C C 1
ATOM 3090 O O . ARG C 1 113 ? 14.925 32.031 92.200 1.00 17.10 112 ARG C O 1
ATOM 3098 N N . VAL C 1 114 ? 14.906 32.948 94.276 1.00 16.33 113 VAL C N 1
ATOM 3099 C CA . VAL C 1 114 ? 16.387 33.064 94.335 1.00 16.10 113 VAL C CA 1
ATOM 3100 C C . VAL C 1 114 ? 17.002 31.662 94.237 1.00 15.60 113 VAL C C 1
ATOM 3101 O O . VAL C 1 114 ? 17.991 31.490 93.502 1.00 15.71 113 VAL C O 1
ATOM 3105 N N . LEU C 1 115 ? 16.463 30.686 94.978 1.00 16.51 114 LEU C N 1
ATOM 3106 C CA . LEU C 1 115 ? 17.029 29.319 94.949 1.00 15.93 114 LEU C CA 1
ATOM 3107 C C . LEU C 1 115 ? 16.981 28.787 93.521 1.00 16.66 114 LEU C C 1
ATOM 3108 O O . LEU C 1 115 ? 17.981 28.228 93.070 1.00 17.38 114 LEU C O 1
ATOM 3113 N N . ASN C 1 116 ? 15.876 28.995 92.815 1.00 17.87 115 ASN C N 1
ATOM 3114 C CA . ASN C 1 116 ? 15.786 28.545 91.407 1.00 18.58 115 ASN C CA 1
ATOM 3115 C C . ASN C 1 116 ? 16.800 29.295 90.535 1.00 18.30 115 ASN C C 1
ATOM 3116 O O . ASN C 1 116 ? 17.426 28.656 89.678 1.00 19.98 115 ASN C O 1
ATOM 3121 N N . LEU C 1 117 ? 16.989 30.591 90.738 1.00 17.42 116 LEU C N 1
ATOM 3122 C CA . LEU C 1 117 ? 18.017 31.351 89.975 1.00 16.85 116 LEU C CA 1
ATOM 3123 C C . LEU C 1 117 ? 19.414 30.784 90.246 1.00 16.99 116 LEU C C 1
ATOM 3124 O O . LEU C 1 117 ? 20.209 30.605 89.313 1.00 17.99 116 LEU C O 1
ATOM 3129 N N . TRP C 1 118 ? 19.737 30.497 91.490 1.00 15.51 117 TRP C N 1
ATOM 3130 C CA . TRP C 1 118 ? 21.065 29.941 91.832 1.00 15.57 117 TRP C CA 1
ATOM 3131 C C . TRP C 1 118 ? 21.261 28.602 91.112 1.00 17.28 117 TRP C C 1
ATOM 3132 O O . TRP C 1 118 ? 22.362 28.347 90.601 1.00 18.21 117 TRP C O 1
ATOM 3143 N N . GLN C 1 119 ? 20.238 27.754 91.096 1.00 18.09 118 GLN C N 1
ATOM 3144 C CA . GLN C 1 119 ? 20.337 26.416 90.459 1.00 21.25 118 GLN C CA 1
ATOM 3145 C C . GLN C 1 119 ? 20.517 26.619 88.946 1.00 21.38 118 GLN C C 1
ATOM 3146 O O . GLN C 1 119 ? 21.481 26.048 88.393 1.00 22.53 118 GLN C O 1
ATOM 3152 N N . LYS C 1 120 ? 19.626 27.373 88.306 1.00 21.58 119 LYS C N 1
ATOM 3153 C CA . LYS C 1 120 ? 19.597 27.535 86.824 1.00 22.19 119 LYS C CA 1
ATOM 3154 C C . LYS C 1 120 ? 20.891 28.209 86.360 1.00 22.55 119 LYS C C 1
ATOM 3155 O O . LYS C 1 120 ? 21.406 27.838 85.272 1.00 23.99 119 LYS C O 1
ATOM 3158 N N . ASN C 1 121 ? 21.418 29.168 87.131 1.00 21.13 120 ASN C N 1
ATOM 3159 C CA . ASN C 1 121 ? 22.610 29.965 86.727 1.00 21.75 120 ASN C CA 1
ATOM 3160 C C . ASN C 1 121 ? 23.916 29.351 87.261 1.00 21.65 120 ASN C C 1
ATOM 3161 O O . ASN C 1 121 ? 24.994 29.943 87.019 1.00 22.23 120 ASN C O 1
ATOM 3166 N N . GLY C 1 122 ? 23.869 28.228 87.978 1.00 21.24 121 GLY C N 1
ATOM 3167 C CA . GLY C 1 122 ? 25.081 27.511 88.413 1.00 21.11 121 GLY C CA 1
ATOM 3168 C C . GLY C 1 122 ? 25.826 28.160 89.564 1.00 22.40 121 GLY C C 1
ATOM 3169 O O . GLY C 1 122 ? 27.033 27.864 89.743 1.00 24.91 121 GLY C O 1
ATOM 3170 N N . VAL C 1 123 ? 25.143 28.914 90.421 1.00 20.24 122 VAL C N 1
ATOM 3171 C CA . VAL C 1 123 ? 25.799 29.562 91.590 1.00 21.51 122 VAL C CA 1
ATOM 3172 C C . VAL C 1 123 ? 26.135 28.489 92.634 1.00 22.05 122 VAL C C 1
ATOM 3173 O O . VAL C 1 123 ? 27.223 28.539 93.236 1.00 23.39 122 VAL C O 1
ATOM 3177 N N . PHE C 1 124 ? 25.230 27.547 92.850 1.00 20.60 123 PHE C N 1
ATOM 3178 C CA . PHE C 1 124 ? 25.390 26.375 93.750 1.00 21.51 123 PHE C CA 1
ATOM 3179 C C . PHE C 1 124 ? 24.853 25.133 93.025 1.00 22.54 123 PHE C C 1
ATOM 3180 O O . PHE C 1 124 ? 23.900 25.251 92.212 1.00 23.73 123 PHE C O 1
ATOM 3188 N N . LYS C 1 125 ? 25.416 23.963 93.329 1.00 24.65 124 LYS C N 1
ATOM 3189 C CA . LYS C 1 125 ? 24.989 22.680 92.716 1.00 27.19 124 LYS C CA 1
ATOM 3190 C C . LYS C 1 125 ? 23.634 22.283 93.298 1.00 26.20 124 LYS C C 1
ATOM 3191 O O . LYS C 1 125 ? 23.291 22.745 94.411 1.00 25.04 124 LYS C O 1
ATOM 3195 N N . ILE C 1 126 ? 22.895 21.457 92.558 1.00 31.22 125 ILE C N 1
ATOM 3196 C CA . ILE C 1 126 ? 21.508 21.027 92.907 1.00 34.52 125 ILE C CA 1
ATOM 3197 C C . ILE C 1 126 ? 21.528 20.214 94.214 1.00 33.99 125 ILE C C 1
ATOM 3198 O O . ILE C 1 126 ? 20.491 20.228 94.917 1.00 34.91 125 ILE C O 1
ATOM 3203 N N . GLU C 1 127 ? 22.647 19.560 94.564 1.00 32.39 126 GLU C N 1
ATOM 3204 C CA . GLU C 1 127 ? 22.816 18.861 95.871 1.00 32.60 126 GLU C CA 1
ATOM 3205 C C . GLU C 1 127 ? 22.672 19.850 97.042 1.00 31.88 126 GLU C C 1
ATOM 3206 O O . GLU C 1 127 ? 22.189 19.435 98.128 1.00 31.59 126 GLU C O 1
ATOM 3208 N N . ILE C 1 128 ? 23.116 21.100 96.872 1.00 27.93 127 ILE C N 1
ATOM 3209 C CA . ILE C 1 128 ? 22.984 22.165 97.911 1.00 27.33 127 ILE C CA 1
ATOM 3210 C C . ILE C 1 128 ? 21.577 22.774 97.802 1.00 24.43 127 ILE C C 1
ATOM 3211 O O . ILE C 1 128 ? 20.948 23.024 98.845 1.00 25.32 127 ILE C O 1
ATOM 3216 N N . ILE C 1 129 ? 21.099 23.026 96.590 1.00 23.52 128 ILE C N 1
ATOM 3217 C CA . ILE C 1 129 ? 19.839 23.802 96.378 1.00 23.66 128 ILE C CA 1
ATOM 3218 C C . ILE C 1 129 ? 18.602 22.950 96.703 1.00 26.03 128 ILE C C 1
ATOM 3219 O O . ILE C 1 129 ? 17.674 23.497 97.338 1.00 24.33 128 ILE C O 1
ATOM 3224 N N . GLN C 1 130 ? 18.514 21.703 96.217 1.00 28.46 129 GLN C N 1
ATOM 3225 C CA . GLN C 1 130 ? 17.241 20.926 96.320 1.00 30.24 129 GLN C CA 1
ATOM 3226 C C . GLN C 1 130 ? 16.760 20.856 97.772 1.00 29.00 129 GLN C C 1
ATOM 3227 O O . GLN C 1 130 ? 15.575 21.083 98.039 1.00 29.75 129 GLN C O 1
ATOM 3233 N N . PRO C 1 131 ? 17.618 20.555 98.777 1.00 29.29 130 PRO C N 1
ATOM 3234 C CA . PRO C 1 131 ? 17.180 20.561 100.176 1.00 30.42 130 PRO C CA 1
ATOM 3235 C C . PRO C 1 131 ? 16.629 21.904 100.689 1.00 29.91 130 PRO C C 1
ATOM 3236 O O . PRO C 1 131 ? 15.728 21.924 101.543 1.00 30.45 130 PRO C O 1
ATOM 3240 N N . LEU C 1 132 ? 17.164 23.019 100.186 1.00 24.55 131 LEU C N 1
ATOM 3241 C CA . LEU C 1 132 ? 16.686 24.369 100.586 1.00 22.41 131 LEU C CA 1
ATOM 3242 C C . LEU C 1 132 ? 15.308 24.626 99.955 1.00 22.07 131 LEU C C 1
ATOM 3243 O O . LEU C 1 132 ? 14.494 25.344 100.583 1.00 20.69 131 LEU C O 1
ATOM 3248 N N . LEU C 1 133 ? 15.083 24.121 98.739 1.00 22.11 132 LEU C N 1
ATOM 3249 C CA . LEU C 1 133 ? 13.763 24.175 98.070 1.00 24.98 132 LEU C CA 1
ATOM 3250 C C . LEU C 1 133 ? 12.773 23.338 98.891 1.00 27.98 132 LEU C C 1
ATOM 3251 O O . LEU C 1 133 ? 11.676 23.850 99.174 1.00 26.75 132 LEU C O 1
ATOM 3256 N N . ASP C 1 134 ? 13.181 22.130 99.282 1.00 28.02 133 ASP C N 1
ATOM 3257 C CA . ASP C 1 134 ? 12.305 21.147 99.985 1.00 31.40 133 ASP C CA 1
ATOM 3258 C C . ASP C 1 134 ? 11.852 21.765 101.303 1.00 30.09 133 ASP C C 1
ATOM 3259 O O . ASP C 1 134 ? 10.704 21.513 101.732 1.00 30.53 133 ASP C O 1
ATOM 3264 N N . MET C 1 135 ? 12.702 22.597 101.898 1.00 28.06 134 MET C N 1
ATOM 3265 C CA . MET C 1 135 ? 12.476 23.294 103.186 1.00 27.03 134 MET C CA 1
ATOM 3266 C C . MET C 1 135 ? 11.238 24.202 103.104 1.00 27.40 134 MET C C 1
ATOM 3267 O O . MET C 1 135 ? 10.591 24.448 104.151 1.00 27.49 134 MET C O 1
ATOM 3272 N N . ALA C 1 136 ? 10.895 24.712 101.920 1.00 23.44 135 ALA C N 1
ATOM 3273 C CA . ALA C 1 136 ? 9.710 25.582 101.762 1.00 25.51 135 ALA C CA 1
ATOM 3274 C C . ALA C 1 136 ? 8.448 24.767 102.077 1.00 25.83 135 ALA C C 1
ATOM 3275 O O . ALA C 1 136 ? 7.510 25.367 102.610 1.00 26.59 135 ALA C O 1
ATOM 3277 N N . ALA C 1 137 ? 8.430 23.474 101.727 1.00 27.65 136 ALA C N 1
ATOM 3278 C CA . ALA C 1 137 ? 7.251 22.589 101.899 1.00 28.53 136 ALA C CA 1
ATOM 3279 C C . ALA C 1 137 ? 7.190 22.048 103.335 1.00 29.67 136 ALA C C 1
ATOM 3280 O O . ALA C 1 137 ? 6.092 21.620 103.774 1.00 24.85 136 ALA C O 1
ATOM 3282 N N . GLY C 1 138 ? 8.312 22.066 104.064 1.00 28.15 137 GLY C N 1
ATOM 3283 C CA . GLY C 1 138 ? 8.385 21.532 105.435 1.00 31.62 137 GLY C CA 1
ATOM 3284 C C . GLY C 1 138 ? 8.727 20.048 105.443 1.00 36.51 137 GLY C C 1
ATOM 3285 O O . GLY C 1 138 ? 8.754 19.467 106.562 1.00 39.88 137 GLY C O 1
ATOM 3286 N N . THR C 1 139 ? 9.013 19.466 104.268 1.00 37.54 138 THR C N 1
ATOM 3287 C CA . THR C 1 139 ? 9.479 18.058 104.066 1.00 43.31 138 THR C CA 1
ATOM 3288 C C . THR C 1 139 ? 8.276 17.107 104.103 1.00 47.93 138 THR C C 1
ATOM 3289 O O . THR C 1 139 ? 7.476 17.100 103.157 1.00 54.84 138 THR C O 1
ATOM 3291 N N . MET D 1 2 ? 39.171 29.730 141.818 1.00 56.87 1 MET D N 1
ATOM 3292 C CA . MET D 1 2 ? 40.378 28.906 141.487 1.00 54.79 1 MET D CA 1
ATOM 3293 C C . MET D 1 2 ? 39.961 27.507 141.011 1.00 51.50 1 MET D C 1
ATOM 3294 O O . MET D 1 2 ? 40.809 26.826 140.410 1.00 48.72 1 MET D O 1
ATOM 3299 N N . ASP D 1 3 ? 38.712 27.088 141.241 1.00 47.91 2 ASP D N 1
ATOM 3300 C CA . ASP D 1 3 ? 38.119 25.908 140.553 1.00 45.86 2 ASP D CA 1
ATOM 3301 C C . ASP D 1 3 ? 38.165 26.155 139.033 1.00 40.75 2 ASP D C 1
ATOM 3302 O O . ASP D 1 3 ? 38.482 25.205 138.282 1.00 39.85 2 ASP D O 1
ATOM 3304 N N . ALA D 1 4 ? 37.856 27.382 138.604 1.00 37.08 3 ALA D N 1
ATOM 3305 C CA . ALA D 1 4 ? 37.791 27.796 137.182 1.00 36.17 3 ALA D CA 1
ATOM 3306 C C . ALA D 1 4 ? 39.204 27.829 136.579 1.00 36.50 3 ALA D C 1
ATOM 3307 O O . ALA D 1 4 ? 39.363 27.351 135.437 1.00 32.73 3 ALA D O 1
ATOM 3309 N N . VAL D 1 5 ? 40.171 28.382 137.320 1.00 33.50 4 VAL D N 1
ATOM 3310 C CA . VAL D 1 5 ? 41.609 28.444 136.922 1.00 34.26 4 VAL D CA 1
ATOM 3311 C C . VAL D 1 5 ? 42.137 27.014 136.773 1.00 34.99 4 VAL D C 1
ATOM 3312 O O . VAL D 1 5 ? 42.825 26.755 135.774 1.00 32.92 4 VAL D O 1
ATOM 3316 N N . ASN D 1 6 ? 41.837 26.110 137.713 1.00 32.72 5 ASN D N 1
ATOM 3317 C CA . ASN D 1 6 ? 42.324 24.704 137.650 1.00 33.62 5 ASN D CA 1
ATOM 3318 C C . ASN D 1 6 ? 41.665 23.964 136.485 1.00 32.57 5 ASN D C 1
ATOM 3319 O O . ASN D 1 6 ? 42.357 23.136 135.872 1.00 33.55 5 ASN D O 1
ATOM 3324 N N . ALA D 1 7 ? 40.386 24.229 136.199 1.00 31.73 6 ALA D N 1
ATOM 3325 C CA . ALA D 1 7 ? 39.666 23.668 135.029 1.00 31.98 6 ALA D CA 1
ATOM 3326 C C . ALA D 1 7 ? 40.395 24.094 133.746 1.00 29.09 6 ALA D C 1
ATOM 3327 O O . ALA D 1 7 ? 40.630 23.241 132.889 1.00 32.35 6 ALA D O 1
ATOM 3329 N N . PHE D 1 8 ? 40.759 25.369 133.653 1.00 28.10 7 PHE D N 1
ATOM 3330 C CA . PHE D 1 8 ? 41.485 25.929 132.483 1.00 27.70 7 PHE D CA 1
ATOM 3331 C C . PHE D 1 8 ? 42.846 25.238 132.339 1.00 29.64 7 PHE D C 1
ATOM 3332 O O . PHE D 1 8 ? 43.185 24.766 131.226 1.00 25.82 7 PHE D O 1
ATOM 3340 N N . ASN D 1 9 ? 43.612 25.183 133.431 1.00 29.69 8 ASN D N 1
ATOM 3341 C CA . ASN D 1 9 ? 44.915 24.476 133.461 1.00 30.42 8 ASN D CA 1
ATOM 3342 C C . ASN D 1 9 ? 44.734 23.068 132.873 1.00 30.86 8 ASN D C 1
ATOM 3343 O O . ASN D 1 9 ? 45.546 22.674 131.997 1.00 29.04 8 ASN D O 1
ATOM 3348 N N . GLN D 1 10 ? 43.713 22.319 133.316 1.00 29.28 9 GLN D N 1
ATOM 3349 C CA . GLN D 1 10 ? 43.520 20.913 132.878 1.00 32.81 9 GLN D CA 1
ATOM 3350 C C . GLN D 1 10 ? 43.164 20.896 131.382 1.00 29.58 9 GLN D C 1
ATOM 3351 O O . GLN D 1 10 ? 43.708 20.059 130.662 1.00 31.98 9 GLN D O 1
ATOM 3354 N N . GLU D 1 11 ? 42.284 21.790 130.930 1.00 30.24 10 GLU D N 1
ATOM 3355 C CA . GLU D 1 11 ? 41.834 21.820 129.510 1.00 30.60 10 GLU D CA 1
ATOM 3356 C C . GLU D 1 11 ? 43.040 22.126 128.610 1.00 28.23 10 GLU D C 1
ATOM 3357 O O . GLU D 1 11 ? 43.216 21.452 127.590 1.00 27.88 10 GLU D O 1
ATOM 3363 N N . LEU D 1 12 ? 43.868 23.094 128.992 1.00 28.11 11 LEU D N 1
ATOM 3364 C CA . LEU D 1 12 ? 45.032 23.519 128.164 1.00 26.54 11 LEU D CA 1
ATOM 3365 C C . LEU D 1 12 ? 46.064 22.390 128.090 1.00 27.17 11 LEU D C 1
ATOM 3366 O O . LEU D 1 12 ? 46.469 22.050 126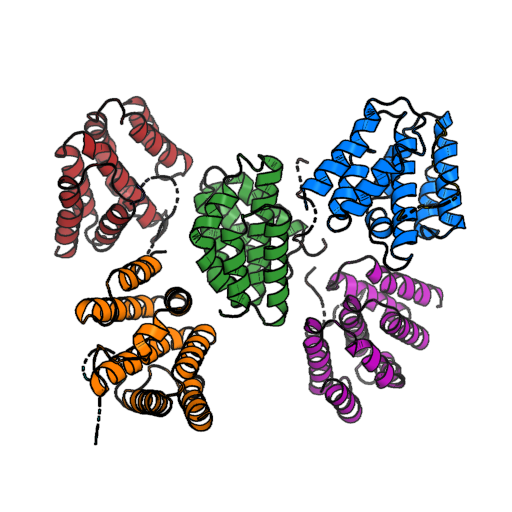.984 1.00 25.88 11 LEU D O 1
ATOM 3371 N N . PHE D 1 13 ? 46.497 21.841 129.231 1.00 29.02 12 PHE D N 1
ATOM 3372 C CA . PHE D 1 13 ? 47.627 20.873 129.276 1.00 30.11 12 PHE D CA 1
ATOM 3373 C C . PHE D 1 13 ? 47.208 19.541 128.651 1.00 32.24 12 PHE D C 1
ATOM 3374 O O . PHE D 1 13 ? 48.130 18.833 128.208 1.00 32.21 12 PHE D O 1
ATOM 3382 N N . SER D 1 14 ? 45.898 19.264 128.520 1.00 31.82 13 SER D N 1
ATOM 3383 C CA . SER D 1 14 ? 45.374 18.069 127.807 1.00 34.16 13 SER D CA 1
ATOM 3384 C C . SER D 1 14 ? 45.689 18.146 126.301 1.00 34.38 13 SER D C 1
ATOM 3385 O O . SER D 1 14 ? 45.640 17.092 125.637 1.00 37.05 13 SER D O 1
ATOM 3388 N N . LEU D 1 15 ? 46.037 19.328 125.771 1.00 34.74 14 LEU D N 1
ATOM 3389 C CA . LEU D 1 15 ? 46.634 19.479 124.412 1.00 33.54 14 LEU D CA 1
ATOM 3390 C C . LEU D 1 15 ? 47.777 18.486 124.208 1.00 34.59 14 LEU D C 1
ATOM 3391 O O . LEU D 1 15 ? 47.955 18.036 123.057 1.00 37.05 14 LEU D O 1
ATOM 3396 N N . MET D 1 16 ? 48.573 18.233 125.253 1.00 38.22 15 MET D N 1
ATOM 3397 C CA . MET D 1 16 ? 49.860 17.490 125.154 1.00 41.69 15 MET D CA 1
ATOM 3398 C C . MET D 1 16 ? 49.592 16.008 124.847 1.00 45.43 15 MET D C 1
ATOM 3399 O O . MET D 1 16 ? 50.568 15.302 124.543 1.00 49.31 15 MET D O 1
ATOM 3404 N N . ASP D 1 17 ? 48.334 15.556 124.917 1.00 46.40 16 ASP D N 1
ATOM 3405 C CA . ASP D 1 17 ? 47.921 14.163 124.592 1.00 51.15 16 ASP D CA 1
ATOM 3406 C C . ASP D 1 17 ? 47.318 14.106 123.187 1.00 47.79 16 ASP D C 1
ATOM 3407 O O . ASP D 1 17 ? 46.843 13.025 122.797 1.00 48.48 16 ASP D O 1
ATOM 3412 N N . MET D 1 18 ? 47.314 15.227 122.463 1.00 47.09 17 MET D N 1
ATOM 3413 C CA . MET D 1 18 ? 46.731 15.339 121.101 1.00 46.01 17 MET D CA 1
ATOM 3414 C C . MET D 1 18 ? 47.853 15.707 120.126 1.00 42.05 17 MET D C 1
ATOM 3415 O O . MET D 1 18 ? 48.738 16.485 120.528 1.00 41.53 17 MET D O 1
ATOM 3420 N N . LYS D 1 19 ? 47.843 15.131 118.923 1.00 37.45 18 LYS D N 1
ATOM 3421 C CA . LYS D 1 19 ? 48.823 15.438 117.849 1.00 36.33 18 LYS D CA 1
ATOM 3422 C C . LYS D 1 19 ? 48.375 16.730 117.178 1.00 37.42 18 LYS D C 1
ATOM 3423 O O . LYS D 1 19 ? 47.229 16.814 116.753 1.00 37.52 18 LYS D O 1
ATOM 3425 N N . PRO D 1 20 ? 49.229 17.773 117.070 1.00 33.97 19 PRO D N 1
ATOM 3426 C CA . PRO D 1 20 ? 48.869 18.964 116.304 1.00 34.91 19 PRO D CA 1
ATOM 3427 C C . PRO D 1 20 ? 48.601 18.574 114.857 1.00 36.82 19 PRO D C 1
ATOM 3428 O O . PRO D 1 20 ? 49.022 17.496 114.431 1.00 39.97 19 PRO D O 1
ATOM 3432 N N . PRO D 1 21 ? 47.944 19.428 114.036 1.00 36.44 20 PRO D N 1
ATOM 3433 C CA . PRO D 1 21 ? 47.386 20.710 114.486 1.00 35.25 20 PRO D CA 1
ATOM 3434 C C . PRO D 1 21 ? 46.153 20.582 115.396 1.00 34.60 20 PRO D C 1
ATOM 3435 O O . PRO D 1 21 ? 45.450 19.595 115.325 1.00 37.94 20 PRO D O 1
ATOM 3439 N N . ILE D 1 22 ? 45.944 21.580 116.246 1.00 31.73 21 ILE D N 1
ATOM 3440 C CA . ILE D 1 22 ? 44.864 21.623 117.273 1.00 32.23 21 ILE D CA 1
ATOM 3441 C C . ILE D 1 22 ? 43.547 21.908 116.552 1.00 29.16 21 ILE D C 1
ATOM 3442 O O . ILE D 1 22 ? 43.529 22.824 115.718 1.00 26.35 21 ILE D O 1
ATOM 3446 N N . SER D 1 23 ? 42.489 21.177 116.889 1.00 30.08 22 SER D N 1
ATOM 3447 C CA . SER D 1 23 ? 41.153 21.352 116.264 1.00 29.32 22 SER D CA 1
ATOM 3448 C C . SER D 1 23 ? 40.523 22.665 116.737 1.00 26.27 22 SER D C 1
ATOM 3449 O O . SER D 1 23 ? 40.756 23.085 117.870 1.00 25.80 22 SER D O 1
ATOM 3452 N N . ARG D 1 24 ? 39.678 23.263 115.908 1.00 25.51 23 ARG D N 1
ATOM 3453 C CA . ARG D 1 24 ? 38.795 24.388 116.297 1.00 27.55 23 ARG D CA 1
ATOM 3454 C C . ARG D 1 24 ? 37.966 24.012 117.533 1.00 27.68 23 ARG D C 1
ATOM 3455 O O . ARG D 1 24 ? 37.799 24.880 118.395 1.00 25.86 23 ARG D O 1
ATOM 3463 N N . ALA D 1 25 ? 37.424 22.786 117.601 1.00 27.10 24 ALA D N 1
ATOM 3464 C CA . ALA D 1 25 ? 36.567 22.344 118.726 1.00 27.31 24 ALA D CA 1
ATOM 3465 C C . ALA D 1 25 ? 37.383 22.430 120.015 1.00 27.64 24 ALA D C 1
ATOM 3466 O O . ALA D 1 25 ? 36.851 22.959 120.994 1.00 28.73 24 ALA D O 1
ATOM 3468 N N . LYS D 1 26 ? 38.608 21.900 120.016 1.00 26.69 25 LYS D N 1
ATOM 3469 C CA . LYS D 1 26 ? 39.456 21.897 121.238 1.00 27.42 25 LYS D CA 1
ATOM 3470 C C . LYS D 1 26 ? 39.775 23.347 121.620 1.00 25.51 25 LYS D C 1
ATOM 3471 O O . LYS D 1 26 ? 39.707 23.699 122.807 1.00 26.27 25 LYS D O 1
ATOM 3477 N N . MET D 1 27 ? 40.106 24.179 120.639 1.00 26.23 26 MET D N 1
ATOM 3478 C CA . MET D 1 27 ? 40.433 25.599 120.893 1.00 25.70 26 MET D CA 1
ATOM 3479 C C . MET D 1 27 ? 39.229 26.308 121.523 1.00 26.31 26 MET D C 1
ATOM 3480 O O . MET D 1 27 ? 39.440 27.108 122.438 1.00 27.29 26 MET D O 1
ATOM 3485 N N . ILE D 1 28 ? 38.003 26.006 121.087 1.00 27.23 27 ILE D N 1
ATOM 3486 C CA . ILE D 1 28 ? 36.785 26.594 121.725 1.00 26.92 27 ILE D CA 1
ATOM 3487 C C . ILE D 1 28 ? 36.685 26.142 123.189 1.00 24.97 27 ILE D C 1
ATOM 3488 O O . ILE D 1 28 ? 36.343 27.003 124.009 1.00 27.98 27 ILE D O 1
ATOM 3493 N N . LEU D 1 29 ? 36.956 24.869 123.512 1.00 25.33 28 LEU D N 1
ATOM 3494 C CA . LEU D 1 29 ? 36.880 24.349 124.909 1.00 26.52 28 LEU D CA 1
ATOM 3495 C C . LEU D 1 29 ? 37.891 25.118 125.772 1.00 26.28 28 LEU D C 1
ATOM 3496 O O . LEU D 1 29 ? 37.501 25.621 126.856 1.00 26.51 28 LEU D O 1
ATOM 3501 N N . ILE D 1 30 ? 39.120 25.286 125.268 1.00 24.71 29 ILE D N 1
ATOM 3502 C CA . ILE D 1 30 ? 40.212 26.026 125.977 1.00 24.52 29 ILE D CA 1
ATOM 3503 C C . ILE D 1 30 ? 39.799 27.483 126.187 1.00 23.57 29 ILE D C 1
ATOM 3504 O O . ILE D 1 30 ? 39.986 28.026 127.295 1.00 23.24 29 ILE D O 1
ATOM 3509 N N . THR D 1 31 ? 39.255 28.125 125.157 1.00 23.79 30 THR D N 1
ATOM 3510 C CA . THR D 1 31 ? 38.920 29.569 125.187 1.00 23.42 30 THR D CA 1
ATOM 3511 C C . THR D 1 31 ? 37.736 29.793 126.140 1.00 24.56 30 THR D C 1
ATOM 3512 O O . THR D 1 31 ? 37.777 30.780 126.884 1.00 23.70 30 THR D O 1
ATOM 3516 N N . LYS D 1 32 ? 36.694 28.958 126.072 1.00 25.65 31 LYS D N 1
ATOM 3517 C CA . LYS D 1 32 ? 35.545 29.079 127.016 1.00 27.47 31 LYS D CA 1
ATOM 3518 C C . LYS D 1 32 ? 36.079 28.953 128.449 1.00 28.07 31 LYS D C 1
ATOM 3519 O O . LYS D 1 32 ? 35.635 29.717 129.320 1.00 26.42 31 LYS D O 1
ATOM 3525 N N . ALA D 1 33 ? 37.028 28.043 128.677 1.00 26.30 32 ALA D N 1
ATOM 3526 C CA . ALA D 1 33 ? 37.578 27.789 130.029 1.00 26.01 32 ALA D CA 1
ATOM 3527 C C . ALA D 1 33 ? 38.376 29.020 130.467 1.00 25.59 32 ALA D C 1
ATOM 3528 O O . ALA D 1 33 ? 38.276 29.389 131.637 1.00 26.46 32 ALA D O 1
ATOM 3530 N N . ALA D 1 34 ? 39.107 29.685 129.561 1.00 25.59 33 ALA D N 1
ATOM 3531 C CA . ALA D 1 34 ? 39.846 30.933 129.870 1.00 25.40 33 ALA D CA 1
ATOM 3532 C C . ALA D 1 34 ? 38.876 32.034 130.314 1.00 27.44 33 ALA D C 1
ATOM 3533 O O . ALA D 1 34 ? 39.138 32.699 131.321 1.00 29.28 33 ALA D O 1
ATOM 3535 N N . ILE D 1 35 ? 37.776 32.209 129.583 1.00 28.28 34 ILE D N 1
ATOM 3536 C CA A ILE D 1 35 ? 36.828 33.342 129.794 0.50 28.05 34 ILE D CA 1
ATOM 3537 C CA B ILE D 1 35 ? 36.839 33.345 129.806 0.50 27.69 34 ILE D CA 1
ATOM 3538 C C . ILE D 1 35 ? 36.018 33.069 131.070 1.00 27.48 34 ILE D C 1
ATOM 3539 O O . ILE D 1 35 ? 35.691 34.045 131.763 1.00 29.33 34 ILE D O 1
ATOM 3548 N N . LYS D 1 36 ? 35.744 31.803 131.370 1.00 29.44 35 LYS D N 1
ATOM 3549 C CA . LYS D 1 36 ? 35.074 31.421 132.646 1.00 30.31 35 LYS D CA 1
ATOM 3550 C C . LYS D 1 36 ? 35.943 31.912 133.815 1.00 33.30 35 LYS D C 1
ATOM 3551 O O . LYS D 1 36 ? 35.381 32.358 134.828 1.00 32.74 35 LYS D O 1
ATOM 3555 N N . ALA D 1 37 ? 37.272 31.853 133.672 1.00 30.59 36 ALA D N 1
ATOM 3556 C CA . ALA D 1 37 ? 38.249 32.192 134.732 1.00 29.77 36 ALA D CA 1
ATOM 3557 C C . ALA D 1 37 ? 38.702 33.653 134.617 1.00 28.67 36 ALA D C 1
ATOM 3558 O O . ALA D 1 37 ? 39.722 34.010 135.225 1.00 30.82 36 ALA D O 1
ATOM 3560 N N . ILE D 1 38 ? 37.975 34.495 133.886 1.00 27.38 37 ILE D N 1
ATOM 3561 C CA . ILE D 1 38 ? 38.427 35.873 133.536 1.00 29.79 37 ILE D CA 1
ATOM 3562 C C . ILE D 1 38 ? 38.623 36.733 134.798 1.00 28.50 37 ILE D C 1
ATOM 3563 O O . ILE D 1 38 ? 39.444 37.674 134.744 1.00 28.26 37 ILE D O 1
ATOM 3568 N N . LYS D 1 39 ? 37.917 36.452 135.891 1.00 30.27 38 LYS D N 1
ATOM 3569 C CA . LYS D 1 39 ? 38.112 37.213 137.151 1.00 35.00 38 LYS D CA 1
ATOM 3570 C C . LYS D 1 39 ? 39.566 37.020 137.605 1.00 34.62 38 LYS D C 1
ATOM 3571 O O . LYS D 1 39 ? 40.134 37.973 138.159 1.00 35.49 38 LYS D O 1
ATOM 3574 N N . LEU D 1 40 ? 40.148 35.845 137.330 1.00 31.20 39 LEU D N 1
ATOM 3575 C CA . LEU D 1 40 ? 41.552 35.500 137.668 1.00 29.59 39 LEU D CA 1
ATOM 3576 C C . LEU D 1 40 ? 42.378 35.453 136.373 1.00 27.92 39 LEU D C 1
ATOM 3577 O O . LEU D 1 40 ? 43.176 34.517 136.215 1.00 27.55 39 LEU D O 1
ATOM 3582 N N . TYR D 1 41 ? 42.216 36.433 135.484 1.00 26.58 40 TYR D N 1
ATOM 3583 C CA . TYR D 1 41 ? 42.867 36.419 134.140 1.00 25.46 40 TYR D CA 1
ATOM 3584 C C . TYR D 1 41 ? 44.394 36.387 134.274 1.00 24.70 40 TYR D C 1
ATOM 3585 O O . TYR D 1 41 ? 45.064 35.840 133.378 1.00 23.10 40 TYR D O 1
ATOM 3594 N N . LYS D 1 42 ? 44.953 36.967 135.345 1.00 23.84 41 LYS D N 1
ATOM 3595 C CA . LYS D 1 42 ? 46.425 36.993 135.524 1.00 23.77 41 LYS D CA 1
ATOM 3596 C C . LYS D 1 42 ? 46.931 35.574 135.731 1.00 22.68 41 LYS D C 1
ATOM 3597 O O . LYS D 1 42 ? 48.025 35.246 135.209 1.00 21.94 41 LYS D O 1
ATOM 3603 N N . HIS D 1 43 ? 46.151 34.730 136.399 1.00 22.54 42 HIS D N 1
ATOM 3604 C CA . HIS D 1 43 ? 46.490 33.298 136.586 1.00 24.14 42 HIS D CA 1
ATOM 3605 C C . HIS D 1 43 ? 46.396 32.583 135.230 1.00 23.05 42 HIS D C 1
ATOM 3606 O O . HIS D 1 43 ? 47.276 31.782 134.937 1.00 24.74 42 HIS D O 1
ATOM 3613 N N . VAL D 1 44 ? 45.373 32.876 134.432 1.00 23.56 43 VAL D N 1
ATOM 3614 C CA . VAL D 1 44 ? 45.181 32.228 133.100 1.00 23.02 43 VAL D CA 1
ATOM 3615 C C . VAL D 1 44 ? 46.388 32.569 132.222 1.00 22.05 43 VAL D C 1
ATOM 3616 O O . VAL D 1 44 ? 46.928 31.637 131.563 1.00 21.61 43 VAL D O 1
ATOM 3620 N N . VAL D 1 45 ? 46.788 33.836 132.180 1.00 21.44 44 VAL D N 1
ATOM 3621 C CA . VAL D 1 45 ? 47.934 34.261 131.318 1.00 19.71 44 VAL D CA 1
ATOM 3622 C C . VAL D 1 45 ? 49.183 33.529 131.800 1.00 21.67 44 VAL D C 1
ATOM 3623 O O . VAL D 1 45 ? 49.950 33.060 130.950 1.00 20.02 44 VAL D O 1
ATOM 3627 N N . GLN D 1 46 ? 49.381 33.436 133.114 1.00 21.40 45 GLN D N 1
ATOM 3628 C CA . GLN D 1 46 ? 50.571 32.739 133.665 1.00 22.92 45 GLN D CA 1
ATOM 3629 C C . GLN D 1 46 ? 50.613 31.282 133.178 1.00 22.82 45 GLN D C 1
ATOM 3630 O O . GLN D 1 46 ? 51.700 30.769 132.838 1.00 23.03 45 GLN D O 1
ATOM 3636 N N . ILE D 1 47 ? 49.466 30.614 133.165 1.00 22.08 46 ILE D N 1
ATOM 3637 C CA . ILE D 1 47 ? 49.326 29.188 132.779 1.00 20.42 46 ILE D CA 1
ATOM 3638 C C . ILE D 1 47 ? 49.680 29.056 131.291 1.00 19.86 46 ILE D C 1
ATOM 3639 O O . ILE D 1 47 ? 50.401 28.108 130.918 1.00 18.72 46 ILE D O 1
ATOM 3644 N N . VAL D 1 48 ? 49.189 29.973 130.460 1.00 18.87 47 VAL D N 1
ATOM 3645 C CA . VAL D 1 48 ? 49.483 29.897 129.003 1.00 19.62 47 VAL D CA 1
ATOM 3646 C C . VAL D 1 48 ? 50.984 30.116 128.782 1.00 19.32 47 VAL D C 1
ATOM 3647 O O . VAL D 1 48 ? 51.576 29.393 127.964 1.00 18.29 47 VAL D O 1
ATOM 3651 N N . GLU D 1 49 ? 51.570 31.091 129.461 1.00 19.92 48 GLU D N 1
ATOM 3652 C CA . GLU D 1 49 ? 53.026 31.367 129.317 1.00 19.97 48 GLU D CA 1
ATOM 3653 C C . GLU D 1 49 ? 53.825 30.148 129.802 1.00 20.14 48 GLU D C 1
ATOM 3654 O O . GLU D 1 49 ? 54.827 29.783 129.139 1.00 20.05 48 GLU D O 1
ATOM 3660 N N . LYS D 1 50 ? 53.385 29.488 130.876 1.00 19.30 49 LYS D N 1
ATOM 3661 C CA . LYS D 1 50 ? 54.044 28.254 131.388 1.00 21.21 49 LYS D CA 1
ATOM 3662 C C . LYS D 1 50 ? 53.959 27.153 130.326 1.00 20.44 49 LYS D C 1
ATOM 3663 O O . LYS D 1 50 ? 54.976 26.452 130.077 1.00 20.82 49 LYS D O 1
ATOM 3666 N N . PHE D 1 51 ? 52.785 26.995 129.694 1.00 19.58 50 PHE D N 1
ATOM 3667 C CA . PHE D 1 51 ? 52.586 25.988 128.629 1.00 18.68 50 PHE D CA 1
ATOM 3668 C C . PHE D 1 51 ? 53.632 26.227 127.532 1.00 18.60 50 PHE D C 1
ATOM 3669 O O . PHE D 1 51 ? 54.300 25.288 127.091 1.00 19.18 50 PHE D O 1
ATOM 3677 N N . ILE D 1 52 ? 53.765 27.469 127.099 1.00 17.40 51 ILE D N 1
ATOM 3678 C CA . ILE D 1 52 ? 54.646 27.814 125.942 1.00 18.38 51 ILE D CA 1
ATOM 3679 C C . ILE D 1 52 ? 56.113 27.565 126.342 1.00 18.81 51 ILE D C 1
ATOM 3680 O O . ILE D 1 52 ? 56.877 27.090 125.502 1.00 19.92 51 ILE D O 1
ATOM 3685 N N . LYS D 1 53 ? 56.503 27.887 127.568 1.00 19.14 52 LYS D N 1
ATOM 3686 C CA . LYS D 1 53 ? 57.896 27.649 128.042 1.00 21.46 52 LYS D CA 1
ATOM 3687 C C . LYS D 1 53 ? 58.180 26.138 128.085 1.00 22.68 52 LYS D C 1
ATOM 3688 O O . LYS D 1 53 ? 59.292 25.753 127.734 1.00 25.00 52 LYS D O 1
ATOM 3692 N N . LYS D 1 54 ? 57.233 25.307 128.529 1.00 22.19 53 LYS D N 1
ATOM 3693 C CA . LYS D 1 54 ? 57.467 23.880 128.878 1.00 23.78 53 LYS D CA 1
ATOM 3694 C C . LYS D 1 54 ? 57.150 22.908 127.737 1.00 22.56 53 LYS D C 1
ATOM 3695 O O . LYS D 1 54 ? 57.643 21.772 127.791 1.00 24.94 53 LYS D O 1
ATOM 3699 N N . CYS D 1 55 ? 56.312 23.283 126.766 1.00 20.43 54 CYS D N 1
ATOM 3700 C CA . CYS D 1 55 ? 55.773 22.316 125.778 1.00 20.97 54 CYS D CA 1
ATOM 3701 C C . CYS D 1 55 ? 56.856 21.894 124.772 1.00 21.74 54 CYS D C 1
ATOM 3702 O O . CYS D 1 55 ? 57.819 22.661 124.530 1.00 23.51 54 CYS D O 1
ATOM 3705 N N . LYS D 1 56 ? 56.675 20.710 124.187 1.00 22.18 55 LYS D N 1
ATOM 3706 C CA . LYS D 1 56 ? 57.476 20.203 123.047 1.00 22.76 55 LYS D CA 1
ATOM 3707 C C . LYS D 1 56 ? 57.312 21.172 121.884 1.00 21.18 55 LYS D C 1
ATOM 3708 O O . LYS D 1 56 ? 56.328 21.904 121.792 1.00 22.01 55 LYS D O 1
ATOM 3712 N N . PRO D 1 57 ? 58.317 21.268 120.993 1.00 20.74 56 PRO D N 1
ATOM 3713 C CA . PRO D 1 57 ? 58.322 22.292 119.949 1.00 19.26 56 PRO D CA 1
ATOM 3714 C C . PRO D 1 57 ? 57.101 22.264 119.007 1.00 20.08 56 PRO D C 1
ATOM 3715 O O . PRO D 1 57 ? 56.693 23.321 118.560 1.00 20.45 56 PRO D O 1
ATOM 3719 N N . GLU D 1 58 ? 56.523 21.089 118.750 1.00 21.73 57 GLU D N 1
ATOM 3720 C CA . GLU D 1 58 ? 55.344 21.002 117.844 1.00 22.10 57 GLU D CA 1
ATOM 3721 C C . GLU D 1 58 ? 54.136 21.683 118.504 1.00 22.67 57 GLU D C 1
ATOM 3722 O O . GLU D 1 58 ? 53.145 21.896 117.794 1.00 20.80 57 GLU D O 1
ATOM 3728 N N . TYR D 1 59 ? 54.175 21.984 119.805 1.00 20.70 58 TYR D N 1
ATOM 3729 C CA . TYR D 1 59 ? 53.062 22.663 120.521 1.00 21.79 58 TYR D CA 1
ATOM 3730 C C . TYR D 1 59 ? 53.256 24.188 120.598 1.00 20.01 58 TYR D C 1
ATOM 3731 O O . TYR D 1 59 ? 52.343 24.847 121.138 1.00 18.75 58 TYR D O 1
ATOM 3740 N N . LYS D 1 60 ? 54.333 24.776 120.062 1.00 20.31 59 LYS D N 1
ATOM 3741 C CA . LYS D 1 60 ? 54.545 26.246 120.170 1.00 19.08 59 LYS D CA 1
ATOM 3742 C C . LYS D 1 60 ? 53.441 26.965 119.384 1.00 19.12 59 LYS D C 1
ATOM 3743 O O . LYS D 1 60 ? 52.821 27.923 119.909 1.00 18.53 59 LYS D O 1
ATOM 3749 N N . VAL D 1 61 ? 53.230 26.579 118.125 1.00 20.12 60 VAL D N 1
ATOM 3750 C CA . VAL D 1 61 ? 52.172 27.217 117.293 1.00 20.01 60 VAL D CA 1
ATOM 3751 C C . VAL D 1 61 ? 50.810 27.030 117.958 1.00 20.08 60 VAL D C 1
ATOM 3752 O O . VAL D 1 61 ? 50.088 28.012 118.082 1.00 19.83 60 VAL D O 1
ATOM 3756 N N . PRO D 1 62 ? 50.391 25.810 118.368 1.00 18.99 61 PRO D N 1
ATOM 3757 C CA . PRO D 1 62 ? 49.159 25.672 119.155 1.00 19.09 61 PRO D CA 1
ATOM 3758 C C . PRO D 1 62 ? 49.096 26.655 120.335 1.00 18.30 61 PRO D C 1
ATOM 3759 O O . PRO D 1 62 ? 48.048 27.255 120.589 1.00 18.73 61 PRO D O 1
ATOM 3763 N N . GLY D 1 63 ? 50.209 26.825 121.059 1.00 18.65 62 GLY D N 1
ATOM 3764 C CA . GLY D 1 63 ? 50.255 27.754 122.202 1.00 18.34 62 GLY D CA 1
ATOM 3765 C C . GLY D 1 63 ? 49.996 29.182 121.761 1.00 17.98 62 GLY D C 1
ATOM 3766 O O . GLY D 1 63 ? 49.218 29.908 122.417 1.00 19.23 62 GLY D O 1
ATOM 3767 N N . LEU D 1 64 ? 50.581 29.595 120.639 1.00 17.36 63 LEU D N 1
ATOM 3768 C CA . LEU D 1 64 ? 50.339 30.945 120.079 1.00 17.04 63 LEU D CA 1
ATOM 3769 C C . LEU D 1 64 ? 48.870 31.077 119.641 1.00 16.68 63 LEU D C 1
ATOM 3770 O O . LEU D 1 64 ? 48.297 32.161 119.847 1.00 17.74 63 LEU D O 1
ATOM 3775 N N . TYR D 1 65 ? 48.287 30.007 119.106 1.00 18.33 64 TYR D N 1
ATOM 3776 C CA . TYR D 1 65 ? 46.871 29.996 118.658 1.00 18.60 64 TYR D CA 1
ATOM 3777 C C . TYR D 1 65 ? 45.960 30.132 119.881 1.00 18.85 64 TYR D C 1
ATOM 3778 O O . TYR D 1 65 ? 44.907 30.780 119.779 1.00 19.96 64 TYR D O 1
ATOM 3787 N N . VAL D 1 66 ? 46.362 29.587 121.031 1.00 18.49 65 VAL D N 1
ATOM 3788 C CA . VAL D 1 66 ? 45.609 29.774 122.299 1.00 19.06 65 VAL D CA 1
ATOM 3789 C C . VAL D 1 66 ? 45.611 31.269 122.650 1.00 19.35 65 VAL D C 1
ATOM 3790 O O . VAL D 1 66 ? 44.554 31.804 123.009 1.00 20.17 65 VAL D O 1
ATOM 3794 N N . ILE D 1 67 ? 46.759 31.947 122.614 1.00 19.09 66 ILE D N 1
ATOM 3795 C CA . ILE D 1 67 ? 46.820 33.413 122.850 1.00 17.57 66 ILE D CA 1
ATOM 3796 C C . ILE D 1 67 ? 45.893 34.120 121.862 1.00 18.63 66 ILE D C 1
ATOM 3797 O O . ILE D 1 67 ? 45.056 34.905 122.290 1.00 19.88 66 ILE D O 1
ATOM 3802 N N . ASP D 1 68 ? 46.054 33.861 120.571 1.00 17.43 67 ASP D N 1
ATOM 3803 C CA . ASP D 1 68 ? 45.213 34.466 119.521 1.00 18.57 67 ASP D CA 1
ATOM 3804 C C . ASP D 1 68 ? 43.730 34.260 119.850 1.00 18.07 67 ASP D C 1
ATOM 3805 O O . ASP D 1 68 ? 42.961 35.257 119.815 1.00 20.06 67 ASP D O 1
ATOM 3810 N N . SER D 1 69 ? 43.324 33.033 120.145 1.00 19.63 68 SER D N 1
ATOM 3811 C CA . SER D 1 69 ? 41.891 32.692 120.340 1.00 19.83 68 SER D CA 1
ATOM 3812 C C . SER D 1 69 ? 41.342 33.426 121.576 1.00 21.33 68 SER D C 1
ATOM 3813 O O . SER D 1 69 ? 40.269 34.098 121.501 1.00 20.80 68 SER D O 1
ATOM 3816 N N . ILE D 1 70 ? 42.069 33.368 122.688 1.00 21.18 69 ILE D N 1
ATOM 3817 C CA . ILE D 1 70 ? 41.603 34.020 123.945 1.00 21.00 69 ILE D CA 1
ATOM 3818 C C . ILE D 1 70 ? 41.471 35.523 123.743 1.00 20.77 69 ILE D C 1
ATOM 3819 O O . ILE D 1 70 ? 40.437 36.100 124.139 1.00 23.34 69 ILE D O 1
ATOM 3824 N N . VAL D 1 71 ? 42.491 36.167 123.188 1.00 20.84 70 VAL D N 1
ATOM 3825 C CA . VAL D 1 71 ? 42.542 37.644 123.034 1.00 20.21 70 VAL D CA 1
ATOM 3826 C C . VAL D 1 71 ? 41.423 38.052 122.059 1.00 21.28 70 VAL D C 1
ATOM 3827 O O . VAL D 1 71 ? 40.669 38.994 122.399 1.00 22.00 70 VAL D O 1
ATOM 3831 N N . ARG D 1 72 ? 41.255 37.337 120.937 1.00 21.78 71 ARG D N 1
ATOM 3832 C CA . ARG D 1 72 ? 40.221 37.727 119.943 1.00 23.55 71 ARG D CA 1
ATOM 3833 C C . ARG D 1 72 ? 38.818 37.494 120.524 1.00 25.24 71 ARG D C 1
ATOM 3834 O O . ARG D 1 72 ? 37.958 38.381 120.290 1.00 25.28 71 ARG D O 1
ATOM 3842 N N . GLN D 1 73 ? 38.603 36.408 121.276 1.00 23.14 72 GLN D N 1
ATOM 3843 C CA . GLN D 1 73 ? 37.266 36.067 121.840 1.00 23.22 72 GLN D CA 1
ATOM 3844 C C . GLN D 1 73 ? 36.923 37.082 122.935 1.00 25.39 72 GLN D C 1
ATOM 3845 O O . GLN D 1 73 ? 35.764 37.548 122.982 1.00 25.88 72 GLN D O 1
ATOM 3851 N N . SER D 1 74 ? 37.893 37.428 123.779 1.00 26.17 73 SER D N 1
ATOM 3852 C CA . SER D 1 74 ? 37.716 38.446 124.846 1.00 26.85 73 SER D CA 1
ATOM 3853 C C . SER D 1 74 ? 37.408 39.803 124.215 1.00 28.28 73 SER D C 1
ATOM 3854 O O . SER D 1 74 ? 36.435 40.443 124.674 1.00 29.04 73 SER D O 1
ATOM 3857 N N . ARG D 1 75 ? 38.163 40.233 123.197 1.00 26.69 74 ARG D N 1
ATOM 3858 C CA . ARG D 1 75 ? 37.911 41.526 122.500 1.00 28.38 74 ARG D CA 1
ATOM 3859 C C . ARG D 1 75 ? 36.499 41.523 121.902 1.00 29.42 74 ARG D C 1
ATOM 3860 O O . ARG D 1 75 ? 35.861 42.583 121.926 1.00 32.26 74 ARG D O 1
ATOM 3868 N N . HIS D 1 76 ? 36.020 40.374 121.431 1.00 29.44 75 HIS D N 1
ATOM 3869 C CA . HIS D 1 76 ? 34.667 40.226 120.823 1.00 31.15 75 HIS D CA 1
ATOM 3870 C C . HIS D 1 76 ? 33.563 40.325 121.888 1.00 32.50 75 HIS D C 1
ATOM 3871 O O . HIS D 1 76 ? 32.557 41.039 121.643 1.00 36.25 75 HIS D O 1
ATOM 3878 N N A GLN D 1 77 ? 33.783 39.686 123.038 0.50 34.51 76 GLN D N 1
ATOM 3879 N N B GLN D 1 77 ? 33.694 39.587 122.998 0.50 32.43 76 GLN D N 1
ATOM 3880 C CA A GLN D 1 77 ? 32.778 39.447 124.108 0.50 33.66 76 GLN D CA 1
ATOM 3881 C CA B GLN D 1 77 ? 32.656 39.518 124.067 0.50 30.31 76 GLN D CA 1
ATOM 3882 C C A GLN D 1 77 ? 32.665 40.676 125.018 0.50 33.28 76 GLN D C 1
ATOM 3883 C C B GLN D 1 77 ? 32.630 40.862 124.812 0.50 31.40 76 GLN D C 1
ATOM 3884 O O A GLN D 1 77 ? 31.556 40.942 125.518 0.50 30.76 76 GLN D O 1
ATOM 3885 O O B GLN D 1 77 ? 31.546 41.455 124.906 0.50 30.88 76 GLN D O 1
ATOM 3896 N N . PHE D 1 78 ? 33.782 41.359 125.270 1.00 31.74 77 PHE D N 1
ATOM 3897 C CA . PHE D 1 78 ? 33.853 42.499 126.223 1.00 33.07 77 PHE D CA 1
ATOM 3898 C C . PHE D 1 78 ? 34.183 43.810 125.519 1.00 31.49 77 PHE D C 1
ATOM 3899 O O . PHE D 1 78 ? 34.054 44.855 126.166 1.00 36.15 77 PHE D O 1
ATOM 3907 N N . GLY D 1 79 ? 34.595 43.775 124.255 1.00 32.17 78 GLY D N 1
ATOM 3908 C CA . GLY D 1 79 ? 35.017 44.986 123.533 1.00 32.33 78 GLY D CA 1
ATOM 3909 C C . GLY D 1 79 ? 36.522 45.152 123.569 1.00 35.59 78 GLY D C 1
ATOM 3910 O O . GLY D 1 79 ? 37.166 44.638 124.519 1.00 33.82 78 GLY D O 1
ATOM 3911 N N . THR D 1 80 ? 37.063 45.867 122.583 1.00 37.39 79 THR D N 1
ATOM 3912 C CA . THR D 1 80 ? 38.519 46.016 122.327 1.00 40.31 79 THR D CA 1
ATOM 3913 C C . THR D 1 80 ? 39.146 46.920 123.400 1.00 42.58 79 THR D C 1
ATOM 3914 O O . THR D 1 80 ? 40.346 46.743 123.693 1.00 46.79 79 THR D O 1
ATOM 3918 N N . ASP D 1 81 ? 38.368 47.851 123.957 1.00 41.27 80 ASP D N 1
ATOM 3919 C CA . ASP D 1 81 ? 38.808 48.797 125.015 1.00 41.61 80 ASP D CA 1
ATOM 3920 C C . ASP D 1 81 ? 38.833 48.081 126.373 1.00 38.93 80 ASP D C 1
ATOM 3921 O O . ASP D 1 81 ? 39.752 48.359 127.146 1.00 44.70 80 ASP D O 1
ATOM 3923 N N . LYS D 1 82 ? 37.878 47.183 126.640 1.00 38.36 81 LYS D N 1
ATOM 3924 C CA . LYS D 1 82 ? 37.659 46.544 127.969 1.00 36.27 81 LYS D CA 1
ATOM 3925 C C . LYS D 1 82 ? 38.442 45.225 128.110 1.00 35.19 81 LYS D C 1
ATOM 3926 O O . LYS D 1 82 ? 38.600 44.771 129.251 1.00 34.72 81 LYS D O 1
ATOM 3928 N N . ASP D 1 83 ? 38.909 44.620 127.013 1.00 30.70 82 ASP D N 1
ATOM 3929 C CA . ASP D 1 83 ? 39.679 43.345 127.039 1.00 28.28 82 ASP D CA 1
ATOM 3930 C C . ASP D 1 83 ? 40.865 43.429 128.009 1.00 26.71 82 ASP D C 1
ATOM 3931 O O . ASP D 1 83 ? 41.717 44.314 127.828 1.00 30.94 82 ASP D O 1
ATOM 3936 N N . VAL D 1 84 ? 40.941 42.476 128.947 1.00 26.46 83 VAL D N 1
ATOM 3937 C CA . VAL D 1 84 ? 42.048 42.356 129.944 1.00 27.42 83 VAL D CA 1
ATOM 3938 C C . VAL D 1 84 ? 43.170 41.451 129.417 1.00 26.13 83 VAL D C 1
ATOM 3939 O O . VAL D 1 84 ? 44.299 41.587 129.902 1.00 26.61 83 VAL D O 1
ATOM 3943 N N . PHE D 1 85 ? 42.891 40.563 128.472 1.00 26.40 84 PHE D N 1
ATOM 3944 C CA . PHE D 1 85 ? 43.851 39.508 128.066 1.00 24.90 84 PHE D CA 1
ATOM 3945 C C . PHE D 1 85 ? 44.953 40.066 127.161 1.00 25.42 84 PHE D C 1
ATOM 3946 O O . PHE D 1 85 ? 46.116 39.737 127.432 1.00 25.69 84 PHE D O 1
ATOM 3954 N N . GLY D 1 86 ? 44.637 40.831 126.114 1.00 24.59 85 GLY D N 1
ATOM 3955 C CA . GLY D 1 86 ? 45.653 41.385 125.202 1.00 25.68 85 GLY D CA 1
ATOM 3956 C C . GLY D 1 86 ? 46.715 42.177 125.961 1.00 26.22 85 GLY D C 1
ATOM 3957 O O . GLY D 1 86 ? 47.907 41.909 125.844 1.00 24.71 85 GLY D O 1
ATOM 3958 N N . PRO D 1 87 ? 46.311 43.192 126.758 1.00 25.58 86 PRO D N 1
ATOM 3959 C CA . PRO D 1 87 ? 47.259 43.985 127.538 1.00 24.95 86 PRO D CA 1
ATOM 3960 C C . PRO D 1 87 ? 48.101 43.112 128.487 1.00 23.07 86 PRO D C 1
ATOM 3961 O O . PRO D 1 87 ? 49.272 43.366 128.596 1.00 25.34 86 PRO D O 1
ATOM 3965 N N . ARG D 1 88 ? 47.506 42.098 129.112 1.00 21.90 87 ARG D N 1
ATOM 3966 C CA . ARG D 1 88 ? 48.233 41.240 130.086 1.00 21.48 87 ARG D CA 1
ATOM 3967 C C . ARG D 1 88 ? 49.248 40.362 129.339 1.00 21.35 87 ARG D C 1
ATOM 3968 O O . ARG D 1 88 ? 50.403 40.349 129.754 1.00 22.64 87 ARG D O 1
ATOM 3976 N N . PHE D 1 89 ? 48.871 39.733 128.215 1.00 21.78 88 PHE D N 1
ATOM 3977 C CA . PHE D 1 89 ? 49.820 38.950 127.377 1.00 20.69 88 PHE D CA 1
ATOM 3978 C C . PHE D 1 89 ? 50.973 39.845 126.900 1.00 20.95 88 PHE D C 1
ATOM 3979 O O . PHE D 1 89 ? 52.091 39.333 126.726 1.00 23.49 88 PHE D O 1
ATOM 3987 N N . SER D 1 90 ? 50.751 41.147 126.692 1.00 22.97 89 SER D N 1
ATOM 3988 C CA . SER D 1 90 ? 51.789 42.042 126.115 1.00 23.60 89 SER D CA 1
ATOM 3989 C C . SER D 1 90 ? 52.985 42.209 127.078 1.00 23.47 89 SER D C 1
ATOM 3990 O O . SER D 1 90 ? 54.084 42.485 126.600 1.00 23.94 89 SER D O 1
ATOM 3993 N N . LYS D 1 91 ? 52.787 42.016 128.381 1.00 27.07 90 LYS D N 1
ATOM 3994 C CA . LYS D 1 91 ? 53.819 42.324 129.416 1.00 26.98 90 LYS D CA 1
ATOM 3995 C C . LYS D 1 91 ? 55.067 41.462 129.195 1.00 25.29 90 LYS D C 1
ATOM 3996 O O . LYS D 1 91 ? 56.184 42.015 129.252 1.00 27.21 90 LYS D O 1
ATOM 4002 N N . ASN D 1 92 ? 54.898 40.155 129.009 1.00 23.59 91 ASN D N 1
ATOM 4003 C CA . ASN D 1 92 ? 56.017 39.187 128.899 1.00 22.49 91 ASN D CA 1
ATOM 4004 C C . ASN D 1 92 ? 56.198 38.751 127.441 1.00 21.97 91 ASN D C 1
ATOM 4005 O O . ASN D 1 92 ? 56.850 37.723 127.221 1.00 22.79 91 ASN D O 1
ATOM 4010 N N . ILE D 1 93 ? 55.665 39.519 126.491 1.00 21.93 92 ILE D N 1
ATOM 4011 C CA . ILE D 1 93 ? 55.514 39.039 125.087 1.00 21.95 92 ILE D CA 1
ATOM 4012 C C . ILE D 1 93 ? 56.890 38.793 124.446 1.00 22.32 92 ILE D C 1
ATOM 4013 O O . ILE D 1 93 ? 57.000 37.837 123.671 1.00 20.52 92 ILE D O 1
ATOM 4018 N N . THR D 1 94 ? 57.947 39.548 124.774 1.00 21.74 93 THR D N 1
ATOM 4019 C CA . THR D 1 94 ? 59.294 39.254 124.217 1.00 22.00 93 THR D CA 1
ATOM 4020 C C . THR D 1 94 ? 59.745 37.844 124.624 1.00 21.72 93 THR D C 1
ATOM 4021 O O . THR D 1 94 ? 60.146 37.059 123.738 1.00 22.66 93 THR D O 1
ATOM 4025 N N . ALA D 1 95 ? 59.709 37.512 125.920 1.00 22.35 94 ALA D N 1
ATOM 4026 C CA . ALA D 1 95 ? 60.096 36.180 126.428 1.00 22.58 94 ALA D CA 1
ATOM 4027 C C . ALA D 1 95 ? 59.201 35.110 125.784 1.00 21.04 94 ALA D C 1
ATOM 4028 O O . ALA D 1 95 ? 59.695 34.057 125.408 1.00 22.18 94 ALA D O 1
ATOM 4030 N N . THR D 1 96 ? 57.902 35.367 125.686 1.00 20.23 95 THR D N 1
ATOM 4031 C CA . THR D 1 96 ? 56.966 34.385 125.074 1.00 20.18 95 THR D CA 1
ATOM 4032 C C . THR D 1 96 ? 57.436 34.045 123.657 1.00 19.44 95 THR D C 1
ATOM 4033 O O . THR D 1 96 ? 57.540 32.846 123.328 1.00 20.51 95 THR D O 1
ATOM 4037 N N . PHE D 1 97 ? 57.727 35.060 122.848 1.00 19.91 96 PHE D N 1
ATOM 4038 C CA . PHE D 1 97 ? 58.138 34.861 121.438 1.00 19.53 96 PHE D CA 1
ATOM 4039 C C . PHE D 1 97 ? 59.528 34.224 121.365 1.00 19.73 96 PHE D C 1
ATOM 4040 O O . PHE D 1 97 ? 59.747 33.399 120.441 1.00 19.79 96 PHE D O 1
ATOM 4048 N N . GLN D 1 98 ? 60.426 34.501 122.314 1.00 19.74 97 GLN D N 1
ATOM 4049 C CA . GLN D 1 98 ? 61.733 33.793 122.323 1.00 19.82 97 GLN D CA 1
ATOM 4050 C C . GLN D 1 98 ? 61.510 32.278 122.432 1.00 20.60 97 GLN D C 1
ATOM 4051 O O . GLN D 1 98 ? 62.241 31.511 121.788 1.00 21.36 97 GLN D O 1
ATOM 4057 N N . TYR D 1 99 ? 60.550 31.831 123.229 1.00 18.91 98 TYR D N 1
ATOM 4058 C CA . TYR D 1 99 ? 60.175 30.402 123.330 1.00 19.27 98 TYR D CA 1
ATOM 4059 C C . TYR D 1 99 ? 59.470 29.942 122.055 1.00 18.25 98 TYR D C 1
ATOM 4060 O O . TYR D 1 99 ? 59.789 28.857 121.566 1.00 18.99 98 TYR D O 1
ATOM 4069 N N . LEU D 1 100 ? 58.507 30.715 121.551 1.00 18.72 99 LEU D N 1
ATOM 4070 C CA . LEU D 1 100 ? 57.738 30.302 120.350 1.00 18.06 99 LEU D CA 1
ATOM 4071 C C . LEU D 1 100 ? 58.691 30.041 119.181 1.00 18.19 99 LEU D C 1
ATOM 4072 O O . LEU D 1 100 ? 58.459 29.065 118.447 1.00 19.06 99 LEU D O 1
ATOM 4077 N N . TYR D 1 101 ? 59.732 30.862 119.003 1.00 19.49 100 TYR D N 1
ATOM 4078 C CA . TYR D 1 101 ? 60.654 30.710 117.850 1.00 19.87 100 TYR D CA 1
ATOM 4079 C C . TYR D 1 101 ? 61.613 29.522 118.048 1.00 21.07 100 TYR D C 1
ATOM 4080 O O . TYR D 1 101 ? 62.439 29.287 117.132 1.00 21.94 100 TYR D O 1
ATOM 4089 N N . LEU D 1 102 ? 61.495 28.729 119.121 1.00 21.20 101 LEU D N 1
ATOM 4090 C CA . LEU D 1 102 ? 62.205 27.422 119.202 1.00 21.64 101 LEU D CA 1
ATOM 4091 C C . LEU D 1 102 ? 61.426 26.318 118.472 1.00 21.04 101 LEU D C 1
ATOM 4092 O O . LEU D 1 102 ? 61.883 25.164 118.473 1.00 22.93 101 LEU D O 1
ATOM 4097 N N . CYS D 1 103 ? 60.303 26.659 117.841 1.00 20.71 102 CYS D N 1
ATOM 4098 C CA . CYS D 1 103 ? 59.462 25.735 117.037 1.00 19.55 102 CYS D CA 1
ATOM 4099 C C . CYS D 1 103 ? 60.258 25.140 115.875 1.00 22.41 102 CYS D C 1
ATOM 4100 O O . CYS D 1 103 ? 61.302 25.673 115.502 1.00 22.56 102 CYS D O 1
ATOM 4103 N N . PRO D 1 104 ? 59.780 24.041 115.255 1.00 23.20 103 PRO D N 1
ATOM 4104 C CA . PRO D 1 104 ? 60.414 23.525 114.035 1.00 24.67 103 PRO D CA 1
ATOM 4105 C C . PRO D 1 104 ? 60.420 24.599 112.931 1.00 25.47 103 PRO D C 1
ATOM 4106 O O . PRO D 1 104 ? 59.580 25.478 112.923 1.00 23.92 103 PRO D O 1
ATOM 4110 N N . SER D 1 105 ? 61.406 24.563 112.033 1.00 27.22 104 SER D N 1
ATOM 4111 C CA . SER D 1 105 ? 61.574 25.588 110.970 1.00 28.08 104 SER D CA 1
ATOM 4112 C C . SER D 1 105 ? 60.270 25.777 110.178 1.00 25.43 104 SER D C 1
ATOM 4113 O O . SER D 1 105 ? 59.972 26.918 109.848 1.00 27.64 104 SER D O 1
ATOM 4116 N N . GLU D 1 106 ? 59.509 24.713 109.913 1.00 27.40 105 GLU D N 1
ATOM 4117 C CA . GLU D 1 106 ? 58.252 24.763 109.095 1.00 28.25 105 GLU D CA 1
ATOM 4118 C C . GLU D 1 106 ? 57.184 25.617 109.794 1.00 27.81 105 GLU D C 1
ATOM 4119 O O . GLU D 1 106 ? 56.219 26.054 109.123 1.00 29.14 105 GLU D O 1
ATOM 4125 N N . ASP D 1 107 ? 57.315 25.822 111.105 1.00 24.50 106 ASP D N 1
ATOM 4126 C CA . ASP D 1 107 ? 56.281 26.502 111.925 1.00 24.40 106 ASP D CA 1
ATOM 4127 C C . ASP D 1 107 ? 56.584 27.999 112.095 1.00 22.69 106 ASP D C 1
ATOM 4128 O O . ASP D 1 107 ? 55.685 28.754 112.517 1.00 22.44 106 ASP D O 1
ATOM 4133 N N A LYS D 1 108 ? 57.806 28.437 111.779 0.50 24.07 107 LYS D N 1
ATOM 4134 N N B LYS D 1 108 ? 57.798 28.443 111.771 0.50 23.55 107 LYS D N 1
ATOM 4135 C CA A LYS D 1 108 ? 58.230 29.859 111.895 0.50 23.11 107 LYS D CA 1
ATOM 4136 C CA B LYS D 1 108 ? 58.195 29.865 111.928 0.50 22.33 107 LYS D CA 1
ATOM 4137 C C A LYS D 1 108 ? 57.291 30.760 111.081 0.50 22.59 107 LYS D C 1
ATOM 4138 C C B LYS D 1 108 ? 57.281 30.767 111.083 0.50 22.07 107 LYS D C 1
ATOM 4139 O O A LYS D 1 108 ? 56.887 31.811 111.596 0.50 21.66 107 LYS D O 1
ATOM 4140 O O B LYS D 1 108 ? 56.882 31.829 111.579 0.50 21.11 107 LYS D O 1
ATOM 4145 N N . SER D 1 109 ? 56.964 30.373 109.843 1.00 23.41 108 SER D N 1
ATOM 4146 C CA . SER D 1 109 ? 56.054 31.155 108.967 1.00 22.53 108 SER D CA 1
ATOM 4147 C C . SER D 1 109 ? 54.675 31.306 109.619 1.00 21.80 108 SER D C 1
ATOM 4148 O O . SER D 1 109 ? 53.994 32.332 109.346 1.00 22.50 108 SER D O 1
ATOM 4151 N N . LYS D 1 110 ? 54.240 30.303 110.391 1.00 20.39 109 LYS D N 1
ATOM 4152 C CA . LYS D 1 110 ? 52.903 30.299 111.040 1.00 20.52 109 LYS D CA 1
ATOM 4153 C C . LYS D 1 110 ? 52.884 31.342 112.163 1.00 20.44 109 LYS D C 1
ATOM 4154 O O . LYS D 1 110 ? 51.849 32.009 112.376 1.00 19.87 109 LYS D O 1
ATOM 4160 N N . ILE D 1 111 ? 54.011 31.491 112.872 1.00 20.98 110 ILE D N 1
ATOM 4161 C CA . ILE D 1 111 ? 54.147 32.542 113.919 1.00 20.85 110 ILE D CA 1
ATOM 4162 C C . ILE D 1 111 ? 54.103 33.900 113.225 1.00 21.02 110 ILE D C 1
ATOM 4163 O O . ILE D 1 111 ? 53.351 34.791 113.645 1.00 20.14 110 ILE D O 1
ATOM 4168 N N . VAL D 1 112 ? 54.870 34.066 112.156 1.00 21.59 111 VAL D N 1
ATOM 4169 C CA . VAL D 1 112 ? 54.946 35.364 111.435 1.00 21.89 111 VAL D CA 1
ATOM 4170 C C . VAL D 1 112 ? 53.563 35.723 110.870 1.00 21.18 111 VAL D C 1
ATOM 4171 O O . VAL D 1 112 ? 53.178 36.890 110.974 1.00 21.08 111 VAL D O 1
ATOM 4175 N N . ARG D 1 113 ? 52.790 34.743 110.407 1.00 21.78 112 ARG D N 1
ATOM 4176 C CA . ARG D 1 113 ? 51.418 34.997 109.891 1.00 23.45 112 ARG D CA 1
ATOM 4177 C C . ARG D 1 113 ? 50.526 35.566 111.007 1.00 22.41 112 ARG D C 1
ATOM 4178 O O . ARG D 1 113 ? 49.832 36.562 110.780 1.00 21.14 112 ARG D O 1
ATOM 4186 N N . VAL D 1 114 ? 50.568 35.011 112.211 1.00 19.42 113 VAL D N 1
ATOM 4187 C CA . VAL D 1 114 ? 49.741 35.556 113.317 1.00 18.99 113 VAL D CA 1
ATOM 4188 C C . VAL D 1 114 ? 50.172 36.997 113.622 1.00 19.71 113 VAL D C 1
ATOM 4189 O O . VAL D 1 114 ? 49.308 37.849 113.863 1.00 19.51 113 VAL D O 1
ATOM 4193 N N . LEU D 1 115 ? 51.469 37.257 113.751 1.00 20.20 114 LEU D N 1
ATOM 4194 C CA . LEU D 1 115 ? 51.977 38.624 114.004 1.00 20.57 114 LEU D CA 1
ATOM 4195 C C . LEU D 1 115 ? 51.433 39.587 112.945 1.00 20.95 114 LEU D C 1
ATOM 4196 O O . LEU D 1 115 ? 50.973 40.662 113.311 1.00 22.05 114 LEU D O 1
ATOM 4201 N N . ASN D 1 116 ? 51.472 39.211 111.673 1.00 22.68 115 ASN D N 1
ATOM 4202 C CA . ASN D 1 116 ? 50.977 40.114 110.597 1.00 25.64 115 ASN D CA 1
ATOM 4203 C C . ASN D 1 116 ? 49.460 40.305 110.747 1.00 24.51 115 ASN D C 1
ATOM 4204 O O . ASN D 1 116 ? 48.988 41.451 110.616 1.00 25.60 115 ASN D O 1
ATOM 4209 N N . LEU D 1 117 ? 48.709 39.253 111.054 1.00 23.84 116 LEU D N 1
ATOM 4210 C CA . LEU D 1 117 ? 47.253 39.404 111.306 1.00 24.86 116 LEU D CA 1
ATOM 4211 C C . LEU D 1 117 ? 47.023 40.341 112.497 1.00 22.26 116 LEU D C 1
ATOM 4212 O O . LEU D 1 117 ? 46.124 41.176 112.430 1.00 23.96 116 LEU D O 1
ATOM 4217 N N . TRP D 1 118 ? 47.761 40.177 113.603 1.00 20.79 117 TRP D N 1
ATOM 4218 C CA . TRP D 1 118 ? 47.570 41.014 114.809 1.00 21.06 117 TRP D CA 1
ATOM 4219 C C . TRP D 1 118 ? 47.805 42.486 114.455 1.00 21.81 117 TRP D C 1
ATOM 4220 O O . TRP D 1 118 ? 47.066 43.318 114.950 1.00 24.57 117 TRP D O 1
ATOM 4231 N N . GLN D 1 119 ? 48.834 42.772 113.665 1.00 24.71 118 GLN D N 1
ATOM 4232 C CA . GLN D 1 119 ? 49.195 44.156 113.258 1.00 28.93 118 GLN D CA 1
ATOM 4233 C C . GLN D 1 119 ? 48.091 44.701 112.347 1.00 29.33 118 GLN D C 1
ATOM 4234 O O . GLN D 1 119 ? 47.510 45.758 112.684 1.00 29.35 118 GLN D O 1
ATOM 4240 N N . LYS D 1 120 ? 47.766 43.961 111.285 1.00 28.34 119 LYS D N 1
ATOM 4241 C CA . LYS D 1 120 ? 46.790 44.396 110.244 1.00 29.83 119 LYS D CA 1
ATOM 4242 C C . LYS D 1 120 ? 45.422 44.629 110.888 1.00 30.92 119 LYS D C 1
ATOM 4243 O O . LYS D 1 120 ? 44.776 45.632 110.543 1.00 33.00 119 LYS D O 1
ATOM 4246 N N . ASN D 1 121 ? 45.016 43.789 111.841 1.00 27.40 120 ASN D N 1
ATOM 4247 C CA . ASN D 1 121 ? 43.642 43.777 112.408 1.00 28.11 120 ASN D CA 1
ATOM 4248 C C . ASN D 1 121 ? 43.578 44.614 113.696 1.00 28.66 120 ASN D C 1
ATOM 4249 O O . ASN D 1 121 ? 42.481 44.708 114.270 1.00 29.85 120 ASN D O 1
ATOM 4254 N N . GLY D 1 122 ? 44.696 45.201 114.136 1.00 27.72 121 GLY D N 1
ATOM 4255 C CA . GLY D 1 122 ? 44.749 46.148 115.267 1.00 28.35 121 GLY D CA 1
ATOM 4256 C C . GLY D 1 122 ? 44.687 45.472 116.632 1.00 28.63 121 GLY D C 1
ATOM 4257 O O . GLY D 1 122 ? 44.250 46.117 117.595 1.00 28.02 121 GLY D O 1
ATOM 4258 N N . VAL D 1 123 ? 45.101 44.211 116.742 1.00 26.09 122 VAL D N 1
ATOM 4259 C CA . VAL D 1 123 ? 45.086 43.497 118.053 1.00 27.35 122 VAL D CA 1
ATOM 4260 C C . VAL D 1 123 ? 46.203 44.074 118.930 1.00 26.79 122 VAL D C 1
ATOM 4261 O O . VAL D 1 123 ? 45.965 44.291 120.125 1.00 27.06 122 VAL D O 1
ATOM 4265 N N . PHE D 1 124 ? 47.372 44.319 118.348 1.00 25.16 123 PHE D N 1
ATOM 4266 C CA . PHE D 1 124 ? 48.520 44.984 119.004 1.00 27.11 123 PHE D CA 1
ATOM 4267 C C . PHE D 1 124 ? 49.061 46.083 118.085 1.00 27.51 123 PHE D C 1
ATOM 4268 O O . PHE D 1 124 ? 49.012 45.933 116.839 1.00 29.15 123 PHE D O 1
ATOM 4276 N N . LYS D 1 125 ? 49.628 47.147 118.665 1.00 29.88 124 LYS D N 1
ATOM 4277 C CA . LYS D 1 125 ? 50.257 48.253 117.890 1.00 30.46 124 LYS D CA 1
ATOM 4278 C C . LYS D 1 125 ? 51.541 47.744 117.220 1.00 29.32 124 LYS D C 1
ATOM 4279 O O . LYS D 1 125 ? 52.164 46.802 117.745 1.00 29.24 124 LYS D O 1
ATOM 4282 N N . ILE D 1 126 ? 51.981 48.401 116.142 1.00 29.19 125 ILE D N 1
ATOM 4283 C CA . ILE D 1 126 ? 53.173 47.996 115.346 1.00 29.43 125 ILE D CA 1
ATOM 4284 C C . ILE D 1 126 ? 54.438 48.080 116.210 1.00 30.51 125 ILE D C 1
ATOM 4285 O O . ILE D 1 126 ? 55.381 47.318 115.939 1.00 32.58 125 ILE D O 1
ATOM 4289 N N . GLU D 1 127 ? 54.449 48.952 117.221 1.00 32.91 126 GLU D N 1
ATOM 4290 C CA . GLU D 1 127 ? 55.611 49.142 118.133 1.00 35.97 126 GLU D CA 1
ATOM 4291 C C . GLU D 1 127 ? 55.839 47.843 118.912 1.00 33.53 126 GLU D C 1
ATOM 4292 O O . GLU D 1 127 ? 56.993 47.542 119.225 1.00 30.57 126 GLU D O 1
ATOM 4298 N N . ILE D 1 128 ? 54.766 47.103 119.212 1.00 32.81 127 ILE D N 1
ATOM 4299 C CA . ILE D 1 128 ? 54.855 45.778 119.896 1.00 29.98 127 ILE D CA 1
ATOM 4300 C C . ILE D 1 128 ? 55.197 44.719 118.852 1.00 27.53 127 ILE D C 1
ATOM 4301 O O . ILE D 1 128 ? 56.046 43.852 119.136 1.00 26.32 127 ILE D O 1
ATOM 4306 N N . ILE D 1 129 ? 54.561 44.783 117.681 1.00 25.44 128 ILE D N 1
ATOM 4307 C CA . ILE D 1 129 ? 54.661 43.684 116.683 1.00 25.86 128 ILE D CA 1
ATOM 4308 C C . ILE D 1 129 ? 56.012 43.735 115.963 1.00 25.96 128 ILE D C 1
ATOM 4309 O O . ILE D 1 129 ? 56.602 42.652 115.751 1.00 25.48 128 ILE D O 1
ATOM 4314 N N . GLN D 1 130 ? 56.490 44.915 115.564 1.00 28.00 129 GLN D N 1
ATOM 4315 C CA . GLN D 1 130 ? 57.683 44.987 114.679 1.00 30.24 129 GLN D CA 1
ATOM 4316 C C . GLN D 1 130 ? 58.872 44.269 115.327 1.00 27.40 129 GLN D C 1
ATOM 4317 O O . GLN D 1 130 ? 59.538 43.478 114.665 1.00 29.05 129 GLN D O 1
ATOM 4323 N N . PRO D 1 131 ? 59.190 44.465 116.630 1.00 27.88 130 PRO D N 1
ATOM 4324 C CA . PRO D 1 131 ? 60.315 43.752 117.242 1.00 29.65 130 PRO D CA 1
ATOM 4325 C C . PRO D 1 131 ? 60.161 42.217 117.267 1.00 26.45 130 PRO D C 1
ATOM 4326 O O . PRO D 1 131 ? 61.151 41.537 117.200 1.00 26.73 130 PRO D O 1
ATOM 4330 N N . LEU D 1 132 ? 58.926 41.701 117.306 1.00 25.62 131 LEU D N 1
ATOM 4331 C CA . LEU D 1 132 ? 58.646 40.239 117.257 1.00 24.79 131 LEU D CA 1
ATOM 4332 C C . LEU D 1 132 ? 58.840 39.722 115.823 1.00 25.14 131 LEU D C 1
ATOM 4333 O O . LEU D 1 132 ? 59.325 38.582 115.661 1.00 26.74 131 LEU D O 1
ATOM 4338 N N . LEU D 1 133 ? 58.472 40.512 114.813 1.00 26.59 132 LEU D N 1
ATOM 4339 C CA . LEU D 1 133 ? 58.765 40.188 113.388 1.00 29.15 132 LEU D CA 1
ATOM 4340 C C . LEU D 1 133 ? 60.287 40.183 113.179 1.00 30.69 132 LEU D C 1
ATOM 4341 O O . LEU D 1 133 ? 60.782 39.260 112.498 1.00 32.17 132 LEU D O 1
ATOM 4346 N N . ASP D 1 134 ? 61.002 41.153 113.757 1.00 32.57 133 ASP D N 1
ATOM 4347 C CA . ASP D 1 134 ? 62.479 41.289 113.608 1.00 35.09 133 ASP D CA 1
ATOM 4348 C C . ASP D 1 134 ? 63.161 40.041 114.188 1.00 37.36 133 ASP D C 1
ATOM 4349 O O . ASP D 1 134 ? 64.155 39.593 113.602 1.00 39.47 133 ASP D O 1
ATOM 4354 N N . MET D 1 135 ? 62.611 39.475 115.273 1.00 35.31 134 MET D N 1
ATOM 4355 C CA . MET D 1 135 ? 63.085 38.222 115.927 1.00 37.81 134 MET D CA 1
ATOM 4356 C C . MET D 1 135 ? 63.116 37.062 114.927 1.00 39.41 134 MET D C 1
ATOM 4357 O O . MET D 1 135 ? 64.001 36.206 115.047 1.00 39.21 134 MET D O 1
ATOM 4362 N N . ALA D 1 136 ? 62.138 36.985 114.022 1.00 38.00 135 ALA D N 1
ATOM 4363 C CA . ALA D 1 136 ? 62.158 36.028 112.894 1.00 42.08 135 ALA D CA 1
ATOM 4364 C C . ALA D 1 136 ? 63.170 36.525 111.856 1.00 43.67 135 ALA D C 1
ATOM 4365 O O . ALA D 1 136 ? 63.950 35.714 111.396 1.00 51.36 135 ALA D O 1
ATOM 4367 N N . GLY E 1 1 ? -5.957 74.462 84.219 1.00 48.53 0 GLY E N 1
ATOM 4368 C CA . GLY E 1 1 ? -6.827 74.101 83.057 1.00 48.08 0 GLY E CA 1
ATOM 4369 C C . GLY E 1 1 ? -6.477 72.727 82.518 1.00 48.07 0 GLY E C 1
ATOM 4370 O O . GLY E 1 1 ? -5.942 71.899 83.303 1.00 42.13 0 GLY E O 1
ATOM 4371 N N . MET E 1 2 ? -6.757 72.465 81.236 1.00 45.99 1 MET E N 1
ATOM 4372 C CA . MET E 1 2 ? -6.477 71.134 80.634 1.00 43.25 1 MET E CA 1
ATOM 4373 C C . MET E 1 2 ? -4.956 70.907 80.575 1.00 38.77 1 MET E C 1
ATOM 4374 O O . MET E 1 2 ? -4.567 69.737 80.499 1.00 36.02 1 MET E O 1
ATOM 4379 N N . ASP E 1 3 ? -4.129 71.964 80.630 1.00 36.69 2 ASP E N 1
ATOM 4380 C CA . ASP E 1 3 ? -2.649 71.847 80.764 1.00 36.27 2 ASP E CA 1
ATOM 4381 C C . ASP E 1 3 ? -2.311 71.113 82.077 1.00 31.43 2 ASP E C 1
ATOM 4382 O O . ASP E 1 3 ? -1.470 70.198 82.037 1.00 32.11 2 ASP E O 1
ATOM 4387 N N . ALA E 1 4 ? -2.931 71.512 83.193 1.00 31.75 3 ALA E N 1
ATOM 4388 C CA . ALA E 1 4 ? -2.728 70.872 84.518 1.00 29.22 3 ALA E CA 1
ATOM 4389 C C . ALA E 1 4 ? -3.249 69.432 84.460 1.00 29.75 3 ALA E C 1
ATOM 4390 O O . ALA E 1 4 ? -2.601 68.551 85.048 1.00 27.51 3 ALA E O 1
ATOM 4392 N N . VAL E 1 5 ? -4.376 69.194 83.789 1.00 26.85 4 VAL E N 1
ATOM 4393 C CA . VAL E 1 5 ? -4.934 67.819 83.650 1.00 26.15 4 VAL E CA 1
ATOM 4394 C C . VAL E 1 5 ? -3.946 66.969 82.839 1.00 25.69 4 VAL E C 1
ATOM 4395 O O . VAL E 1 5 ? -3.680 65.835 83.235 1.00 23.19 4 VAL E O 1
ATOM 4399 N N . ASN E 1 6 ? -3.412 67.488 81.733 1.00 25.48 5 ASN E N 1
ATOM 4400 C CA . ASN E 1 6 ? -2.445 66.721 80.911 1.00 27.94 5 ASN E CA 1
ATOM 4401 C C . ASN E 1 6 ? -1.176 66.446 81.719 1.00 25.47 5 ASN E C 1
ATOM 4402 O O . ASN E 1 6 ? -0.64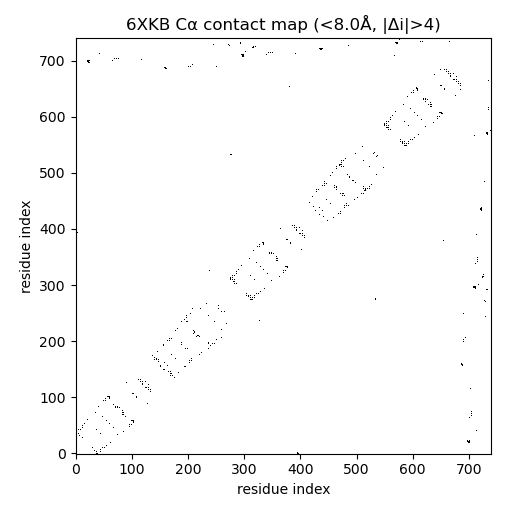5 65.338 81.576 1.00 26.94 5 ASN E O 1
ATOM 4407 N N . ALA E 1 7 ? -0.711 67.419 82.517 1.00 25.32 6 ALA E N 1
ATOM 4408 C CA . ALA E 1 7 ? 0.499 67.292 83.360 1.00 26.20 6 ALA E CA 1
ATOM 4409 C C . ALA E 1 7 ? 0.254 66.155 84.366 1.00 25.95 6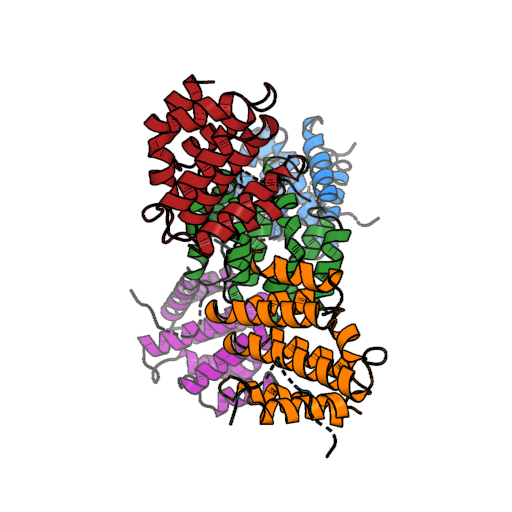 ALA E C 1
ATOM 4410 O O . ALA E 1 7 ? 1.164 65.320 84.604 1.00 26.60 6 ALA E O 1
ATOM 4412 N N . PHE E 1 8 ? -0.951 66.094 84.929 1.00 24.49 7 PHE E N 1
ATOM 4413 C CA . PHE E 1 8 ? -1.317 65.001 85.881 1.00 22.49 7 PHE E CA 1
ATOM 4414 C C . PHE E 1 8 ? -1.306 63.638 85.180 1.00 22.34 7 PHE E C 1
ATOM 4415 O O . PHE E 1 8 ? -0.767 62.649 85.738 1.00 21.83 7 PHE E O 1
ATOM 4423 N N . ASN E 1 9 ? -1.911 63.562 83.998 1.00 22.00 8 ASN E N 1
ATOM 4424 C CA . ASN E 1 9 ? -1.926 62.342 83.169 1.00 23.60 8 ASN E CA 1
ATOM 4425 C C . ASN E 1 9 ? -0.484 61.872 82.938 1.00 22.98 8 ASN E C 1
ATOM 4426 O O . ASN E 1 9 ? -0.249 60.693 83.133 1.00 23.68 8 ASN E O 1
ATOM 4431 N N . GLN E 1 10 ? 0.432 62.772 82.579 1.00 26.12 9 GLN E N 1
ATOM 4432 C CA . GLN E 1 10 ? 1.842 62.404 82.273 1.00 27.04 9 GLN E CA 1
ATOM 4433 C C . GLN E 1 10 ? 2.507 61.902 83.559 1.00 26.03 9 GLN E C 1
ATOM 4434 O O . GLN E 1 10 ? 3.172 60.841 83.523 1.00 28.78 9 GLN E O 1
ATOM 4437 N N . GLU E 1 11 ? 2.282 62.594 84.670 1.00 25.24 10 GLU E N 1
ATOM 4438 C CA . GLU E 1 11 ? 2.886 62.263 85.985 1.00 25.77 10 GLU E CA 1
ATOM 4439 C C . GLU E 1 11 ? 2.400 60.870 86.423 1.00 24.37 10 GLU E C 1
ATOM 4440 O O . GLU E 1 11 ? 3.234 60.040 86.833 1.00 24.40 10 GLU E O 1
ATOM 4446 N N . LEU E 1 12 ? 1.101 60.585 86.338 1.00 21.97 11 LEU E N 1
ATOM 4447 C CA . LEU E 1 12 ? 0.570 59.285 86.808 1.00 21.86 11 LEU E CA 1
ATOM 4448 C C . LEU E 1 12 ? 1.045 58.175 85.860 1.00 22.83 11 LEU E C 1
ATOM 4449 O O . LEU E 1 12 ? 1.534 57.158 86.360 1.00 23.76 11 LEU E O 1
ATOM 4454 N N . PHE E 1 13 ? 0.919 58.348 84.543 1.00 23.72 12 PHE E N 1
ATOM 4455 C CA . PHE E 1 13 ? 1.196 57.226 83.611 1.00 24.25 12 PHE E CA 1
ATOM 4456 C C . PHE E 1 13 ? 2.705 56.957 83.534 1.00 24.51 12 PHE E C 1
ATOM 4457 O O . PHE E 1 13 ? 3.058 55.842 83.109 1.00 28.70 12 PHE E O 1
ATOM 4465 N N . SER E 1 14 ? 3.549 57.878 83.992 1.00 25.76 13 SER E N 1
ATOM 4466 C CA . SER E 1 14 ? 5.025 57.681 84.088 1.00 27.00 13 SER E CA 1
ATOM 4467 C C . SER E 1 14 ? 5.328 56.539 85.070 1.00 28.90 13 SER E C 1
ATOM 4468 O O . SER E 1 14 ? 6.411 55.936 84.948 1.00 29.29 13 SER E O 1
ATOM 4471 N N . LEU E 1 15 ? 4.388 56.197 85.959 1.00 27.68 14 LEU E N 1
ATOM 4472 C CA . LEU E 1 15 ? 4.528 55.040 86.874 1.00 28.03 14 LEU E CA 1
ATOM 4473 C C . LEU E 1 15 ? 4.771 53.759 86.074 1.00 30.14 14 LEU E C 1
ATOM 4474 O O . LEU E 1 15 ? 5.390 52.854 86.632 1.00 30.04 14 LEU E O 1
ATOM 4479 N N . MET E 1 16 ? 4.255 53.646 84.848 1.00 30.26 15 MET E N 1
ATOM 4480 C CA . MET E 1 16 ? 4.326 52.358 84.104 1.00 33.09 15 MET E CA 1
ATOM 4481 C C . MET E 1 16 ? 5.771 52.068 83.670 1.00 34.59 15 MET E C 1
ATOM 4482 O O . MET E 1 16 ? 6.020 50.935 83.257 1.00 38.02 15 MET E O 1
ATOM 4487 N N . ASP E 1 17 ? 6.678 53.044 83.772 1.00 34.71 16 ASP E N 1
ATOM 4488 C CA . ASP E 1 17 ? 8.115 52.892 83.409 1.00 36.50 16 ASP E CA 1
ATOM 4489 C C . ASP E 1 17 ? 8.949 52.700 84.678 1.00 36.64 16 ASP E C 1
ATOM 4490 O O . ASP E 1 17 ? 10.177 52.548 84.548 1.00 41.59 16 ASP E O 1
ATOM 4495 N N . MET E 1 18 ? 8.309 52.726 85.847 1.00 38.44 17 MET E N 1
ATOM 4496 C CA . MET E 1 18 ? 8.971 52.617 87.168 1.00 38.37 17 MET E CA 1
ATOM 4497 C C . MET E 1 18 ? 8.560 51.285 87.777 1.00 37.91 17 MET E C 1
ATOM 4498 O O . MET E 1 18 ? 7.449 50.809 87.495 1.00 38.71 17 MET E O 1
ATOM 4503 N N . LYS E 1 19 ? 9.446 50.703 88.572 1.00 35.24 18 LYS E N 1
ATOM 4504 C CA . LYS E 1 19 ? 9.188 49.422 89.263 1.00 33.70 18 LYS E CA 1
ATOM 4505 C C . LYS E 1 19 ? 8.462 49.727 90.571 1.00 34.31 18 LYS E C 1
ATOM 4506 O O . LYS E 1 19 ? 8.945 50.555 91.333 1.00 35.46 18 LYS E O 1
ATOM 4509 N N . PRO E 1 20 ? 7.313 49.088 90.886 1.00 32.29 19 PRO E N 1
ATOM 4510 C CA . PRO E 1 20 ? 6.695 49.236 92.202 1.00 34.80 19 PRO E CA 1
ATOM 4511 C C . PRO E 1 20 ? 7.602 48.631 93.270 1.00 33.33 19 PRO E C 1
ATOM 4512 O O . PRO E 1 20 ? 8.433 47.795 92.953 1.00 32.79 19 PRO E O 1
ATOM 4516 N N . PRO E 1 21 ? 7.473 48.994 94.565 1.00 31.30 20 PRO E N 1
ATOM 4517 C CA . PRO E 1 21 ? 6.454 49.937 95.035 1.00 30.81 20 PRO E CA 1
ATOM 4518 C C . PRO E 1 21 ? 6.746 51.406 94.699 1.00 29.21 20 PRO E C 1
ATOM 4519 O O . PRO E 1 21 ? 7.891 51.768 94.446 1.00 31.99 20 PRO E O 1
ATOM 4523 N N . ILE E 1 22 ? 5.702 52.227 94.730 1.00 26.89 21 ILE E N 1
ATOM 4524 C CA . ILE E 1 22 ? 5.831 53.680 94.447 1.00 28.02 21 ILE E CA 1
ATOM 4525 C C . ILE E 1 22 ? 6.378 54.342 95.707 1.00 23.90 21 ILE E C 1
ATOM 4526 O O . ILE E 1 22 ? 5.889 54.014 96.821 1.00 21.92 21 ILE E O 1
ATOM 4531 N N . SER E 1 23 ? 7.341 55.229 95.493 1.00 26.53 22 SER E N 1
ATOM 4532 C CA . SER E 1 23 ? 8.029 55.983 96.569 1.00 25.70 22 SER E CA 1
ATOM 4533 C C . SER E 1 23 ? 7.103 57.082 97.101 1.00 24.48 22 SER E C 1
ATOM 4534 O O . SER E 1 23 ? 6.229 57.597 96.340 1.00 23.00 22 SER E O 1
ATOM 4537 N N . ARG E 1 24 ? 7.295 57.439 98.362 1.00 22.70 23 ARG E N 1
ATOM 4538 C CA . ARG E 1 24 ? 6.642 58.628 98.962 1.00 23.49 23 ARG E CA 1
ATOM 4539 C C . ARG E 1 24 ? 6.905 59.829 98.055 1.00 24.66 23 ARG E C 1
ATOM 4540 O O . ARG E 1 24 ? 5.948 60.567 97.767 1.00 22.58 23 ARG E O 1
ATOM 4548 N N . ALA E 1 25 ? 8.147 60.025 97.594 1.00 24.54 24 ALA E N 1
ATOM 4549 C CA . ALA E 1 25 ? 8.530 61.220 96.805 1.00 24.63 24 ALA E CA 1
ATOM 4550 C C . ALA E 1 25 ? 7.726 61.244 95.496 1.00 23.28 24 ALA E C 1
ATOM 4551 O O . ALA E 1 25 ? 7.202 62.326 95.148 1.00 22.31 24 ALA E O 1
ATOM 4553 N N . LYS E 1 26 ? 7.599 60.105 94.810 1.00 21.33 25 LYS E N 1
ATOM 4554 C CA . LYS E 1 26 ? 6.850 60.022 93.528 1.00 21.25 25 LYS E CA 1
ATOM 4555 C C . LYS E 1 26 ? 5.367 60.297 93.812 1.00 22.24 25 LYS E C 1
ATOM 4556 O O . LYS E 1 26 ? 4.726 61.035 93.033 1.00 21.74 25 LYS E O 1
ATOM 4562 N N . MET E 1 27 ? 4.827 59.731 94.885 1.00 20.39 26 MET E N 1
ATOM 4563 C CA . MET E 1 27 ? 3.400 59.927 95.240 1.00 20.08 26 MET E CA 1
ATOM 4564 C C . MET E 1 27 ? 3.135 61.414 95.525 1.00 20.07 26 MET E C 1
ATOM 4565 O O . MET E 1 27 ? 2.072 61.913 95.119 1.00 18.70 26 MET E O 1
ATOM 4570 N N . ILE E 1 28 ? 4.056 62.131 96.162 1.00 20.11 27 ILE E N 1
ATOM 4571 C CA . ILE E 1 28 ? 3.856 63.588 96.424 1.00 21.15 27 ILE E CA 1
ATOM 4572 C C . ILE E 1 28 ? 3.761 64.337 95.088 1.00 20.54 27 ILE E C 1
ATOM 4573 O O . ILE E 1 28 ? 2.903 65.234 94.968 1.00 21.01 27 ILE E O 1
ATOM 4578 N N . LEU E 1 29 ? 4.578 63.982 94.105 1.00 22.02 28 LEU E N 1
ATOM 4579 C CA . LEU E 1 29 ? 4.532 64.646 92.775 1.00 22.75 28 LEU E CA 1
ATOM 4580 C C . LEU E 1 29 ? 3.176 64.365 92.103 1.00 21.34 28 LEU E C 1
ATOM 4581 O O . LEU E 1 29 ? 2.569 65.323 91.551 1.00 21.52 28 LEU E O 1
ATOM 4586 N N . ILE E 1 30 ? 2.705 63.123 92.146 1.00 20.14 29 ILE E N 1
ATOM 4587 C CA . ILE E 1 30 ? 1.384 62.746 91.565 1.00 18.78 29 ILE E CA 1
ATOM 4588 C C . ILE E 1 30 ? 0.285 63.541 92.286 1.00 18.10 29 ILE E C 1
ATOM 4589 O O . ILE E 1 30 ? -0.632 64.076 91.634 1.00 17.54 29 ILE E O 1
ATOM 4594 N N . THR E 1 31 ? 0.354 63.591 93.611 1.00 17.35 30 THR E N 1
ATOM 4595 C CA . THR E 1 31 ? -0.678 64.241 94.450 1.00 17.09 30 THR E CA 1
ATOM 4596 C C . THR E 1 31 ? -0.686 65.760 94.208 1.00 17.14 30 THR E C 1
ATOM 4597 O O . THR E 1 31 ? -1.773 66.301 94.077 1.00 18.01 30 THR E O 1
ATOM 4601 N N . LYS E 1 32 ? 0.476 66.418 94.183 1.00 17.39 31 LYS E N 1
ATOM 4602 C CA . LYS E 1 32 ? 0.604 67.866 93.862 1.00 18.76 31 LYS E CA 1
ATOM 4603 C C . LYS E 1 32 ? -0.010 68.152 92.485 1.00 18.72 31 LYS E C 1
ATOM 4604 O O . LYS E 1 32 ? -0.751 69.128 92.371 1.00 20.35 31 LYS E O 1
ATOM 4610 N N . ALA E 1 33 ? 0.240 67.297 91.507 1.00 19.22 32 ALA E N 1
ATOM 4611 C CA . ALA E 1 33 ? -0.306 67.431 90.139 1.00 18.68 32 ALA E CA 1
ATOM 4612 C C . ALA E 1 33 ? -1.838 67.306 90.154 1.00 19.46 32 ALA E C 1
ATOM 4613 O O . ALA E 1 33 ? -2.518 68.081 89.458 1.00 21.90 32 ALA E O 1
ATOM 4615 N N . ALA E 1 34 ? -2.395 66.367 90.910 1.00 18.70 33 ALA E N 1
ATOM 4616 C CA . ALA E 1 34 ? -3.856 66.194 91.052 1.00 18.27 33 ALA E CA 1
ATOM 4617 C C . ALA E 1 34 ? -4.468 67.471 91.648 1.00 18.86 33 ALA E C 1
ATOM 4618 O O . ALA E 1 34 ? -5.490 67.951 91.138 1.00 19.01 33 ALA E O 1
ATOM 4620 N N . ILE E 1 35 ? -3.863 68.026 92.695 1.00 18.54 34 ILE E N 1
ATOM 4621 C CA . ILE E 1 35 ? -4.416 69.218 93.388 1.00 20.59 34 ILE E CA 1
ATOM 4622 C C . ILE E 1 35 ? -4.235 70.465 92.516 1.00 20.45 34 ILE E C 1
ATOM 4623 O O . ILE E 1 35 ? -5.143 71.291 92.540 1.00 23.03 34 ILE E O 1
ATOM 4628 N N . LYS E 1 36 ? -3.184 70.548 91.707 1.00 22.02 35 LYS E N 1
ATOM 4629 C CA . LYS E 1 36 ? -3.017 71.666 90.740 1.00 22.82 35 LYS E CA 1
ATOM 4630 C C . LYS E 1 36 ? -4.183 71.637 89.743 1.00 23.25 35 LYS E C 1
ATOM 4631 O O . LYS E 1 36 ? -4.605 72.721 89.272 1.00 24.71 35 LYS E O 1
ATOM 4635 N N . ALA E 1 37 ? -4.715 70.455 89.456 1.00 22.23 36 ALA E N 1
ATOM 4636 C CA . ALA E 1 37 ? -5.778 70.244 88.448 1.00 21.55 36 ALA E CA 1
ATOM 4637 C C . ALA E 1 37 ? -7.175 70.157 89.082 1.00 22.04 36 ALA E C 1
ATOM 4638 O O . ALA E 1 37 ? -8.089 69.677 88.426 1.00 22.11 36 ALA E O 1
ATOM 4640 N N . ILE E 1 38 ? -7.363 70.622 90.318 1.00 21.82 37 ILE E N 1
ATOM 4641 C CA . ILE E 1 38 ? -8.563 70.333 91.152 1.00 22.70 37 ILE E CA 1
ATOM 4642 C C . ILE E 1 38 ? -9.827 71.000 90.563 1.00 21.43 37 ILE E C 1
ATOM 4643 O O . ILE E 1 38 ? -10.914 70.458 90.765 1.00 21.54 37 ILE E O 1
ATOM 4648 N N . LYS E 1 39 ? -9.694 72.116 89.834 1.00 25.13 38 LYS E N 1
ATOM 4649 C CA . LYS E 1 39 ? -10.874 72.748 89.183 1.00 24.94 38 LYS E CA 1
ATOM 4650 C C . LYS E 1 39 ? -11.449 71.764 88.159 1.00 25.17 38 LYS E C 1
ATOM 4651 O O . LYS E 1 39 ? -12.667 71.874 87.830 1.00 27.13 38 LYS E O 1
ATOM 4654 N N . LEU E 1 40 ? -10.627 70.846 87.660 1.00 23.74 39 LEU E N 1
ATOM 4655 C CA . LEU E 1 40 ? -11.060 69.777 86.718 1.00 23.13 39 LEU E CA 1
ATOM 4656 C C . LEU E 1 40 ? -10.933 68.408 87.417 1.00 20.29 39 LEU E C 1
ATOM 4657 O O . LEU E 1 40 ? -10.482 67.418 86.782 1.00 20.10 39 LEU E O 1
ATOM 4662 N N . TYR E 1 41 ? -11.360 68.335 88.668 1.00 18.80 40 TYR E N 1
ATOM 4663 C CA . TYR E 1 41 ? -11.294 67.108 89.506 1.00 19.69 40 TYR E CA 1
ATOM 4664 C C . TYR E 1 41 ? -11.990 65.935 88.794 1.00 18.28 40 TYR E C 1
ATOM 4665 O O . TYR E 1 41 ? -11.574 64.792 88.992 1.00 17.81 40 TYR E O 1
ATOM 4674 N N . LYS E 1 42 ? -13.069 66.162 88.024 1.00 17.69 41 LYS E N 1
ATOM 4675 C CA . LYS E 1 42 ? -13.747 65.021 87.356 1.00 17.58 41 LYS E CA 1
ATOM 4676 C C . LYS E 1 42 ? -12.782 64.380 86.350 1.00 17.11 41 LYS E C 1
ATOM 4677 O O . LYS E 1 42 ? -12.789 63.156 86.215 1.00 17.21 41 LYS E O 1
ATOM 4683 N N . HIS E 1 43 ? -11.987 65.169 85.635 1.00 17.42 42 HIS E N 1
ATOM 4684 C CA . HIS E 1 43 ? -10.989 64.615 84.678 1.00 18.14 42 HIS E CA 1
ATOM 4685 C C . HIS E 1 43 ? -9.889 63.872 85.446 1.00 18.14 42 HIS E C 1
ATOM 4686 O O . HIS E 1 43 ? -9.454 62.789 84.987 1.00 18.51 42 HIS E O 1
ATOM 4693 N N . VAL E 1 44 ? -9.471 64.400 86.596 1.00 18.14 43 VAL E N 1
ATOM 4694 C CA . VAL E 1 44 ? -8.415 63.744 87.416 1.00 18.19 43 VAL E CA 1
ATOM 4695 C C . VAL E 1 44 ? -8.889 62.357 87.841 1.00 16.39 43 VAL E C 1
ATOM 4696 O O . VAL E 1 44 ? -8.126 61.380 87.668 1.00 16.29 43 VAL E O 1
ATOM 4700 N N . VAL E 1 45 ? -10.116 62.261 88.336 1.00 15.55 44 VAL E N 1
ATOM 4701 C CA . VAL E 1 45 ? -10.689 60.986 88.807 1.00 16.55 44 VAL E CA 1
ATOM 4702 C C . VAL E 1 45 ? -10.771 60.025 87.617 1.00 17.56 44 VAL E C 1
ATOM 4703 O O . VAL E 1 45 ? -10.454 58.838 87.764 1.00 17.78 44 VAL E O 1
ATOM 4707 N N . GLN E 1 46 ? -11.203 60.520 86.455 1.00 16.64 45 GLN E N 1
ATOM 4708 C CA . GLN E 1 46 ? -11.333 59.658 85.273 1.00 18.22 45 GLN E CA 1
ATOM 4709 C C . GLN E 1 46 ? -9.954 59.089 84.903 1.00 17.65 45 GLN E C 1
ATOM 4710 O O . GLN E 1 46 ? -9.887 57.888 84.570 1.00 19.56 45 GLN E O 1
ATOM 4716 N N . ILE E 1 47 ? -8.902 59.895 84.972 1.00 17.92 46 ILE E N 1
ATOM 4717 C CA . ILE E 1 47 ? -7.517 59.461 84.639 1.00 18.21 46 ILE E CA 1
ATOM 4718 C C . ILE E 1 47 ? -7.079 58.379 85.640 1.00 18.04 46 ILE E C 1
ATOM 4719 O O . ILE E 1 47 ? -6.484 57.383 85.219 1.00 18.50 46 ILE E O 1
ATOM 4724 N N . VAL E 1 48 ? -7.336 58.568 86.930 1.00 16.47 47 VAL E N 1
ATOM 4725 C CA . VAL E 1 48 ? -6.915 57.568 87.947 1.00 16.40 47 VAL E CA 1
ATOM 4726 C C . VAL E 1 48 ? -7.677 56.261 87.706 1.00 17.89 47 VAL E C 1
ATOM 4727 O O . VAL E 1 48 ? -7.034 55.189 87.751 1.00 18.45 47 VAL E O 1
ATOM 4731 N N . GLU E 1 49 ? -8.978 56.334 87.425 1.00 18.05 48 GLU E N 1
ATOM 4732 C CA . GLU E 1 49 ? -9.791 55.125 87.140 1.00 20.04 48 GLU E CA 1
ATOM 4733 C C . GLU E 1 49 ? -9.283 54.452 85.865 1.00 20.26 48 GLU E C 1
ATOM 4734 O O . GLU E 1 49 ? -9.260 53.210 85.860 1.00 22.28 48 GLU E O 1
ATOM 4740 N N . LYS E 1 50 ? -8.862 55.224 84.860 1.00 20.21 49 LYS E N 1
ATOM 4741 C CA . LYS E 1 50 ? -8.341 54.658 83.587 1.00 23.64 49 LYS E CA 1
ATOM 4742 C C . LYS E 1 50 ? -7.034 53.916 83.882 1.00 22.86 49 LYS E C 1
ATOM 4743 O O . LYS E 1 50 ? -6.834 52.808 83.362 1.00 24.12 49 LYS E O 1
ATOM 4749 N N . PHE E 1 51 ? -6.184 54.491 84.717 1.00 20.71 50 PHE E N 1
ATOM 4750 C CA . PHE E 1 51 ? -4.892 53.874 85.110 1.00 21.44 50 PHE E CA 1
ATOM 4751 C C . PHE E 1 51 ? -5.190 52.513 85.746 1.00 21.76 50 PHE E C 1
ATOM 4752 O O . PHE E 1 51 ? -4.549 51.519 85.384 1.00 22.21 50 PHE E O 1
ATOM 4760 N N . ILE E 1 52 ? -6.124 52.474 86.692 1.00 20.74 51 ILE E N 1
ATOM 4761 C CA . ILE E 1 52 ? -6.445 51.246 87.475 1.00 21.09 51 ILE E CA 1
ATOM 4762 C C . ILE E 1 52 ? -7.009 50.185 86.517 1.00 24.51 51 ILE E C 1
ATOM 4763 O O . ILE E 1 52 ? -6.709 48.996 86.718 1.00 25.29 51 ILE E O 1
ATOM 4768 N N . LYS E 1 53 ? -7.767 50.591 85.499 1.00 24.35 52 LYS E N 1
ATOM 4769 C CA . LYS E 1 53 ? -8.303 49.651 84.479 1.00 25.81 52 LYS E CA 1
ATOM 4770 C C . LYS E 1 53 ? -7.163 49.138 83.590 1.00 25.43 52 LYS E C 1
ATOM 4771 O O . LYS E 1 53 ? -7.142 47.935 83.338 1.00 31.50 52 LYS E O 1
ATOM 4776 N N . LYS E 1 54 ? -6.276 49.999 83.098 1.00 27.30 53 LYS E N 1
ATOM 4777 C CA . LYS E 1 54 ? -5.315 49.658 82.005 1.00 28.79 53 LYS E CA 1
ATOM 4778 C C . LYS E 1 54 ? -4.017 49.038 82.553 1.00 31.47 53 LYS E C 1
ATOM 4779 O O . LYS E 1 54 ? -3.333 48.328 81.779 1.00 34.09 53 LYS E O 1
ATOM 4783 N N . CYS E 1 55 ? -3.655 49.274 83.815 1.00 28.82 54 CYS E N 1
ATOM 4784 C CA . CYS E 1 55 ? -2.300 48.939 84.342 1.00 28.60 54 CYS E CA 1
ATOM 4785 C C . CYS E 1 55 ? -2.152 47.432 84.624 1.00 28.70 54 CYS E C 1
ATOM 4786 O O . CYS E 1 55 ? -3.152 46.739 84.875 1.00 26.84 54 CYS E O 1
ATOM 4789 N N . LYS E 1 56 ? -0.907 46.959 84.618 1.00 29.45 55 LYS E N 1
ATOM 4790 C CA . LYS E 1 56 ? -0.553 45.548 84.935 1.00 32.14 55 LYS E CA 1
ATOM 4791 C C . LYS E 1 56 ? -0.906 45.265 86.395 1.00 32.50 55 LYS E C 1
ATOM 4792 O O . LYS E 1 56 ? -1.036 46.184 87.213 1.00 30.87 55 LYS E O 1
ATOM 4796 N N . PRO E 1 57 ? -1.090 43.984 86.781 1.00 32.80 56 PRO E N 1
ATOM 4797 C CA . PRO E 1 57 ? -1.463 43.635 88.152 1.00 32.44 56 PRO E CA 1
ATOM 4798 C C . PRO E 1 57 ? -0.572 44.227 89.257 1.00 28.69 56 PRO E C 1
ATOM 4799 O O . PRO E 1 57 ? -1.126 44.561 90.285 1.00 31.66 56 PRO E O 1
ATOM 4803 N N . GLU E 1 58 ? 0.740 44.333 89.016 1.00 29.59 57 GLU E N 1
ATOM 4804 C CA . GLU E 1 58 ? 1.721 44.864 90.008 1.00 32.69 57 GLU E CA 1
ATOM 4805 C C . GLU E 1 58 ? 1.455 46.358 90.271 1.00 29.25 57 GLU E C 1
ATOM 4806 O O . GLU E 1 58 ? 1.989 46.887 91.268 1.00 27.04 57 GLU E O 1
ATOM 4812 N N . TYR E 1 59 ? 0.650 47.023 89.440 1.00 28.20 58 TYR E N 1
ATOM 4813 C CA . TYR E 1 59 ? 0.355 48.477 89.597 1.00 26.70 58 TYR E CA 1
ATOM 4814 C C . TYR E 1 59 ? -1.027 48.713 90.231 1.00 25.72 58 TYR E C 1
ATOM 4815 O O . TYR E 1 59 ? -1.343 49.904 90.467 1.00 23.06 58 TYR E O 1
ATOM 4824 N N . LYS E 1 60 ? -1.806 47.685 90.595 1.00 23.33 59 LYS E N 1
ATOM 4825 C CA . LYS E 1 60 ? -3.157 47.900 91.183 1.00 25.57 59 LYS E CA 1
ATOM 4826 C C . LYS E 1 60 ? -3.005 48.579 92.552 1.00 26.73 59 LYS E C 1
ATOM 4827 O O . LYS E 1 60 ? -3.690 49.596 92.794 1.00 24.98 59 LYS E O 1
ATOM 4833 N N . VAL E 1 61 ? -2.166 48.037 93.438 1.00 26.96 60 VAL E N 1
ATOM 4834 C CA . VAL E 1 61 ? -1.964 48.653 94.788 1.00 27.34 60 VAL E CA 1
ATOM 4835 C C . VAL E 1 61 ? -1.415 50.072 94.641 1.00 24.88 60 VAL E C 1
ATOM 4836 O O . VAL E 1 61 ? -1.951 50.969 95.303 1.00 24.59 60 VAL E O 1
ATOM 4840 N N . PRO E 1 62 ? -0.365 50.331 93.826 1.00 24.59 61 PRO E N 1
ATOM 4841 C CA . PRO E 1 62 ? 0.068 51.687 93.501 1.00 25.18 61 PRO E CA 1
ATOM 4842 C C . PRO E 1 62 ? -1.111 52.584 93.111 1.00 25.10 61 PRO E C 1
ATOM 4843 O O . PRO E 1 62 ? -1.205 53.662 93.659 1.00 22.91 61 PRO E O 1
ATOM 4847 N N . GLY E 1 63 ? -2.012 52.080 92.266 1.00 22.20 62 GLY E N 1
ATOM 4848 C CA . GLY E 1 63 ? -3.226 52.831 91.884 1.00 20.88 62 GLY E CA 1
ATOM 4849 C C . GLY E 1 63 ? -4.113 53.142 93.071 1.00 19.77 62 GLY E C 1
ATOM 4850 O O . GLY E 1 63 ? -4.581 54.297 93.181 1.00 18.42 62 GLY E O 1
ATOM 4851 N N . LEU E 1 64 ? -4.392 52.162 93.942 1.00 20.07 63 LEU E N 1
ATOM 4852 C CA . LEU E 1 64 ? -5.211 52.412 95.147 1.00 19.42 63 LEU E CA 1
ATOM 4853 C C . LEU E 1 64 ? -4.509 53.465 96.022 1.00 18.97 63 LEU E C 1
ATOM 4854 O O . LEU E 1 64 ? -5.183 54.331 96.610 1.00 17.36 63 LEU E O 1
ATOM 4859 N N . TYR E 1 65 ? -3.184 53.371 96.152 1.00 19.56 64 TYR E N 1
ATOM 4860 C CA . TYR E 1 65 ? -2.406 54.334 96.979 1.00 18.57 64 TYR E CA 1
ATOM 4861 C C . TYR E 1 65 ? -2.531 55.757 96.402 1.00 18.17 64 TYR E C 1
ATOM 4862 O O . TYR E 1 65 ? -2.550 56.730 97.169 1.00 17.77 64 TYR E O 1
ATOM 4871 N N . VAL E 1 66 ? -2.644 55.903 95.085 1.00 16.84 65 VAL E N 1
ATOM 4872 C CA . VAL E 1 66 ? -2.854 57.230 94.447 1.00 17.53 65 VAL E CA 1
ATOM 4873 C C . VAL E 1 66 ? -4.222 57.765 94.880 1.00 16.39 65 VAL E C 1
ATOM 4874 O O . VAL E 1 66 ? -4.298 58.921 95.305 1.00 17.10 65 VAL E O 1
ATOM 4878 N N . ILE E 1 67 ? -5.258 56.922 94.887 1.00 17.31 66 ILE E N 1
ATOM 4879 C CA . ILE E 1 67 ? -6.589 57.361 95.378 1.00 17.23 66 ILE E CA 1
ATOM 4880 C C . ILE E 1 67 ? -6.424 57.793 96.839 1.00 16.45 66 ILE E C 1
ATOM 4881 O O . ILE E 1 67 ? -6.882 58.880 97.212 1.00 16.94 66 ILE E O 1
ATOM 4886 N N . ASP E 1 68 ? -5.822 56.936 97.672 1.00 16.63 67 ASP E N 1
ATOM 4887 C CA . ASP E 1 68 ? -5.642 57.232 99.117 1.00 16.68 67 ASP E CA 1
ATOM 4888 C C . ASP E 1 68 ? -4.907 58.568 99.298 1.00 15.80 67 ASP E C 1
ATOM 4889 O O . ASP E 1 68 ? -5.375 59.403 100.099 1.00 16.14 67 ASP E O 1
ATOM 4894 N N . SER E 1 69 ? -3.808 58.771 98.586 1.00 15.63 68 SER E N 1
ATOM 4895 C CA . SER E 1 69 ? -2.954 59.976 98.744 1.00 16.02 68 SER E CA 1
ATOM 4896 C C . SER E 1 69 ? -3.728 61.234 98.312 1.00 15.71 68 SER E C 1
ATOM 4897 O O . SER E 1 69 ? -3.740 62.241 99.037 1.00 16.24 68 SER E O 1
ATOM 4900 N N . ILE E 1 70 ? -4.371 61.189 97.149 1.00 15.25 69 ILE E N 1
ATOM 4901 C CA . ILE E 1 70 ? -5.153 62.355 96.645 1.00 15.80 69 ILE E CA 1
ATOM 4902 C C . ILE E 1 70 ? -6.260 62.694 97.635 1.00 16.48 69 ILE E C 1
ATOM 4903 O O . ILE E 1 70 ? -6.373 63.874 98.018 1.00 17.48 69 ILE E O 1
ATOM 4908 N N . VAL E 1 71 ? -7.056 61.709 98.044 1.00 15.26 70 VAL E N 1
ATOM 4909 C CA . VAL E 1 71 ? -8.231 61.961 98.919 1.00 17.67 70 VAL E CA 1
ATOM 4910 C C . VAL E 1 71 ? -7.737 62.479 100.281 1.00 17.63 70 VAL E C 1
ATOM 4911 O O . VAL E 1 71 ? -8.284 63.493 100.790 1.00 17.91 70 VAL E O 1
ATOM 4915 N N . ARG E 1 72 ? -6.690 61.869 100.849 1.00 17.09 71 ARG E N 1
ATOM 4916 C CA . ARG E 1 72 ? -6.228 62.311 102.192 1.00 18.21 71 ARG E CA 1
ATOM 4917 C C . ARG E 1 72 ? -5.601 63.705 102.108 1.00 17.17 71 ARG E C 1
ATOM 4918 O O . ARG E 1 72 ? -5.872 64.564 102.997 1.00 18.45 71 ARG E O 1
ATOM 4926 N N . GLN E 1 73 ? -4.817 63.994 101.081 1.00 16.90 72 GLN E N 1
ATOM 4927 C CA . GLN E 1 73 ? -4.143 65.302 100.986 1.00 16.98 72 GLN E CA 1
ATOM 4928 C C . GLN E 1 73 ? -5.189 66.392 100.738 1.00 19.85 72 GLN E C 1
ATOM 4929 O O . GLN E 1 73 ? -5.058 67.494 101.300 1.00 19.11 72 GLN E O 1
ATOM 4935 N N . SER E 1 74 ? -6.195 66.102 99.914 1.00 18.69 73 SER E N 1
ATOM 4936 C CA . SER E 1 74 ? -7.277 67.073 99.619 1.00 20.48 73 SER E CA 1
ATOM 4937 C C . SER E 1 74 ? -8.095 67.327 100.887 1.00 21.20 73 SER E C 1
ATOM 4938 O O . SER E 1 74 ? -8.359 68.514 101.201 1.00 22.87 73 SER E O 1
ATOM 4941 N N . ARG E 1 75 ? -8.463 66.285 101.631 1.00 20.37 74 ARG E N 1
ATOM 4942 C CA . ARG E 1 75 ? -9.164 66.472 102.940 1.00 21.53 74 ARG E CA 1
ATOM 4943 C C . ARG E 1 75 ? -8.324 67.366 103.868 1.00 24.36 74 ARG E C 1
ATOM 4944 O O . ARG E 1 75 ? -8.910 68.239 104.561 1.00 24.91 74 ARG E O 1
ATOM 4952 N N . HIS E 1 76 ? -7.000 67.205 103.869 1.00 21.99 75 HIS E N 1
ATOM 4953 C CA . HIS E 1 76 ? -6.073 67.981 104.729 1.00 23.21 75 HIS E CA 1
ATOM 4954 C C . HIS E 1 76 ? -6.059 69.455 104.304 1.00 24.75 75 HIS E C 1
ATOM 4955 O O . HIS E 1 76 ? -6.239 70.333 105.207 1.00 22.81 75 HIS E O 1
ATOM 4962 N N . GLN E 1 77 ? -5.926 69.722 103.002 1.00 23.16 76 GLN E N 1
ATOM 4963 C CA . GLN E 1 77 ? -5.702 71.095 102.474 1.00 23.81 76 GLN E CA 1
ATOM 4964 C C . GLN E 1 77 ? -7.024 71.869 102.453 1.00 25.75 76 GLN E C 1
ATOM 4965 O O . GLN E 1 77 ? -6.985 73.064 102.764 1.00 27.13 76 GLN E O 1
ATOM 4971 N N . PHE E 1 78 ? -8.135 71.217 102.114 1.00 25.71 77 PHE E N 1
ATOM 4972 C CA . PHE E 1 78 ? -9.438 71.890 101.841 1.00 28.03 77 PHE E CA 1
ATOM 4973 C C . PHE E 1 78 ? -10.457 71.592 102.942 1.00 28.84 77 PHE E C 1
ATOM 4974 O O . PHE E 1 78 ? -11.466 72.319 103.046 1.00 30.60 77 PHE E O 1
ATOM 4982 N N . GLY E 1 79 ? -10.216 70.570 103.760 1.00 27.71 78 GLY E N 1
ATOM 4983 C CA . GLY E 1 79 ? -11.140 70.152 104.824 1.00 27.22 78 GLY E CA 1
ATOM 4984 C C . GLY E 1 79 ? -11.897 68.905 104.446 1.00 26.78 78 GLY E C 1
ATOM 4985 O O . GLY E 1 79 ? -12.225 68.727 103.233 1.00 27.77 78 GLY E O 1
ATOM 4986 N N . THR E 1 80 ? -12.202 68.073 105.440 1.00 28.52 79 THR E N 1
ATOM 4987 C CA . THR E 1 80 ? -12.909 66.777 105.268 1.00 30.86 79 THR E CA 1
ATOM 4988 C C . THR E 1 80 ? -14.217 67.020 104.522 1.00 31.66 79 THR E C 1
ATOM 4989 O O . THR E 1 80 ? -14.551 66.227 103.634 1.00 33.89 79 THR E O 1
ATOM 4993 N N . ASP E 1 81 ? -14.919 68.091 104.880 1.00 30.69 80 ASP E N 1
ATOM 4994 C CA . ASP E 1 81 ? -16.283 68.375 104.367 1.00 30.09 80 ASP E CA 1
ATOM 4995 C C . ASP E 1 81 ? -16.216 69.055 102.991 1.00 28.71 80 ASP E C 1
ATOM 4996 O O . ASP E 1 81 ? -17.244 69.050 102.329 1.00 30.38 80 ASP E O 1
ATOM 5001 N N . LYS E 1 82 ? -15.091 69.647 102.579 1.00 26.96 81 LYS E N 1
ATOM 5002 C CA . LYS E 1 82 ? -15.023 70.451 101.326 1.00 26.91 81 LYS E CA 1
ATOM 5003 C C . LYS E 1 82 ? -14.303 69.658 100.222 1.00 27.62 81 LYS E C 1
ATOM 5004 O O . LYS E 1 82 ? -14.383 70.090 99.034 1.00 28.20 81 LYS E O 1
ATOM 5008 N N . ASP E 1 83 ? -13.642 68.552 100.580 1.00 24.72 82 ASP E N 1
ATOM 5009 C CA . ASP E 1 83 ? -12.883 67.723 99.609 1.00 22.80 82 ASP E CA 1
ATOM 5010 C C . ASP E 1 83 ? -13.840 67.318 98.488 1.00 22.37 82 ASP E C 1
ATOM 5011 O O . ASP E 1 83 ? -14.863 66.693 98.788 1.00 22.66 82 ASP E O 1
ATOM 5016 N N . VAL E 1 84 ? -13.447 67.554 97.238 1.00 21.81 83 VAL E N 1
ATOM 5017 C CA . VAL E 1 84 ? -14.221 67.091 96.050 1.00 21.78 83 VAL E CA 1
ATOM 5018 C C . VAL E 1 84 ? -13.788 65.677 95.628 1.00 20.85 83 VAL E C 1
ATOM 5019 O O . VAL E 1 84 ? -14.544 65.010 94.891 1.00 20.39 83 VAL E O 1
ATOM 5023 N N . PHE E 1 85 ? -12.611 65.194 96.046 1.00 18.47 84 PHE E N 1
ATOM 5024 C CA . PHE E 1 85 ? -12.079 63.962 95.425 1.00 18.06 84 PHE E CA 1
ATOM 5025 C C . PHE E 1 85 ? -12.760 62.726 96.015 1.00 18.58 84 PHE E C 1
ATOM 5026 O O . PHE E 1 85 ? -13.127 61.827 95.268 1.00 18.94 84 PHE E O 1
ATOM 5034 N N . GLY E 1 86 ? -12.896 62.624 97.347 1.00 19.18 85 GLY E N 1
ATOM 5035 C CA . GLY E 1 86 ? -13.505 61.420 97.950 1.00 19.09 85 GLY E CA 1
ATOM 5036 C C . GLY E 1 86 ? -14.882 61.147 97.357 1.00 20.32 85 GLY E C 1
ATOM 5037 O O . GLY E 1 86 ? -15.162 60.037 96.905 1.00 20.76 85 GLY E O 1
ATOM 5038 N N . PRO E 1 87 ? -15.783 62.160 97.389 1.00 22.15 86 PRO E N 1
ATOM 5039 C CA . PRO E 1 87 ? -17.144 62.007 96.859 1.00 23.00 86 PRO E CA 1
ATOM 5040 C C . PRO E 1 87 ? -17.117 61.578 95.382 1.00 22.92 86 PRO E C 1
ATOM 5041 O O . PRO E 1 87 ? -17.890 60.697 94.997 1.00 21.83 86 PRO E O 1
ATOM 5045 N N . ARG E 1 88 ? -16.205 62.144 94.597 1.00 20.73 87 ARG E N 1
ATOM 5046 C CA . ARG E 1 88 ? -16.156 61.842 93.147 1.00 20.41 87 ARG E CA 1
ATOM 5047 C C . ARG E 1 88 ? -15.659 60.405 92.950 1.00 20.35 87 ARG E C 1
ATOM 5048 O O . ARG E 1 88 ? -16.219 59.711 92.112 1.00 19.69 87 ARG E O 1
ATOM 5056 N N . PHE E 1 89 ? -14.609 59.970 93.642 1.00 17.98 88 PHE E N 1
ATOM 5057 C CA . PHE E 1 89 ? -14.107 58.579 93.540 1.00 18.80 88 PHE E CA 1
ATOM 5058 C C . PHE E 1 89 ? -15.201 57.594 93.963 1.00 19.75 88 PHE E C 1
ATOM 5059 O O . PHE E 1 89 ? -15.182 56.454 93.484 1.00 22.17 88 PHE E O 1
ATOM 5067 N N . SER E 1 90 ? -16.111 57.995 94.857 1.00 21.87 89 SER E N 1
ATOM 5068 C CA . SER E 1 90 ? -17.122 57.061 95.417 1.00 24.53 89 SER E CA 1
ATOM 5069 C C . SER E 1 90 ? -18.121 56.646 94.332 1.00 25.95 89 SER E C 1
ATOM 5070 O O . SER E 1 90 ? -18.693 55.561 94.451 1.00 24.88 89 SER E O 1
ATOM 5073 N N . LYS E 1 91 ? -18.295 57.462 93.288 1.00 27.06 90 LYS E N 1
ATOM 5074 C CA . LYS E 1 91 ? -19.339 57.205 92.254 1.00 26.27 90 LYS E CA 1
ATOM 5075 C C . LYS E 1 91 ? -19.102 55.837 91.595 1.00 26.25 90 LYS E C 1
ATOM 5076 O O . LYS E 1 91 ? -20.074 55.062 91.509 1.00 26.99 90 LYS E O 1
ATOM 5080 N N . ASN E 1 92 ? -17.877 55.535 91.139 1.00 24.85 91 ASN E N 1
ATOM 5081 C CA . ASN E 1 92 ? -17.535 54.292 90.399 1.00 24.66 91 ASN E CA 1
ATOM 5082 C C . ASN E 1 92 ? -16.715 53.334 91.272 1.00 25.05 91 ASN E C 1
ATOM 5083 O O . ASN E 1 92 ? -16.070 52.420 90.703 1.00 24.18 91 ASN E O 1
ATOM 5088 N N . ILE E 1 93 ? -16.767 53.496 92.596 1.00 22.68 92 ILE E N 1
ATOM 5089 C CA . ILE E 1 93 ? -15.851 52.774 93.533 1.00 24.11 92 ILE E CA 1
ATOM 5090 C C . ILE E 1 93 ? -16.001 51.240 93.413 1.00 25.54 92 ILE E C 1
ATOM 5091 O O . ILE E 1 93 ? -14.973 50.531 93.492 1.00 24.62 92 ILE E O 1
ATOM 5096 N N . THR E 1 94 ? -17.210 50.714 93.177 1.00 26.86 93 THR E N 1
ATOM 5097 C CA . THR E 1 94 ? -17.438 49.252 93.002 1.00 26.95 93 THR E CA 1
ATOM 5098 C C . THR E 1 94 ? -16.636 48.753 91.795 1.00 25.17 93 THR E C 1
ATOM 5099 O O . THR E 1 94 ? -15.862 47.823 91.950 1.00 26.36 93 THR E O 1
ATOM 5103 N N . ALA E 1 95 ? -16.788 49.379 90.628 1.00 24.42 94 ALA E N 1
ATOM 5104 C CA . ALA E 1 95 ? -16.023 49.024 89.412 1.00 24.80 94 ALA E CA 1
ATOM 5105 C C . ALA E 1 95 ? -14.512 49.152 89.660 1.00 24.59 94 ALA E C 1
ATOM 5106 O O . ALA E 1 95 ? -13.735 48.278 89.211 1.00 25.93 94 ALA E O 1
ATOM 5108 N N . THR E 1 96 ? -14.078 50.209 90.348 1.00 22.50 95 THR E N 1
ATOM 5109 C CA . THR E 1 96 ? -12.632 50.449 90.599 1.00 22.97 95 THR E CA 1
ATOM 5110 C C . THR E 1 96 ? -12.089 49.229 91.364 1.00 21.49 95 THR E C 1
ATOM 5111 O O . THR E 1 96 ? -11.046 48.674 90.990 1.00 21.67 95 THR E O 1
ATOM 5115 N N . PHE E 1 97 ? -12.788 48.826 92.412 1.00 23.63 96 PHE E N 1
ATOM 5116 C CA . PHE E 1 97 ? -12.299 47.737 93.299 1.00 25.97 96 PHE E CA 1
ATOM 5117 C C . PHE E 1 97 ? -12.336 46.389 92.569 1.00 28.00 96 PHE E C 1
ATOM 5118 O O . PHE E 1 97 ? -11.433 45.590 92.802 1.00 29.40 96 PHE E O 1
ATOM 5126 N N . GLN E 1 98 ? -13.243 46.189 91.611 1.00 28.04 97 GLN E N 1
ATOM 5127 C CA . GLN E 1 98 ? -13.231 44.943 90.796 1.00 28.33 97 GLN E CA 1
ATOM 5128 C C . GLN E 1 98 ? -11.910 44.839 90.032 1.00 28.05 97 GLN E C 1
ATOM 5129 O O . GLN E 1 98 ? -11.377 43.731 89.903 1.00 31.58 97 GLN E O 1
ATOM 5135 N N . TYR E 1 99 ? -11.362 45.960 89.559 1.00 25.94 98 TYR E N 1
ATOM 5136 C CA . TYR E 1 99 ? -10.044 45.990 88.886 1.00 26.46 98 TYR E CA 1
ATOM 5137 C C . TYR E 1 99 ? -8.925 45.829 89.927 1.00 26.09 98 TYR E C 1
ATOM 5138 O O . TYR E 1 99 ? -7.993 45.076 89.686 1.00 27.52 98 TYR E O 1
ATOM 5147 N N . LEU E 1 100 ? -9.025 46.523 91.063 1.00 26.82 99 LEU E N 1
ATOM 5148 C CA . LEU E 1 100 ? -7.977 46.479 92.118 1.00 25.76 99 LEU E CA 1
ATOM 5149 C C . LEU E 1 100 ? -7.747 45.029 92.572 1.00 27.57 99 LEU E C 1
ATOM 5150 O O . LEU E 1 100 ? -6.566 44.652 92.719 1.00 28.75 99 LEU E O 1
ATOM 5155 N N . TYR E 1 101 ? -8.813 44.234 92.715 1.00 30.10 100 TYR E N 1
ATOM 5156 C CA . TYR E 1 101 ? -8.720 42.828 93.216 1.00 30.61 100 TYR E CA 1
ATOM 5157 C C . TYR E 1 101 ? -8.185 41.877 92.130 1.00 33.34 100 TYR E C 1
ATOM 5158 O O . TYR E 1 101 ? -8.175 40.656 92.389 1.00 33.87 100 TYR E O 1
ATOM 5167 N N . LEU E 1 102 ? -7.712 42.379 90.983 1.00 33.18 101 LEU E N 1
ATOM 5168 C CA . LEU E 1 102 ? -6.887 41.589 90.020 1.00 35.54 101 LEU E CA 1
ATOM 5169 C C . LEU E 1 102 ? -5.393 41.662 90.375 1.00 37.10 101 LEU E C 1
ATOM 5170 O O . LEU E 1 102 ? -4.577 41.197 89.569 1.00 40.55 101 LEU E O 1
ATOM 5175 N N . CYS E 1 103 ? -5.029 42.235 91.527 1.00 35.23 102 CYS E N 1
ATOM 5176 C CA . CYS E 1 103 ? -3.624 42.372 91.995 1.00 35.14 102 CYS E CA 1
ATOM 5177 C C . CYS E 1 103 ? -3.021 40.988 92.248 1.00 36.29 102 CYS E C 1
ATOM 5178 O O . CYS E 1 103 ? -3.767 40.046 92.467 1.00 33.97 102 CYS E O 1
ATOM 5181 N N . PRO E 1 104 ? -1.678 40.827 92.261 1.00 36.39 103 PRO E N 1
ATOM 5182 C CA . PRO E 1 104 ? -1.060 39.570 92.703 1.00 40.39 103 PRO E CA 1
ATOM 5183 C C . PRO E 1 104 ? -1.496 39.207 94.135 1.00 40.51 103 PRO E C 1
ATOM 5184 O O . PRO E 1 104 ? -1.742 40.111 94.910 1.00 40.94 103 PRO E O 1
ATOM 5188 N N . SER E 1 105 ? -1.609 37.906 94.446 1.00 40.00 104 SER E N 1
ATOM 5189 C CA . SER E 1 105 ? -2.167 37.371 95.717 1.00 42.52 104 SER E CA 1
ATOM 5190 C C . SER E 1 105 ? -1.491 38.037 96.918 1.00 43.00 104 SER E C 1
ATOM 5191 O O . SER E 1 105 ? -2.192 38.304 97.906 1.00 45.98 104 SER E O 1
ATOM 5194 N N . GLU E 1 106 ? -0.175 38.251 96.831 1.00 46.41 105 GLU E N 1
ATOM 5195 C CA . GLU E 1 106 ? 0.629 38.914 97.892 1.00 48.97 105 GLU E CA 1
ATOM 5196 C C . GLU E 1 106 ? -0.051 40.244 98.256 1.00 53.85 105 GLU E C 1
ATOM 5197 O O . GLU E 1 106 ? -0.358 40.444 99.456 1.00 58.62 105 GLU E O 1
ATOM 5200 N N . ASP E 1 107 ? -0.380 41.055 97.242 1.00 49.04 106 ASP E N 1
ATOM 5201 C CA . ASP E 1 107 ? -0.831 42.468 97.370 1.00 44.19 106 ASP E CA 1
ATOM 5202 C C . ASP E 1 107 ? -2.250 42.564 97.961 1.00 42.29 106 ASP E C 1
ATOM 5203 O O . ASP E 1 107 ? -2.617 43.673 98.422 1.00 43.41 106 ASP E O 1
ATOM 5208 N N . LYS E 1 108 ? -3.042 41.486 97.982 1.00 39.98 107 LYS E N 1
ATOM 5209 C CA . LYS E 1 108 ? -4.487 41.572 98.345 1.00 37.14 107 LYS E CA 1
ATOM 5210 C C . LYS E 1 108 ? -4.698 42.118 99.770 1.00 39.08 107 LYS E C 1
ATOM 5211 O O . LYS E 1 108 ? -5.703 42.836 99.980 1.00 40.02 107 LYS E O 1
ATOM 5214 N N . SER E 1 109 ? -3.843 41.772 100.742 1.00 36.41 108 SER E N 1
ATOM 5215 C CA . SER E 1 109 ? -4.012 42.211 102.153 1.00 35.27 108 SER E CA 1
ATOM 5216 C C . SER E 1 109 ? -3.826 43.736 102.234 1.00 31.44 108 SER E C 1
ATOM 5217 O O . SER E 1 109 ? -4.426 44.345 103.144 1.00 31.68 108 SER E O 1
ATOM 5220 N N . LYS E 1 110 ? -3.051 44.318 101.309 1.00 33.98 109 LYS E N 1
ATOM 5221 C CA . LYS E 1 110 ? -2.776 45.785 101.254 1.00 32.45 109 LYS E CA 1
ATOM 5222 C C . LYS E 1 110 ? -4.054 46.555 100.876 1.00 32.72 109 LYS E C 1
ATOM 5223 O O . LYS E 1 110 ? -4.260 47.650 101.428 1.00 29.34 109 LYS E O 1
ATOM 5229 N N . ILE E 1 111 ? -4.919 45.988 100.025 1.00 32.60 110 ILE E N 1
ATOM 5230 C CA . ILE E 1 111 ? -6.239 46.604 99.691 1.00 32.60 110 ILE E CA 1
ATOM 5231 C C . ILE E 1 111 ? -7.122 46.610 100.940 1.00 30.36 110 ILE E C 1
ATOM 5232 O O . ILE E 1 111 ? -7.653 47.669 101.295 1.00 31.11 110 ILE E O 1
ATOM 5237 N N . VAL E 1 112 ? -7.271 45.459 101.607 1.00 31.74 111 VAL E N 1
ATOM 5238 C CA . VAL E 1 112 ? -8.102 45.322 102.840 1.00 30.81 111 VAL E CA 1
ATOM 5239 C C . VAL E 1 112 ? -7.642 46.338 103.898 1.00 29.05 111 VAL E C 1
ATOM 5240 O O . VAL E 1 112 ? -8.501 46.958 104.572 1.00 31.27 111 VAL E O 1
ATOM 5244 N N . ARG E 1 113 ? -6.328 46.483 104.055 1.00 32.75 112 ARG E N 1
ATOM 5245 C CA . ARG E 1 113 ? -5.701 47.420 105.031 1.00 30.54 112 ARG E CA 1
ATOM 5246 C C . ARG E 1 113 ? -6.175 48.855 104.745 1.00 27.71 112 ARG E C 1
ATOM 5247 O O . ARG E 1 113 ? -6.633 49.548 105.680 1.00 29.77 112 ARG E O 1
ATOM 5255 N N . VAL E 1 114 ? -6.112 49.296 103.490 1.00 28.38 113 VAL E N 1
ATOM 5256 C CA . VAL E 1 114 ? -6.560 50.672 103.120 1.00 24.69 113 VAL E CA 1
ATOM 5257 C C . VAL E 1 114 ? -8.043 50.833 103.452 1.00 23.69 113 VAL E C 1
ATOM 5258 O O . VAL E 1 114 ? -8.418 51.865 104.016 1.00 23.91 113 VAL E O 1
ATOM 5262 N N . LEU E 1 115 ? -8.888 49.854 103.096 1.00 27.12 114 LEU E N 1
ATOM 5263 C CA . LEU E 1 115 ? -10.347 49.921 103.379 1.00 27.31 114 LEU E CA 1
ATOM 5264 C C . LEU E 1 115 ? -10.589 50.084 104.886 1.00 24.87 114 LEU E C 1
ATOM 5265 O O . LEU E 1 115 ? -11.415 50.946 105.269 1.00 26.48 114 LEU E O 1
ATOM 5270 N N . ASN E 1 116 ? -9.869 49.328 105.723 1.00 29.18 115 ASN E N 1
ATOM 5271 C CA . ASN E 1 116 ? -10.001 49.418 107.200 1.00 28.54 115 ASN E CA 1
ATOM 5272 C C . ASN E 1 116 ? -9.541 50.807 107.676 1.00 26.20 115 ASN E C 1
ATOM 5273 O O . ASN E 1 116 ? -10.246 51.387 108.526 1.00 27.56 115 ASN E O 1
ATOM 5278 N N . LEU E 1 117 ? -8.460 51.358 107.108 1.00 27.85 116 LEU E N 1
ATOM 5279 C CA . LEU E 1 117 ? -7.977 52.731 107.453 1.00 26.20 116 LEU E CA 1
ATOM 5280 C C . LEU E 1 117 ? -9.041 53.766 107.066 1.00 24.06 116 LEU E C 1
ATOM 5281 O O . LEU E 1 117 ? -9.346 54.656 107.873 1.00 25.45 116 LEU E O 1
ATOM 5286 N N . TRP E 1 118 ? -9.628 53.653 105.874 1.00 23.42 117 TRP E N 1
ATOM 5287 C CA . TRP E 1 118 ? -10.668 54.603 105.405 1.00 23.51 117 TRP E CA 1
ATOM 5288 C C . TRP E 1 118 ? -11.862 54.618 106.371 1.00 22.85 117 TRP E C 1
ATOM 5289 O O . TRP E 1 118 ? -12.404 55.719 106.655 1.00 24.11 117 TRP E O 1
ATOM 5300 N N . GLN E 1 119 ? -12.285 53.436 106.812 1.00 26.37 118 GLN E N 1
ATOM 5301 C CA . GLN E 1 119 ? -13.430 53.266 107.737 1.00 27.69 118 GLN E CA 1
ATOM 5302 C C . GLN E 1 119 ? -13.081 53.889 109.097 1.00 26.76 118 GLN E C 1
ATOM 5303 O O . GLN E 1 119 ? -13.853 54.760 109.552 1.00 28.94 118 GLN E O 1
ATOM 5306 N N . LYS E 1 120 ? -11.955 53.471 109.674 1.00 28.97 119 LYS E N 1
ATOM 5307 C CA . LYS E 1 120 ? -11.471 53.844 111.037 1.00 30.75 119 LYS E CA 1
ATOM 5308 C C . LYS E 1 120 ? -11.297 55.368 111.098 1.00 31.00 119 LYS E C 1
ATOM 5309 O O . LYS E 1 120 ? -11.710 56.004 112.087 1.00 30.25 119 LYS E O 1
ATOM 5312 N N . ASN E 1 121 ? -10.720 55.956 110.047 1.00 27.16 120 ASN E N 1
ATOM 5313 C CA . ASN E 1 121 ? -10.344 57.397 110.011 1.00 26.71 120 ASN E CA 1
ATOM 5314 C C . ASN E 1 121 ? -11.449 58.266 109.393 1.00 25.13 120 ASN E C 1
ATOM 5315 O O . ASN E 1 121 ? -11.255 59.483 109.342 1.00 27.31 120 ASN E O 1
ATOM 5320 N N . GLY E 1 122 ? -12.576 57.691 108.955 1.00 26.23 121 GLY E N 1
ATOM 5321 C CA . GLY E 1 122 ? -13.785 58.452 108.569 1.00 27.86 121 GLY E CA 1
ATOM 5322 C C . GLY E 1 122 ? -13.725 59.007 107.149 1.00 28.65 121 GLY E C 1
ATOM 5323 O O . GLY E 1 122 ? -14.452 59.970 106.854 1.00 30.51 121 GLY E O 1
ATOM 5324 N N . VAL E 1 123 ? -12.907 58.416 106.278 1.00 28.20 122 VAL E N 1
ATOM 5325 C CA . VAL E 1 123 ? -12.734 58.884 104.867 1.00 27.83 122 VAL E CA 1
ATOM 5326 C C . VAL E 1 123 ? -14.002 58.560 104.069 1.00 26.84 122 VAL E C 1
ATOM 5327 O O . VAL E 1 123 ? -14.486 59.429 103.313 1.00 30.33 122 VAL E O 1
ATOM 5331 N N . PHE E 1 124 ? -14.506 57.340 104.216 1.00 28.77 123 PHE E N 1
ATOM 5332 C CA . PHE E 1 124 ? -15.801 56.887 103.662 1.00 28.46 123 PHE E CA 1
ATOM 5333 C C . PHE E 1 124 ? -16.600 56.228 104.779 1.00 31.53 123 PHE E C 1
ATOM 5334 O O . PHE E 1 124 ? -15.986 55.611 105.668 1.00 30.44 123 PHE E O 1
ATOM 5342 N N . LYS E 1 125 ? -17.924 56.329 104.697 1.00 33.32 124 LYS E N 1
ATOM 5343 C CA . LYS E 1 125 ? -18.850 55.701 105.672 1.00 34.19 124 LYS E CA 1
ATOM 5344 C C . LYS E 1 125 ? -18.861 54.182 105.453 1.00 34.81 124 LYS E C 1
ATOM 5345 O O . LYS E 1 125 ? -18.453 53.704 104.370 1.00 32.50 124 LYS E O 1
ATOM 5348 N N . ILE E 1 126 ? -19.282 53.438 106.478 1.00 34.39 125 ILE E N 1
ATOM 5349 C CA . ILE E 1 126 ? -19.259 51.944 106.495 1.00 37.07 125 ILE E CA 1
ATOM 5350 C C . ILE E 1 126 ? -20.165 51.394 105.376 1.00 33.68 125 ILE E C 1
ATOM 5351 O O . ILE E 1 126 ? -19.872 50.290 104.881 1.00 33.63 125 ILE E O 1
ATOM 5356 N N . GLU E 1 127 ? -21.206 52.136 104.986 1.00 37.23 126 GLU E N 1
ATOM 5357 C CA . GLU E 1 127 ? -22.153 51.751 103.897 1.00 40.15 126 GLU E CA 1
ATOM 5358 C C . GLU E 1 127 ? -21.385 51.582 102.585 1.00 39.97 126 GLU E C 1
ATOM 5359 O O . GLU E 1 127 ? -21.795 50.736 101.770 1.00 38.39 126 GLU E O 1
ATOM 5365 N N . ILE E 1 128 ? -20.333 52.384 102.373 1.00 37.13 127 ILE E N 1
ATOM 5366 C CA . ILE E 1 128 ? -19.476 52.332 101.146 1.00 35.73 127 ILE E CA 1
ATOM 5367 C C . ILE E 1 128 ? -18.425 51.237 101.332 1.00 33.15 127 ILE E C 1
ATOM 5368 O O . ILE E 1 128 ? -18.167 50.466 100.394 1.00 31.58 127 ILE E O 1
ATOM 5373 N N . ILE E 1 129 ? -17.787 51.206 102.502 1.00 31.62 128 ILE E N 1
ATOM 5374 C CA . ILE E 1 129 ? -16.600 50.350 102.738 1.00 30.09 128 ILE E CA 1
ATOM 5375 C C . ILE E 1 129 ? -17.002 48.873 102.868 1.00 31.08 128 ILE E C 1
ATOM 5376 O O . ILE E 1 129 ? -16.260 48.026 102.342 1.00 28.44 128 ILE E O 1
ATOM 5381 N N . GLN E 1 130 ? -18.087 48.543 103.574 1.00 31.46 129 GLN E N 1
ATOM 5382 C CA . GLN E 1 130 ? -18.394 47.112 103.871 1.00 33.50 129 GLN E CA 1
ATOM 5383 C C . GLN E 1 130 ? -18.528 46.292 102.581 1.00 31.85 129 GLN E C 1
ATOM 5384 O O . GLN E 1 130 ? -17.956 45.208 102.489 1.00 31.57 129 GLN E O 1
ATOM 5390 N N . PRO E 1 131 ? -19.295 46.732 101.553 1.00 33.48 130 PRO E N 1
ATOM 5391 C CA . PRO E 1 131 ? -19.384 45.961 100.308 1.00 34.50 130 PRO E CA 1
ATOM 5392 C C . PRO E 1 131 ? -18.010 45.698 99.669 1.00 34.46 130 PRO E C 1
ATOM 5393 O O . PRO E 1 131 ? -17.812 44.640 99.098 1.00 35.63 130 PRO E O 1
ATOM 5397 N N . LEU E 1 132 ? -17.065 46.639 99.807 1.00 32.62 131 LEU E N 1
ATOM 5398 C CA . LEU E 1 132 ? -15.702 46.510 99.216 1.00 30.79 131 LEU E CA 1
ATOM 5399 C C . LEU E 1 132 ? -14.881 45.501 100.023 1.00 28.96 131 LEU E C 1
ATOM 5400 O O . LEU E 1 132 ? -14.047 44.788 99.436 1.00 29.16 131 LEU E O 1
ATOM 5405 N N . LEU E 1 133 ? -15.088 45.454 101.339 1.00 32.42 132 LEU E N 1
ATOM 5406 C CA . LEU E 1 133 ? -14.517 44.386 102.205 1.00 34.38 132 LEU E CA 1
ATOM 5407 C C . LEU E 1 133 ? -15.099 43.021 101.805 1.00 34.95 132 LEU E C 1
ATOM 5408 O O . LEU E 1 133 ? -14.309 42.085 101.639 1.00 35.52 132 LEU E O 1
ATOM 5413 N N . ASP E 1 134 ? -16.420 42.925 101.639 1.00 37.81 133 ASP E N 1
ATOM 5414 C CA . ASP E 1 134 ? -17.126 41.656 101.281 1.00 39.89 133 ASP E CA 1
ATOM 5415 C C . ASP E 1 134 ? -16.546 41.121 99.963 1.00 41.31 133 ASP E C 1
ATOM 5416 O O . ASP E 1 134 ? -16.327 39.895 99.851 1.00 40.78 133 ASP E O 1
ATOM 5421 N N . MET E 1 135 ? -16.269 42.025 99.016 1.00 40.69 134 MET E N 1
ATOM 5422 C CA . MET E 1 135 ? -15.754 41.732 97.649 1.00 40.71 134 MET E CA 1
ATOM 5423 C C . MET E 1 135 ? -14.393 41.026 97.729 1.00 40.08 134 MET E C 1
ATOM 5424 O O . MET E 1 135 ? -14.077 40.235 96.821 1.00 40.23 134 MET E O 1
ATOM 5429 N N . ALA E 1 136 ? -13.598 41.302 98.762 1.00 43.35 135 ALA E N 1
ATOM 5430 C CA . ALA E 1 136 ? -12.313 40.614 99.009 1.00 46.35 135 ALA E CA 1
ATOM 5431 C C . ALA E 1 136 ? -12.593 39.140 99.335 1.00 52.64 135 ALA E C 1
ATOM 5432 O O . ALA E 1 136 ? -11.971 38.263 98.698 1.00 51.70 135 ALA E O 1
ATOM 5434 N N . ALA E 1 137 ? -13.515 38.898 100.276 1.00 57.22 136 ALA E N 1
ATOM 5435 C CA . ALA E 1 137 ? -13.859 37.570 100.844 1.00 58.29 136 ALA E CA 1
ATOM 5436 C C . ALA E 1 137 ? -15.086 36.998 100.124 1.00 59.00 136 ALA E C 1
ATOM 5437 O O . ALA E 1 137 ? -15.041 36.779 98.916 1.00 60.10 136 ALA E O 1
ATOM 5439 N N . SER F 2 2 ? 0.930 27.535 140.623 1.00 65.59 1 SER F N 1
ATOM 5440 C CA . SER F 2 2 ? 1.316 26.092 140.600 1.00 60.79 1 SER F CA 1
ATOM 5441 C C . SER F 2 2 ? 2.801 25.962 140.258 1.00 57.20 1 SER F C 1
ATOM 5442 O O . SER F 2 2 ? 3.375 26.868 139.657 1.00 62.02 1 SER F O 1
ATOM 5444 N N . PRO F 2 3 ? 3.479 24.852 140.637 1.00 46.87 2 PRO F N 1
ATOM 5445 C CA . PRO F 2 3 ? 4.890 24.654 140.298 1.00 42.78 2 PRO F CA 1
ATOM 5446 C C . PRO F 2 3 ? 5.138 24.458 138.795 1.00 37.73 2 PRO F C 1
ATOM 5447 O O . PRO F 2 3 ? 4.322 23.826 138.135 1.00 35.43 2 PRO F O 1
ATOM 5451 N N . SER F 2 4 ? 6.252 25.006 138.312 1.00 36.33 3 SER F N 1
ATOM 5452 C CA . SER F 2 4 ? 6.685 24.997 136.891 1.00 34.06 3 SER F CA 1
ATOM 5453 C C . SER F 2 4 ? 7.157 23.600 136.496 1.00 32.58 3 SER F C 1
ATOM 5454 O O . SER F 2 4 ? 7.691 22.864 137.347 1.00 33.01 3 SER F O 1
ATOM 5457 N N . TYR F 2 5 ? 6.941 23.235 135.233 1.00 28.17 4 TYR F N 1
ATOM 5458 C CA . TYR F 2 5 ? 7.449 21.967 134.662 1.00 24.79 4 TYR F CA 1
ATOM 5459 C C . TYR F 2 5 ? 8.966 21.955 134.769 1.00 23.38 4 TYR F C 1
ATOM 5460 O O . TYR F 2 5 ? 9.608 22.962 134.498 1.00 25.32 4 TYR F O 1
ATOM 5479 N N . PRO F 2 7 ? 12.370 19.353 133.558 1.00 20.72 6 PRO F N 1
ATOM 5480 C CA . PRO F 2 7 ? 12.779 18.149 132.838 1.00 20.35 6 PRO F CA 1
ATOM 5481 C C . PRO F 2 7 ? 13.487 17.072 133.660 1.00 21.65 6 PRO F C 1
ATOM 5482 O O . PRO F 2 7 ? 13.826 16.058 133.078 1.00 22.52 6 PRO F O 1
ATOM 5486 N N . THR F 2 8 ? 13.643 17.281 134.967 1.00 22.26 7 THR F N 1
ATOM 5487 C CA . THR F 2 8 ? 14.133 16.219 135.885 1.00 22.58 7 THR F CA 1
ATOM 5488 C C . THR F 2 8 ? 12.977 15.598 136.664 1.00 25.76 7 THR F C 1
ATOM 5489 O O . THR F 2 8 ? 13.220 14.698 137.470 1.00 23.71 7 THR F O 1
ATOM 5503 N N . PRO F 2 10 ? 9.961 13.173 137.460 1.00 23.15 9 PRO F N 1
ATOM 5504 C CA . PRO F 2 10 ? 9.506 11.880 136.960 1.00 23.50 9 PRO F CA 1
ATOM 5505 C C . PRO F 2 10 ? 8.246 11.992 136.100 1.00 22.40 9 PRO F C 1
ATOM 5506 O O . PRO F 2 10 ? 7.409 12.822 136.402 1.00 22.13 9 PRO F O 1
ATOM 5510 N N . SER F 2 11 ? 8.135 11.130 135.089 1.00 24.91 10 SER F N 1
ATOM 5511 C CA . SER F 2 11 ? 6.927 11.044 134.220 1.00 24.61 10 SER F CA 1
ATOM 5512 C C . SER F 2 11 ? 5.719 10.646 135.079 1.00 27.33 10 SER F C 1
ATOM 5513 O O . SER F 2 11 ? 5.919 9.955 136.089 1.00 27.39 10 SER F O 1
ATOM 5516 N N . TYR F 2 12 ? 4.523 11.127 134.728 1.00 29.21 11 TYR F N 1
ATOM 5517 C CA . TYR F 2 12 ? 3.272 10.833 135.475 1.00 28.81 11 TYR F CA 1
ATOM 5518 C C . TYR F 2 12 ? 2.942 9.355 135.295 1.00 28.77 11 TYR F C 1
ATOM 5519 O O . TYR F 2 12 ? 3.369 8.712 134.347 1.00 26.68 11 TYR F O 1
ATOM 5538 N N . PRO F 2 14 ? -0.278 6.271 135.380 1.00 43.38 13 PRO F N 1
ATOM 5539 C CA . PRO F 2 14 ? -1.735 6.152 135.263 1.00 46.87 13 PRO F CA 1
ATOM 5540 C C . PRO F 2 14 ? -2.414 6.242 136.643 1.00 52.51 13 PRO F C 1
ATOM 5541 O O . PRO F 2 14 ? -1.820 5.786 137.614 1.00 51.67 13 PRO F O 1
ATOM 5545 N N . THR F 2 15 ? -3.609 6.847 136.701 1.00 56.32 14 THR F N 1
ATOM 5546 C CA . THR F 2 15 ? -4.424 7.048 137.933 1.00 59.79 14 THR F CA 1
ATOM 5547 C C . THR F 2 15 ? -5.597 7.979 137.617 1.00 63.47 14 THR F C 1
ATOM 5548 O O . THR F 2 15 ? -6.721 7.516 137.474 1.00 67.72 14 THR F O 1
ATOM 5550 N N . SER G 2 2 ? 26.436 36.722 50.052 1.00 52.44 1 SER G N 1
ATOM 5551 C CA . SER G 2 2 ? 25.371 36.500 51.080 1.00 47.16 1 SER G CA 1
ATOM 5552 C C . SER G 2 2 ? 24.620 37.812 51.325 1.00 41.91 1 SER G C 1
ATOM 5553 O O . SER G 2 2 ? 25.254 38.838 51.561 1.00 42.79 1 SER G O 1
ATOM 5556 N N . PRO G 2 3 ? 23.264 37.850 51.238 1.00 35.66 2 PRO G N 1
ATOM 5557 C CA . PRO G 2 3 ? 22.522 39.098 51.410 1.00 32.10 2 PRO G CA 1
ATOM 5558 C C . PRO G 2 3 ? 22.652 39.713 52.815 1.00 28.82 2 PRO G C 1
ATOM 5559 O O . PRO G 2 3 ? 22.637 39.000 53.806 1.00 23.75 2 PRO G O 1
ATOM 5563 N N . SER G 2 4 ? 22.781 41.036 52.832 1.00 26.39 3 SER G N 1
ATOM 5564 C CA . SER G 2 4 ? 22.979 41.867 54.042 1.00 24.63 3 SER G CA 1
ATOM 5565 C C . SER G 2 4 ? 21.660 42.009 54.790 1.00 22.27 3 SER G C 1
ATOM 5566 O O . SER G 2 4 ? 20.572 41.960 54.170 1.00 22.20 3 SER G O 1
ATOM 5569 N N . TYR G 2 5 ? 21.750 42.229 56.102 1.00 20.02 4 TYR G N 1
ATOM 5570 C CA . TYR G 2 5 ? 20.573 42.509 56.937 1.00 19.38 4 TYR G CA 1
ATOM 5571 C C . TYR G 2 5 ? 19.873 43.758 56.426 1.00 18.73 4 TYR G C 1
ATOM 5572 O O . TYR G 2 5 ? 20.521 44.754 56.098 1.00 20.22 4 TYR G O 1
ATOM 5591 N N . PRO G 2 7 ? 16.478 46.249 57.733 1.00 18.21 6 PRO G N 1
ATOM 5592 C CA . PRO G 2 7 ? 15.478 46.523 58.761 1.00 18.50 6 PRO G CA 1
ATOM 5593 C C . PRO G 2 7 ? 14.018 46.510 58.269 1.00 18.26 6 PRO G C 1
ATOM 5594 O O . PRO G 2 7 ? 13.153 46.685 59.104 1.00 19.52 6 PRO G O 1
ATOM 5598 N N . THR G 2 8 ? 13.769 46.300 56.974 1.00 19.63 7 THR G N 1
ATOM 5599 C CA . THR G 2 8 ? 12.391 46.093 56.449 1.00 20.42 7 THR G CA 1
ATOM 5600 C C . THR G 2 8 ? 12.068 44.605 56.287 1.00 20.67 7 THR G C 1
ATOM 5601 O O . THR G 2 8 ? 10.942 44.275 55.923 1.00 21.66 7 THR G O 1
ATOM 5615 N N . PRO G 2 10 ? 10.863 40.982 57.208 1.00 17.94 9 PRO G N 1
ATOM 5616 C CA . PRO G 2 10 ? 10.018 40.431 58.265 1.00 18.94 9 PRO G CA 1
ATOM 5617 C C . PRO G 2 10 ? 10.799 39.539 59.241 1.00 19.01 9 PRO G C 1
ATOM 5618 O O . PRO G 2 10 ? 11.784 38.910 58.826 1.00 19.65 9 PRO G O 1
ATOM 5622 N N . SER G 2 11 ? 10.329 39.484 60.490 1.00 18.64 10 SER G N 1
ATOM 5623 C CA . SER G 2 11 ? 10.854 38.554 61.522 1.00 20.70 10 SER G CA 1
ATOM 5624 C C . SER G 2 11 ? 10.610 37.099 61.068 1.00 23.79 10 SER G C 1
ATOM 5625 O O . SER G 2 11 ? 9.725 36.881 60.238 1.00 24.45 10 SER G O 1
ATOM 5628 N N . TYR G 2 12 ? 11.432 36.146 61.506 1.00 26.71 11 TYR G N 1
ATOM 5629 C CA . TYR G 2 12 ? 11.294 34.700 61.150 1.00 28.25 11 TYR G CA 1
ATOM 5630 C C . TYR G 2 12 ? 10.256 34.041 62.059 1.00 31.71 11 TYR G C 1
ATOM 5631 O O . TYR G 2 12 ? 10.018 34.490 63.177 1.00 29.59 11 TYR G O 1
ATOM 5650 N N . PRO G 2 14 ? 9.553 30.643 64.247 1.00 53.59 13 PRO G N 1
ATOM 5651 C CA . PRO G 2 14 ? 10.322 29.495 64.745 1.00 59.12 13 PRO G CA 1
ATOM 5652 C C . PRO G 2 14 ? 10.179 28.262 63.837 1.00 62.98 13 PRO G C 1
ATOM 5653 O O . PRO G 2 14 ? 9.165 27.597 63.905 1.00 69.54 13 PRO G O 1
ATOM 5657 N N . THR G 2 15 ? 11.192 28.022 62.993 1.00 67.59 14 THR G N 1
ATOM 5658 C CA . THR G 2 15 ? 11.234 26.966 61.943 1.00 64.83 14 THR G CA 1
ATOM 5659 C C . THR G 2 15 ? 11.485 25.608 62.603 1.00 66.21 14 THR G C 1
ATOM 5660 O O . THR G 2 15 ? 10.565 25.047 63.194 1.00 68.51 14 THR G O 1
ATOM 5677 N N . SER H 2 2 ? 16.328 55.159 93.086 1.00 34.64 1 SER I N 1
ATOM 5678 C CA . SER H 2 2 ? 16.881 53.825 92.773 1.00 30.65 1 SER I CA 1
ATOM 5679 C C . SER H 2 2 ? 15.759 52.788 92.858 1.00 26.35 1 SER I C 1
ATOM 5680 O O . SER H 2 2 ? 15.029 52.756 93.839 1.00 27.31 1 SER I O 1
ATOM 5683 N N . PRO H 2 3 ? 15.577 51.899 91.857 1.00 24.76 2 PRO I N 1
ATOM 5684 C CA . PRO H 2 3 ? 14.577 50.837 91.953 1.00 22.84 2 PRO I CA 1
ATOM 5685 C C . PRO H 2 3 ? 15.010 49.775 92.981 1.00 22.51 2 PRO I C 1
ATOM 5686 O O . PRO H 2 3 ? 16.167 49.762 93.361 1.00 25.24 2 PRO I O 1
ATOM 5690 N N . SER H 2 4 ? 14.079 48.923 93.398 1.00 21.72 3 SER I N 1
ATOM 5691 C CA . SER H 2 4 ? 14.364 47.830 94.349 1.00 21.73 3 SER I CA 1
ATOM 5692 C C . SER H 2 4 ? 15.350 46.856 93.676 1.00 21.49 3 SER I C 1
ATOM 5693 O O . SER H 2 4 ? 15.277 46.618 92.439 1.00 21.25 3 SER I O 1
ATOM 5696 N N . TYR H 2 5 ? 16.291 46.338 94.453 1.00 18.81 4 TYR I N 1
ATOM 5697 C CA . TYR H 2 5 ? 17.259 45.333 93.956 1.00 18.61 4 TYR I CA 1
ATOM 5698 C C . TYR H 2 5 ? 16.504 44.157 93.357 1.00 17.58 4 TYR I C 1
ATOM 5699 O O . TYR H 2 5 ? 15.499 43.687 93.890 1.00 19.11 4 TYR I O 1
ATOM 5718 N N . PRO H 2 7 ? 17.419 40.161 91.835 1.00 16.55 6 PRO I N 1
ATOM 5719 C CA . PRO H 2 7 ? 18.424 39.107 91.662 1.00 15.63 6 PRO I CA 1
ATOM 5720 C C . PRO H 2 7 ? 18.654 38.677 90.203 1.00 16.55 6 PRO I C 1
ATOM 5721 O O . PRO H 2 7 ? 19.545 37.875 89.963 1.00 16.12 6 PRO I O 1
ATOM 5725 N N . THR H 2 8 ? 17.923 39.250 89.235 1.00 15.76 7 THR I N 1
ATOM 5726 C CA . THR H 2 8 ? 18.210 39.003 87.793 1.00 15.28 7 THR I CA 1
ATOM 5727 C C . THR H 2 8 ? 19.003 40.151 87.171 1.00 15.33 7 THR I C 1
ATOM 5728 O O . THR H 2 8 ? 19.368 40.049 85.996 1.00 16.24 7 THR I O 1
ATOM 5742 N N . PRO H 2 10 ? 22.189 42.364 86.201 1.00 15.33 9 PRO I N 1
ATOM 5743 C CA . PRO H 2 10 ? 23.635 42.110 86.151 1.00 16.48 9 PRO I CA 1
ATOM 5744 C C . PRO H 2 10 ? 24.445 42.794 87.260 1.00 17.58 9 PRO I C 1
ATOM 5745 O O . PRO H 2 10 ? 24.086 43.853 87.752 1.00 17.64 9 PRO I O 1
ATOM 5749 N N . SER H 2 11 ? 25.567 42.175 87.616 1.00 19.89 10 SER I N 1
ATOM 5750 C CA . SER H 2 11 ? 26.500 42.680 88.646 1.00 20.07 10 SER I CA 1
ATOM 5751 C C . SER H 2 11 ? 27.078 44.030 88.197 1.00 21.79 10 SER I C 1
ATOM 5752 O O . SER H 2 11 ? 27.185 44.256 86.995 1.00 22.65 10 SER I O 1
ATOM 5755 N N . TYR H 2 12 ? 27.401 44.920 89.137 1.00 24.53 11 TYR I N 1
ATOM 5756 C CA . TYR H 2 12 ? 27.982 46.246 88.782 1.00 26.13 11 TYR I CA 1
ATOM 5757 C C . TYR H 2 12 ? 29.381 46.033 88.207 1.00 27.42 11 TYR I C 1
ATOM 5758 O O . TYR H 2 12 ? 30.055 45.041 88.500 1.00 25.13 11 TYR I O 1
ATOM 5777 N N . PRO H 2 14 ? 33.375 47.798 87.488 1.00 40.30 13 PRO I N 1
ATOM 5778 C CA . PRO H 2 14 ? 34.311 48.837 87.933 1.00 44.16 13 PRO I CA 1
ATOM 5779 C C . PRO H 2 14 ? 33.938 50.195 87.312 1.00 45.02 13 PRO I C 1
ATOM 5780 O O . PRO H 2 14 ? 33.563 50.196 86.147 1.00 42.12 13 PRO I O 1
ATOM 5784 N N . THR H 2 15 ? 34.041 51.288 88.082 1.00 49.65 14 THR I N 1
ATOM 5785 C CA . THR H 2 15 ? 33.568 52.658 87.715 1.00 54.26 14 THR I CA 1
ATOM 5786 C C . THR H 2 15 ? 34.382 53.201 86.532 1.00 56.50 14 THR I C 1
ATOM 5787 O O . THR H 2 15 ? 35.526 52.811 86.283 1.00 55.48 14 THR I O 1
ATOM 5789 N N . SER I 2 2 ? 37.998 16.517 111.911 1.00 57.97 1 SER J N 1
ATOM 5790 C CA . SER I 2 2 ? 38.059 17.686 112.831 1.00 55.19 1 SER J CA 1
ATOM 5791 C C . SER I 2 2 ? 38.766 18.841 112.117 1.00 50.33 1 SER J C 1
ATOM 5792 O O . SER I 2 2 ? 39.960 18.746 111.833 1.00 48.17 1 SER J O 1
ATOM 5795 N N . PRO I 2 3 ? 38.061 19.941 111.755 1.00 41.86 2 PRO J N 1
ATOM 5796 C CA . PRO I 2 3 ? 38.714 21.112 111.166 1.00 39.11 2 PRO J CA 1
ATOM 5797 C C . PRO I 2 3 ? 39.712 21.732 112.158 1.00 32.31 2 PRO J C 1
ATOM 5798 O O . PRO I 2 3 ? 39.362 21.848 113.326 1.00 31.72 2 PRO J O 1
ATOM 5802 N N . SER I 2 4 ? 40.899 22.094 111.672 1.00 30.72 3 SER J N 1
ATOM 5803 C CA . SER I 2 4 ? 41.996 22.738 112.452 1.00 29.42 3 SER J CA 1
ATOM 5804 C C . SER I 2 4 ? 41.672 24.207 112.749 1.00 29.82 3 SER J C 1
ATOM 5805 O O . SER I 2 4 ? 41.051 24.886 111.891 1.00 30.66 3 SER J O 1
ATOM 5808 N N . TYR I 2 5 ? 42.131 24.717 113.895 1.00 25.06 4 TYR J N 1
ATOM 5809 C CA . TYR I 2 5 ? 41.992 26.149 114.251 1.00 23.52 4 TYR J CA 1
ATOM 5810 C C . TYR I 2 5 ? 42.644 27.013 113.182 1.00 23.44 4 TYR J C 1
ATOM 5811 O O . TYR I 2 5 ? 43.733 26.706 112.701 1.00 24.92 4 TYR J O 1
ATOM 5830 N N . PRO I 2 7 ? 43.585 31.264 112.492 1.00 22.31 6 PRO J N 1
ATOM 5831 C CA . PRO I 2 7 ? 43.595 32.602 113.088 1.00 23.10 6 PRO J CA 1
ATOM 5832 C C . PRO I 2 7 ? 42.814 33.666 112.292 1.00 24.32 6 PRO J C 1
ATOM 5833 O O . PRO I 2 7 ? 42.774 34.810 112.704 1.00 24.08 6 PRO J O 1
ATOM 5837 N N . THR I 2 8 ? 42.207 33.287 111.169 1.00 23.27 7 THR J N 1
ATOM 5838 C CA . THR I 2 8 ? 41.282 34.192 110.433 1.00 23.83 7 THR J CA 1
ATOM 5839 C C . THR I 2 8 ? 39.818 33.870 110.724 1.00 25.79 7 THR J C 1
ATOM 5840 O O . THR I 2 8 ? 38.953 34.637 110.291 1.00 25.90 7 THR J O 1
ATOM 5854 N N . PRO I 2 10 ? 36.204 33.628 112.658 1.00 29.17 9 PRO J N 1
ATOM 5855 C CA . PRO I 2 10 ? 35.551 34.535 113.606 1.00 29.88 9 PRO J CA 1
ATOM 5856 C C . PRO I 2 10 ? 35.164 33.859 114.932 1.00 29.32 9 PRO J C 1
ATOM 5857 O O . PRO I 2 10 ? 35.364 32.681 115.108 1.00 27.13 9 PRO J O 1
ATOM 5861 N N . SER I 2 11 ? 34.601 34.644 115.854 1.00 30.71 10 SER J N 1
ATOM 5862 C CA . SER I 2 11 ? 34.379 34.257 117.265 1.00 29.20 10 SER J CA 1
ATOM 5863 C C . SER I 2 11 ? 33.127 33.386 117.358 1.00 33.26 10 SER J C 1
ATOM 5864 O O . SER I 2 11 ? 32.312 33.419 116.423 1.00 33.80 10 SER J O 1
ATOM 5867 N N . TYR I 2 12 ? 32.966 32.643 118.449 1.00 30.72 11 TYR J N 1
ATOM 5868 C CA . TYR I 2 12 ? 31.775 31.792 118.692 1.00 32.43 11 TYR J CA 1
ATOM 5869 C C . TYR I 2 12 ? 30.803 32.592 119.560 1.00 35.11 11 TYR J C 1
ATOM 5870 O O . TYR I 2 12 ? 31.150 33.639 120.116 1.00 33.82 11 TYR J O 1
ATOM 5889 N N . PRO I 2 14 ? 28.769 32.692 123.006 1.00 35.04 13 PRO J N 1
ATOM 5890 C CA . PRO I 2 14 ? 28.851 32.036 124.310 1.00 37.67 13 PRO J CA 1
ATOM 5891 C C . PRO I 2 14 ? 27.499 31.584 124.887 1.00 39.05 13 PRO J C 1
ATOM 5892 O O . PRO I 2 14 ? 26.459 31.963 124.339 1.00 36.69 13 PRO J O 1
ATOM 5896 N N . THR I 2 15 ? 27.576 30.801 125.971 1.00 40.71 14 THR J N 1
ATOM 5897 C CA . THR I 2 15 ? 26.455 30.383 126.858 1.00 46.25 14 THR J CA 1
ATOM 5898 C C . THR I 2 15 ? 26.776 30.829 128.291 1.00 45.01 14 THR J C 1
ATOM 5899 O O . THR I 2 15 ? 26.127 31.742 128.798 1.00 50.42 14 THR J O 1
ATOM 5918 N N . SER J 2 2 ? 13.906 57.706 98.866 1.00 35.75 1 SER K N 1
ATOM 5919 C CA . SER J 2 2 ? 12.545 57.816 99.462 1.00 30.25 1 SER K CA 1
ATOM 5920 C C . SER J 2 2 ? 12.012 56.424 99.783 1.00 30.44 1 SER K C 1
ATOM 5921 O O . SER J 2 2 ? 12.032 55.548 98.925 1.00 31.72 1 SER K O 1
ATOM 5924 N N . PRO J 2 3 ? 11.438 56.185 100.979 1.00 26.62 2 PRO K N 1
ATOM 5925 C CA . PRO J 2 3 ? 10.808 54.908 101.288 1.00 28.18 2 PRO K CA 1
ATOM 5926 C C . PRO J 2 3 ? 9.513 54.749 100.482 1.00 27.62 2 PRO K C 1
ATOM 5927 O O . PRO J 2 3 ? 9.032 55.750 99.939 1.00 29.01 2 PRO K O 1
ATOM 5931 N N . SER J 2 4 ? 8.994 53.524 100.419 1.00 26.52 3 SER K N 1
ATOM 5932 C CA . SER J 2 4 ? 7.716 53.206 99.741 1.00 24.91 3 SER K CA 1
ATOM 5933 C C . SER J 2 4 ? 6.597 53.971 100.451 1.00 25.77 3 SER K C 1
ATOM 5934 O O . SER J 2 4 ? 6.652 54.143 101.688 1.00 24.20 3 SER K O 1
ATOM 5937 N N . TYR J 2 5 ? 5.615 54.441 99.688 1.00 21.79 4 TYR K N 1
ATOM 5938 C CA . TYR J 2 5 ? 4.433 55.160 100.227 1.00 22.31 4 TYR K CA 1
ATOM 5939 C C . TYR J 2 5 ? 3.728 54.311 101.277 1.00 21.04 4 TYR K C 1
ATOM 5940 O O . TYR J 2 5 ? 3.551 53.099 101.119 1.00 23.41 4 TYR K O 1
ATOM 5959 N N . PRO J 2 7 ? -0.035 54.357 103.595 1.00 20.24 6 PRO K N 1
ATOM 5960 C CA . PRO J 2 7 ? -1.336 54.993 103.831 1.00 20.54 6 PRO K CA 1
ATOM 5961 C C . PRO J 2 7 ? -1.569 55.460 105.279 1.00 18.91 6 PRO K C 1
ATOM 5962 O O . PRO J 2 7 ? -2.624 56.007 105.537 1.00 19.56 6 PRO K O 1
ATOM 5966 N N . THR J 2 8 ? -0.618 55.243 106.205 1.00 19.67 7 THR K N 1
ATOM 5967 C CA . THR J 2 8 ? -0.698 55.862 107.571 1.00 21.05 7 THR K CA 1
ATOM 5968 C C . THR J 2 8 ? 0.189 57.101 107.683 1.00 19.09 7 THR K C 1
ATOM 5969 O O . THR J 2 8 ? 0.131 57.788 108.707 1.00 19.44 7 THR K O 1
ATOM 5983 N N . PRO J 2 10 ? 1.401 60.937 107.403 1.00 20.55 9 PRO K N 1
ATOM 5984 C CA . PRO J 2 10 ? 0.649 62.180 107.437 1.00 20.73 9 PRO K CA 1
ATOM 5985 C C . PRO J 2 10 ? 0.823 63.002 106.157 1.00 19.98 9 PRO K C 1
ATOM 5986 O O . PRO J 2 10 ? 1.643 62.679 105.311 1.00 19.35 9 PRO K O 1
ATOM 5990 N N A SER J 2 11 ? 0.035 64.064 106.041 0.50 20.62 10 SER K N 1
ATOM 5991 N N B SER J 2 11 ? 0.074 64.103 106.121 0.50 21.33 10 SER K N 1
ATOM 5992 C CA A SER J 2 11 ? -0.038 64.918 104.834 0.50 19.94 10 SER K CA 1
ATOM 5993 C CA B SER J 2 11 ? 0.036 65.090 105.023 0.50 21.36 10 SER K CA 1
ATOM 5994 C C A SER J 2 11 ? 1.177 65.848 104.804 0.50 20.69 10 SER K C 1
ATOM 5995 C C B SER J 2 11 ? 1.431 65.661 104.805 0.50 21.28 10 SER K C 1
ATOM 5996 O O A SER J 2 11 ? 1.644 66.255 105.897 0.50 19.91 10 SER K O 1
ATOM 5997 O O B SER J 2 11 ? 2.280 65.634 105.745 0.50 21.03 10 SER K O 1
ATOM 6002 N N . TYR J 2 12 ? 1.660 66.148 103.591 1.00 21.65 11 TYR K N 1
ATOM 6003 C CA . TYR J 2 12 ? 2.795 67.055 103.312 1.00 22.45 11 TYR K CA 1
ATOM 6004 C C . TYR J 2 12 ? 2.302 68.496 103.337 1.00 22.77 11 TYR K C 1
ATOM 6005 O O . TYR J 2 12 ? 1.109 68.819 103.283 1.00 22.56 11 TYR K O 1
ATOM 6024 N N . PRO J 2 14 ? 2.161 71.906 101.445 1.00 23.18 13 PRO K N 1
ATOM 6025 C CA . PRO J 2 14 ? 2.302 72.405 100.077 1.00 24.59 13 PRO K CA 1
ATOM 6026 C C . PRO J 2 14 ? 3.117 73.711 99.992 1.00 25.22 13 PRO K C 1
ATOM 6027 O O . PRO J 2 14 ? 3.303 74.404 100.996 1.00 24.98 13 PRO K O 1
ATOM 6031 N N . THR J 2 15 ? 3.634 73.974 98.795 1.00 26.46 14 THR K N 1
ATOM 6032 C CA . THR J 2 15 ? 4.262 75.253 98.382 1.00 29.91 14 THR K CA 1
ATOM 6033 C C . THR J 2 15 ? 3.230 76.051 97.574 1.00 33.44 14 THR K C 1
ATOM 6034 O O . THR J 2 15 ? 2.577 76.938 98.115 1.00 47.71 14 THR K O 1
#

Foldseek 3Di:
DVVLLVLLLVLVVVCLVPQDPDDPVSLVVNLVSCVVCVVVNLSNLVSLLVCLQPHDQSCLLVSVVNLVSNLVVQCVPPNLVRRPRLVSNLVCVVVSLVSSVVHPPVCVVSVLVSLVVCDVVVSDDCVSSVVSNVVD/DVVLLVQLLCLVCVCQVPQDDDDPVSLVSNLVSCVVCVVVNLSNLVSLLVCLQPHDQNCLLNSVVSLVSNLVVQCVPPNLVPRPSLVSNLPCVLVSLVSSLSHPPVCLVSQLVVLVVCPVVVSDDCVSSVVSNVSSVD/DVVLLVLLLCLVCVCLVPQDDDDPVSLVSNLVSCVVCVVVNLSSLVSLLVCLQPHDQQCLLVSVVSLVSNLVVQCVVPNLVPRPSLVSNLVCVQVSLVSSLSHPPVCLVVQLVVLVVCDVVVSDDCVSSVVSNVVSVVD/DVLLVLLLVLVCCCLVPQDPDDPVSLVSNLVSCVSCVVVNLSNLVSLLVCLQPHDQSCLLVSVVNLVSNLVVQCVPVNLVRRPSLVSCLPCVVVSLVSSVVHPPVCVVVVLVVLVCCPVVVSDDCVSSVVSNVVD/DVVLLVLLLCLVVVCLVPQDDDDPVSLVSNLVSCVVCVVVNLSNLVSLLVCLQPHDQSCLLVSVVSLVSNLVVQCVPPNLVRRPSLVSNLPCVVVSLVSSLSHPPVCLVVQVVSLVVCPVVVSDDCVSSVVSNVVSD/DDDDPDDDDPD/DDDDPDDDDPD/DDDDPDDDDPD/DDDDPDDDDPD/DDDDPDDDDPD

Nearest PDB structures (foldseek):
  6xkb-assembly4_D  TM=1.006E+00  e=9.916E-18  Homo sapiens
  3d9n-assembly1_A  TM=9.988E-01  e=4.627E-15  Homo sapiens
  3d9i-assembly2_B  TM=9.969E-01  e=8.269E-15  Homo sapiens
  3d9p-assembly2_A  TM=9.961E-01  e=1.053E-14  Homo sapiens
  2diw-assembly1_A  TM=9.665E-01  e=2.057E-12  Homo sapiens

Organism: Homo sapiens (NCBI:txid9606)

Radius of gyration: 32.92 Å; Cα contacts (8 Å, |Δi|>4): 853; chains: 10; bounding box: 85×75×90 Å